Protein AF-0000000080408683 (afdb_homodimer)

pLDDT: mean 87.3, std 11.86, range [26.62, 98.06]

InterPro domains:
  IPR000515 ABC transporter type 1, transmembrane domain MetI-like [PF00528] (90-263)
  IPR000515 ABC transporter type 1, transmembrane domain MetI-like [PS50928] (69-259)
  IPR000515 ABC transporter type 1, transmembrane domain MetI-like [cd06261] (69-253)
  IPR035906 MetI-like superfamily [G3DSA:1.10.3720.10] (1-265)
  IPR035906 MetI-like superfamily [SSF161098] (3-274)

Nearest PDB structures (foldseek):
  3puv-assembly1_G  TM=8.153E-01  e=2.309E-11  Escherichia coli K-12
  4jbw-assembly2_I  TM=8.607E-01  e=2.238E-10  Escherichia coli K-12
  7cad-assembly1_B  TM=8.121E-01  e=1.097E-10  Mycolicibacterium smegmatis MC2 155
  2r6g-assembly1_G  TM=7.940E-01  e=2.047E-10  Escherichia coli K-12
  4tqv-assembly2_F  TM=8.577E-01  e=1.329E-09  Sphingomonas sp.

Sequence (548 aa):
MKRKRITQKLMLYALMVFISVITVGPFLVTLFMALKSPGENIYGTIYPTDPTLANFTDSFSKANFGLYFLNTFIVTAIAIPLNLLFCSLAAYPLARMDFRGRGIVLSLIIATMMVPFQLYMAPLFQLAGELGLRNTYVGLIVMQVATAFGIYLMRQAYLRIPKELEESAYLDGANRFQVWYRVALPLVKPTLVTLAIFTFMGTWGDYLWPLLNSTESSMYTLSIGLAQLSQNFDGSNLKLISAASILTTIPTLILFMALQKYFISGATDGAVKGMKRKRITQKLMLYALMVFISVITVGPFLVTLFMALKSPGENIYGTIYPTDPTLANFTDSFSKANFGLYFLNTFIVTAIAIPLNLLFCSLAAYPLARMDFRGRGIVLSLIIATMMVPFQLYMAPLFQLAGELGLRNTYVGLIVMQVATAFGIYLMRQAYLRIPKELEESAYLDGANRFQVWYRVALPLVKPTLVTLAIFTFMGTWGDYLWPLLNSTESSMYTLSIGLAQLSQNFDGSNLKLISAASILTTIPTLILFMALQKYFISGATDGAVKG

Foldseek 3Di:
DVVVVVVVVVVVVVVVVVVCCVPVVVLVLLVQLLQADPPDFNPPDSHHPRGDNVLLVVLPPVFVQVLQAVLLCVLLVVLLVLQLVVLLVLLQCLQPNDDPCSVVVLVVQLVVVVDDCVVCVVVVLVVCVVVVNFLHSCQLRVQRSYHSVSNVLNNVLQNLDDCVQLVVVVVVVDDPVCSSVPPRCVLSVLSSVVSSLVSSVCRSQPADSQVSRYPDSSNHHLNVRLVVLCVPPDSSSSNSSSSSVVVSCVVVVVVCVVCVCCVPVVCSVVSNVD/DVVVVVVVVVVVVVVVVVVCCVPVVVLLLLVQLLQADPPDDNPPDSHHPRGDNVLLVVLPVVFVQVLQAVLLCVLLVVLLVLQLVVLLVLLQCLQPNDDPCSVVVLVVQLVVVVDDCVVCVVVVLVVCVVVVNALHSCQLRVQRNYHSVSNVLNNVLLNLDDCVQLVVVVVVVDDPVCSSVPPRVVLSVLSSVVSSLVSSVCRSQPDDSQVSRYPDSSNHHLNVRLVVLCVPPDSSSSNSSSSSVVVSCVVVVVVCVVCVCCVPVVCSVVSNVD

Secondary structure (DSSP, 8-state):
-HHHHHHHHHHHHHHHHHHHHHHHHHHHHHHHHHH--TTS-TTS-SS-SS--SHHHHHHHHHTTHHHHHHHHHHHHHHHHHHHHHHHHHHHHHHHH---TTHHHHHHHHHHGGGS-GGGTHHHHHHHHHHTT-TTSHHHHHHHHHS-HHHHHHHHHHHHTS-HHHHHHHHHTT--HHHHIIIIIHHHTHHHHHHHHHHHHHHHHT--HHHHHH--SGGG--HHHHHHHHHTS--HHHHHHHHHHHHHHHHHHHHHHHHHHHHHHSSTTTTTTT-/-HHHHHHHHHHHHHHHHHHHHHHHHHHHHHHHHHH--TTS-TTS-SS-SS--SHHHHHHHHHTTHHHHHHHHHHHHHHHHHHHHHHHHHHHHHHHH---TTHHHHHHHHHHGGGS-GGGTHHHHHHHHHHTT-TTSHHHHHHHHHS-HHHHHHHHHHHHTS-HHHHHHHHHTT--HHHHIIIIIHHHTHHHHHHHHHHHHHHHHT--HHHHHH--SGGG--HHHHHHHHHTS--HHHHHHHHHHHHHHHHHHHHHHHHHHHHHHSSTTTTTTT-

Structure (mmCIF, N/CA/C/O backbone):
data_AF-0000000080408683-model_v1
#
loop_
_entity.id
_entity.type
_entity.pdbx_description
1 polymer 'Lactose ABC transporter permease'
#
loop_
_atom_site.group_PDB
_atom_site.id
_atom_site.type_symbol
_atom_site.label_atom_id
_atom_site.label_alt_id
_atom_site.label_comp_id
_atom_site.label_asym_id
_atom_site.label_entity_id
_atom_site.label_seq_id
_atom_site.pdbx_PDB_ins_code
_atom_site.Cartn_x
_atom_site.Cartn_y
_atom_site.Cartn_z
_atom_site.occupancy
_atom_site.B_iso_or_equiv
_atom_site.auth_seq_id
_atom_site.auth_comp_id
_atom_site.auth_asym_id
_atom_site.auth_atom_id
_atom_site.pdbx_PDB_model_num
ATOM 1 N N . MET A 1 1 ? -41.25 20.047 3.512 1 60.25 1 MET A N 1
ATOM 2 C CA . MET A 1 1 ? -40.031 20.156 4.312 1 60.25 1 MET A CA 1
ATOM 3 C C . MET A 1 1 ? -39.688 18.828 4.949 1 60.25 1 MET A C 1
ATOM 5 O O . MET A 1 1 ? -38.5 18.422 4.957 1 60.25 1 MET A O 1
ATOM 9 N N . LYS A 1 2 ? -40.781 18.141 5.484 1 66.06 2 LYS A N 1
ATOM 10 C CA . LYS A 1 2 ? -40.594 16.859 6.184 1 66.06 2 LYS A CA 1
ATOM 11 C C . LYS A 1 2 ? -40.219 15.75 5.211 1 66.06 2 LYS A C 1
ATOM 13 O O . LYS A 1 2 ? -39.344 14.953 5.5 1 66.06 2 LYS A O 1
ATOM 18 N N . ARG A 1 3 ? -40.844 15.789 4.043 1 73.06 3 ARG A N 1
ATOM 19 C CA . ARG A 1 3 ? -40.625 14.742 3.055 1 73.06 3 ARG A CA 1
ATOM 20 C C . ARG A 1 3 ? -39.188 14.812 2.498 1 73.06 3 ARG A C 1
ATOM 22 O O . ARG A 1 3 ? -38.531 13.781 2.297 1 73.06 3 ARG A O 1
ATOM 29 N N . LYS A 1 4 ? -38.688 15.93 2.316 1 76.56 4 LYS A N 1
ATOM 30 C CA . LYS A 1 4 ? -37.344 16.156 1.799 1 76.56 4 LYS A CA 1
ATOM 31 C C . LYS A 1 4 ? -36.281 15.664 2.791 1 76.56 4 LYS A C 1
ATOM 33 O O . LYS A 1 4 ? -35.281 15.062 2.396 1 76.56 4 LYS A O 1
ATOM 38 N N . ARG A 1 5 ? -36.688 15.797 4.055 1 81.44 5 ARG A N 1
ATOM 39 C CA . ARG A 1 5 ? -35.781 15.383 5.109 1 81.44 5 ARG A CA 1
ATOM 40 C C . ARG A 1 5 ? -35.688 13.859 5.184 1 81.44 5 ARG A C 1
ATOM 42 O O . ARG A 1 5 ? -34.594 13.32 5.387 1 81.44 5 ARG A O 1
ATOM 49 N N . ILE A 1 6 ? -36.844 13.211 4.969 1 86.12 6 ILE A N 1
ATOM 50 C CA . ILE A 1 6 ? -36.875 11.758 5.027 1 86.12 6 ILE A CA 1
ATOM 51 C C . ILE A 1 6 ? -36.094 11.172 3.842 1 86.12 6 ILE A C 1
ATOM 53 O O . ILE A 1 6 ? -35.344 10.211 3.996 1 86.12 6 ILE A O 1
ATOM 57 N N . THR A 1 7 ? -36.281 11.719 2.701 1 86.88 7 THR A N 1
ATOM 58 C CA . THR A 1 7 ? -35.594 11.25 1.501 1 86.88 7 THR A CA 1
ATOM 59 C C . THR A 1 7 ? -34.094 11.438 1.624 1 86.88 7 THR A C 1
ATOM 61 O O . THR A 1 7 ? -33.312 10.555 1.233 1 86.88 7 THR A O 1
ATOM 64 N N . GLN A 1 8 ? -33.688 12.516 2.188 1 85.62 8 GLN A N 1
ATOM 65 C CA . GLN A 1 8 ? -32.281 12.781 2.387 1 85.62 8 GLN A CA 1
ATOM 66 C C . GLN A 1 8 ? -31.672 11.789 3.375 1 85.62 8 GLN A C 1
ATOM 68 O O . GLN A 1 8 ? -30.547 11.32 3.176 1 85.62 8 GLN A O 1
ATOM 73 N N . LYS A 1 9 ? -32.438 11.531 4.395 1 87.38 9 LYS A N 1
ATOM 74 C CA . LYS A 1 9 ? -31.984 10.562 5.383 1 87.38 9 LYS A CA 1
ATOM 75 C C . LYS A 1 9 ? -31.875 9.164 4.777 1 87.38 9 LYS A C 1
ATOM 77 O O . LYS A 1 9 ? -30.906 8.453 5.023 1 87.38 9 LYS A O 1
ATOM 82 N N . LEU A 1 10 ? -32.844 8.852 3.992 1 91.69 10 LEU A N 1
ATOM 83 C CA . LEU A 1 10 ? -32.844 7.547 3.344 1 91.69 10 LEU A CA 1
ATOM 84 C C . LEU A 1 10 ? -31.672 7.422 2.379 1 91.69 10 LEU A C 1
ATOM 86 O O . LEU A 1 10 ? -31.031 6.363 2.299 1 91.69 10 LEU A O 1
ATOM 90 N N . MET A 1 11 ? -31.391 8.438 1.707 1 91.19 11 MET A N 1
ATOM 91 C CA . MET A 1 11 ? -30.266 8.438 0.761 1 91.19 11 MET A CA 1
ATOM 92 C C . MET A 1 11 ? -28.938 8.305 1.489 1 91.19 11 MET A C 1
ATOM 94 O O . MET A 1 11 ? -28.047 7.598 1.027 1 91.19 11 MET A O 1
ATOM 98 N N . LEU A 1 12 ? -28.875 8.93 2.58 1 89.75 12 LEU A N 1
ATOM 99 C CA . LEU A 1 12 ? -27.672 8.859 3.398 1 89.75 12 LEU A CA 1
ATOM 100 C C . LEU A 1 12 ? -27.438 7.438 3.889 1 89.75 12 LEU A C 1
ATOM 102 O O . LEU A 1 12 ? -26.344 6.902 3.738 1 89.75 12 LEU A O 1
ATOM 106 N N . TYR A 1 13 ? -28.469 6.848 4.441 1 92.5 13 TYR A N 1
ATOM 107 C CA . TYR A 1 13 ? -28.328 5.492 4.961 1 92.5 13 TYR A CA 1
ATOM 108 C C . TYR A 1 13 ? -28.047 4.504 3.836 1 92.5 13 TYR A C 1
ATOM 110 O O . TYR A 1 13 ? -27.266 3.568 4.004 1 92.5 13 TYR A O 1
ATOM 118 N N . ALA A 1 14 ? -28.641 4.781 2.742 1 94.31 14 ALA A N 1
ATOM 119 C CA . ALA A 1 14 ? -28.391 3.928 1.585 1 94.31 14 ALA A CA 1
ATOM 120 C C . ALA A 1 14 ? -26.922 4.023 1.147 1 94.31 14 ALA A C 1
ATOM 122 O O . ALA A 1 14 ? -26.297 3.012 0.833 1 94.31 14 ALA A O 1
ATOM 123 N N . LEU A 1 15 ? -26.391 5.223 1.172 1 92.19 15 LEU A N 1
ATOM 124 C CA . LEU A 1 15 ? -25 5.445 0.808 1 92.19 15 LEU A CA 1
ATOM 125 C C . LEU A 1 15 ? -24.062 4.766 1.799 1 92.19 15 LEU A C 1
ATOM 127 O O . LEU A 1 15 ? -23.109 4.105 1.397 1 92.19 15 LEU A O 1
ATOM 131 N N . MET A 1 16 ? -24.375 4.867 3.018 1 92.25 16 MET A N 1
ATOM 132 C CA . MET A 1 16 ? -23.531 4.289 4.051 1 92.25 16 MET A CA 1
ATOM 133 C C . MET A 1 16 ? -23.547 2.768 3.988 1 92.25 16 MET A C 1
ATOM 135 O O . MET A 1 16 ? -22.531 2.117 4.176 1 92.25 16 MET A O 1
ATOM 139 N N . VAL A 1 17 ? -24.75 2.279 3.727 1 92.81 17 VAL A N 1
ATOM 140 C CA . VAL A 1 17 ? -24.859 0.831 3.584 1 92.81 17 VAL A CA 1
ATOM 141 C C . VAL A 1 17 ? -24.062 0.369 2.365 1 92.81 17 VAL A C 1
ATOM 143 O O . VAL A 1 17 ? -23.312 -0.605 2.438 1 92.81 17 VAL A O 1
ATOM 146 N N . PHE A 1 18 ? -24.172 1.049 1.311 1 92.25 18 PHE A N 1
ATOM 147 C CA . PHE A 1 18 ? -23.484 0.719 0.073 1 92.25 18 PHE A CA 1
ATOM 148 C C . PHE A 1 18 ? -21.969 0.731 0.281 1 92.25 18 PHE A C 1
ATOM 150 O O . PHE A 1 18 ? -21.281 -0.236 -0.058 1 92.25 18 PHE A O 1
ATOM 157 N N . ILE A 1 19 ? -21.516 1.742 0.909 1 91 19 ILE A N 1
ATOM 158 C CA . ILE A 1 19 ? -20.078 1.904 1.137 1 91 19 ILE A CA 1
ATOM 159 C C . ILE A 1 19 ? -19.594 0.843 2.119 1 91 19 ILE A C 1
ATOM 161 O O . ILE A 1 19 ? -18.516 0.263 1.933 1 91 19 ILE A O 1
ATOM 165 N N . SER A 1 20 ? -20.422 0.616 3.082 1 90.62 20 SER A N 1
ATOM 166 C CA . SER A 1 20 ? -20.047 -0.392 4.07 1 90.62 20 SER A CA 1
ATOM 167 C C . SER A 1 20 ? -19.984 -1.78 3.443 1 90.62 20 SER A C 1
ATOM 169 O O . SER A 1 20 ? -19.078 -2.562 3.76 1 90.62 20 SER A O 1
ATOM 171 N N . VAL A 1 21 ? -20.891 -2.059 2.588 1 90 21 VAL A N 1
ATOM 172 C CA . VAL A 1 21 ? -20.906 -3.354 1.913 1 90 21 VAL A CA 1
ATOM 173 C C . VAL A 1 21 ? -19.641 -3.502 1.059 1 90 21 VAL A C 1
ATOM 175 O O . VAL A 1 21 ? -19.016 -4.562 1.05 1 90 21 VAL A O 1
ATOM 178 N N . ILE A 1 22 ? -19.234 -2.492 0.45 1 87.81 22 ILE A N 1
ATOM 179 C CA . ILE A 1 22 ? -18.094 -2.541 -0.457 1 87.81 22 ILE A CA 1
ATOM 180 C C . ILE A 1 22 ? -16.797 -2.662 0.348 1 87.81 22 ILE A C 1
ATOM 182 O O . ILE A 1 22 ? -15.891 -3.408 -0.03 1 87.81 22 ILE A O 1
ATOM 186 N N . THR A 1 23 ? -16.719 -2.004 1.451 1 88.56 23 THR A N 1
ATOM 187 C CA . THR A 1 23 ? -15.469 -1.941 2.201 1 88.56 23 THR A CA 1
ATOM 188 C C . THR A 1 23 ? -15.375 -3.098 3.193 1 88.56 23 THR A C 1
ATOM 190 O O . THR A 1 23 ? -14.336 -3.756 3.291 1 88.56 23 THR A O 1
ATOM 193 N N . VAL A 1 24 ? -16.531 -3.408 3.883 1 90.56 24 VAL A N 1
ATOM 194 C CA . VAL A 1 24 ? -16.531 -4.398 4.957 1 90.56 24 VAL A CA 1
ATOM 195 C C . VAL A 1 24 ? -16.984 -5.746 4.414 1 90.56 24 VAL A C 1
ATOM 197 O O . VAL A 1 24 ? -16.641 -6.797 4.965 1 90.56 24 VAL A O 1
ATOM 200 N N . GLY A 1 25 ? -17.719 -5.758 3.4 1 90.12 25 GLY A N 1
ATOM 201 C CA . GLY A 1 25 ? -18.359 -6.938 2.832 1 90.12 25 GLY A CA 1
ATOM 202 C C . GLY A 1 25 ? -17.391 -8.078 2.586 1 90.12 25 GLY A C 1
ATOM 203 O O . GLY A 1 25 ? -17.641 -9.211 2.992 1 90.12 25 GLY A O 1
ATOM 204 N N . PRO A 1 26 ? -16.281 -7.801 1.924 1 87.19 26 PRO A N 1
ATOM 205 C CA . PRO A 1 26 ? -15.336 -8.875 1.642 1 87.19 26 PRO A CA 1
ATOM 206 C C . PRO A 1 26 ? -14.859 -9.586 2.906 1 87.19 26 PRO A C 1
ATOM 208 O O . PRO A 1 26 ? -14.641 -10.805 2.891 1 87.19 26 PRO A O 1
ATOM 211 N N . PHE A 1 27 ? -14.703 -8.898 3.93 1 89.38 27 PHE A N 1
ATOM 212 C CA . PHE A 1 27 ? -14.273 -9.477 5.195 1 89.38 27 PHE A CA 1
ATOM 213 C C . PHE A 1 27 ? -15.398 -10.305 5.82 1 89.38 27 PHE A C 1
ATOM 215 O O . PHE A 1 27 ? -15.141 -11.352 6.41 1 89.38 27 PHE A O 1
ATOM 222 N N . LEU A 1 28 ? -16.594 -9.781 5.652 1 89.44 28 LEU A N 1
ATOM 223 C CA . LEU A 1 28 ? -17.75 -10.492 6.188 1 89.44 28 LEU A CA 1
ATOM 224 C C . LEU A 1 28 ? -17.938 -11.828 5.473 1 89.44 28 LEU A C 1
ATOM 226 O O . LEU A 1 28 ? -18.281 -12.828 6.102 1 89.44 28 LEU A O 1
ATOM 230 N N . VAL A 1 29 ? -17.703 -11.812 4.23 1 90.44 29 VAL A N 1
ATOM 231 C CA . VAL A 1 29 ? -17.828 -13.039 3.455 1 90.44 29 VAL A CA 1
ATOM 232 C C . VAL A 1 29 ? -16.797 -14.055 3.943 1 90.44 29 VAL A C 1
ATOM 234 O O . VAL A 1 29 ? -17.094 -15.25 4.047 1 90.44 29 VAL A O 1
ATOM 237 N N . THR A 1 30 ? -15.609 -13.578 4.191 1 91.44 30 THR A N 1
ATOM 238 C CA . THR A 1 30 ? -14.555 -14.445 4.703 1 91.44 30 THR A CA 1
ATOM 239 C C . THR A 1 30 ? -14.945 -15.031 6.055 1 91.44 30 THR A C 1
ATOM 241 O O . THR A 1 30 ? -14.766 -16.234 6.293 1 91.44 30 THR A O 1
ATOM 244 N N . LEU A 1 31 ? -15.492 -14.203 6.883 1 92.56 31 LEU A N 1
ATOM 245 C CA . LEU A 1 31 ? -15.945 -14.664 8.188 1 92.56 31 LEU A CA 1
ATOM 246 C C . LEU A 1 31 ? -17.047 -15.703 8.047 1 92.56 31 LEU A C 1
ATOM 248 O O . LEU A 1 31 ? -17.016 -16.75 8.695 1 92.56 31 LEU A O 1
ATOM 252 N N . PHE A 1 32 ? -18 -15.461 7.188 1 94.12 32 PHE A N 1
ATOM 253 C CA . PHE A 1 32 ? -19.109 -16.375 6.953 1 94.12 32 PHE A CA 1
ATOM 254 C C . PHE A 1 32 ? -18.594 -17.703 6.375 1 94.12 32 PHE A C 1
ATOM 256 O O . PHE A 1 32 ? -19.031 -18.766 6.789 1 94.12 32 PHE A O 1
ATOM 263 N N . MET A 1 33 ? -17.688 -17.609 5.469 1 92.56 33 MET A N 1
ATOM 264 C CA . MET A 1 33 ? -17.094 -18.797 4.871 1 92.56 33 MET A CA 1
ATOM 265 C C . MET A 1 33 ? -16.391 -19.641 5.926 1 92.56 33 MET A C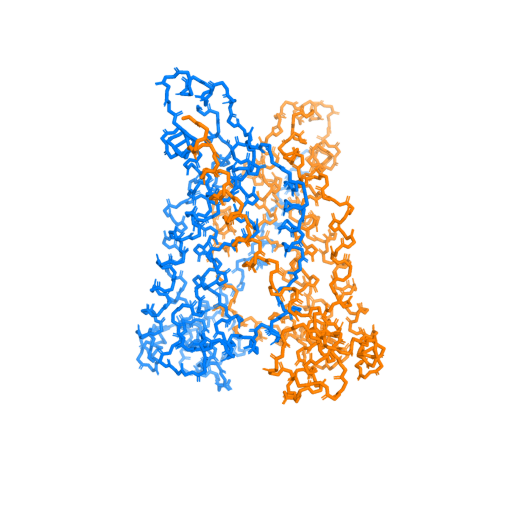 1
ATOM 267 O O . MET A 1 33 ? -16.5 -20.875 5.918 1 92.56 33 MET A O 1
ATOM 271 N N . ALA A 1 34 ? -15.695 -18.969 6.82 1 92.94 34 ALA A N 1
ATOM 272 C CA . ALA A 1 34 ? -14.953 -19.656 7.875 1 92.94 34 ALA A CA 1
ATOM 273 C C . ALA A 1 34 ? -15.891 -20.406 8.812 1 92.94 34 ALA A C 1
ATOM 275 O O . ALA A 1 34 ? -15.5 -21.391 9.438 1 92.94 34 ALA A O 1
ATOM 276 N N . LEU A 1 35 ? -17.141 -19.969 8.891 1 95.56 35 LEU A N 1
ATOM 277 C CA . LEU A 1 35 ? -18.094 -20.531 9.844 1 95.56 35 LEU A CA 1
ATOM 278 C C . LEU A 1 35 ? -18.953 -21.609 9.203 1 95.56 35 LEU A C 1
ATOM 280 O O . LEU A 1 35 ? -19.734 -22.266 9.883 1 95.56 35 LEU A O 1
ATOM 284 N N . LYS A 1 36 ? -18.766 -21.828 7.973 1 94.44 36 LYS A N 1
ATOM 285 C CA . LYS A 1 36 ? -19.578 -22.844 7.297 1 94.44 36 LYS A CA 1
ATOM 286 C C . LYS A 1 36 ? -19.156 -24.25 7.707 1 94.44 36 LYS A C 1
ATOM 288 O O . LYS A 1 36 ? -17.969 -24.516 7.867 1 94.44 36 LYS A O 1
ATOM 293 N N . SER A 1 37 ? -20.094 -25.109 7.781 1 93.12 37 SER A N 1
ATOM 294 C CA . SER A 1 37 ? -19.844 -26.516 8.141 1 93.12 37 SER A CA 1
ATOM 295 C C . SER A 1 37 ? -19.344 -27.312 6.941 1 93.12 37 SER A C 1
ATOM 297 O O . SER A 1 37 ? -19.5 -26.875 5.797 1 93.12 37 SER A O 1
ATOM 299 N N . PRO A 1 38 ? -18.719 -28.406 7.227 1 86.56 38 PRO A N 1
ATOM 300 C CA . PRO A 1 38 ? -18.156 -29.219 6.137 1 86.56 38 PRO A CA 1
ATOM 301 C C . PRO A 1 38 ? -19.203 -29.609 5.105 1 86.56 38 PRO A C 1
ATOM 303 O O . PRO A 1 38 ? -18.906 -29.688 3.91 1 86.56 38 PRO A O 1
ATOM 306 N N . GLY A 1 39 ? -20.391 -29.812 5.453 1 85.25 39 GLY A N 1
ATOM 307 C CA . GLY A 1 39 ? -21.422 -30.25 4.543 1 85.25 39 GLY A CA 1
ATOM 308 C C . GLY A 1 39 ? -22.094 -29.109 3.801 1 85.25 39 GLY A C 1
ATOM 309 O O . GLY A 1 39 ? -22.844 -29.328 2.844 1 85.25 39 GLY A O 1
ATOM 310 N N . GLU A 1 40 ? -21.766 -27.906 4.203 1 90.19 40 GLU A N 1
ATOM 311 C CA . GLU A 1 40 ? -22.406 -26.75 3.59 1 90.19 40 GLU A CA 1
ATOM 312 C C . GLU A 1 40 ? -21.688 -26.344 2.307 1 90.19 40 GLU A C 1
ATOM 314 O O . GLU A 1 40 ? -20.453 -26.25 2.281 1 90.19 40 GLU A O 1
ATOM 319 N N . ASN A 1 41 ? -22.516 -26.094 1.262 1 85.62 41 ASN A N 1
ATOM 320 C CA . ASN A 1 41 ? -21.969 -25.688 -0.028 1 85.62 41 ASN A CA 1
ATOM 321 C C . ASN A 1 41 ? -21.438 -24.266 0.018 1 85.62 41 ASN A C 1
ATOM 323 O O . ASN A 1 41 ? -22.094 -23.375 0.564 1 85.62 41 ASN A O 1
ATOM 327 N N . ILE A 1 42 ? -20.328 -24.078 -0.562 1 82.69 42 ILE A N 1
ATOM 328 C CA . ILE A 1 42 ? -19.688 -22.766 -0.525 1 82.69 42 ILE A CA 1
ATOM 329 C C . ILE A 1 42 ? -20.328 -21.859 -1.557 1 82.69 42 ILE A C 1
ATOM 331 O O . ILE A 1 42 ? -20.188 -20.625 -1.485 1 82.69 42 ILE A O 1
ATOM 335 N N . TYR A 1 43 ? -20.984 -22.391 -2.561 1 78.06 43 TYR A N 1
ATOM 336 C CA . TYR A 1 43 ? -21.609 -21.609 -3.621 1 78.06 43 TYR A CA 1
ATOM 337 C C . TYR A 1 43 ? -23.062 -21.297 -3.285 1 78.06 43 TYR A C 1
ATOM 339 O O . TYR A 1 43 ? -23.75 -20.609 -4.043 1 78.06 43 TYR A O 1
ATOM 347 N N . GLY A 1 44 ? -23.531 -21.734 -2.186 1 79.31 44 GLY A N 1
ATOM 348 C CA . GLY A 1 44 ? -24.906 -21.469 -1.789 1 79.31 44 GLY A CA 1
ATOM 349 C C . GLY A 1 44 ? -25.109 -20.109 -1.165 1 79.31 44 GLY A C 1
ATOM 350 O O . GLY A 1 44 ? -24.719 -19.094 -1.749 1 79.31 44 GLY A O 1
ATOM 351 N N . THR A 1 45 ? -25.594 -20.156 -0.007 1 84.31 45 THR A N 1
ATOM 352 C CA . THR A 1 45 ? -25.859 -18.906 0.718 1 84.31 45 THR A CA 1
ATOM 353 C C . THR A 1 45 ? -24.547 -18.297 1.219 1 84.31 45 THR A C 1
ATOM 355 O O . THR A 1 45 ? -23.609 -19.016 1.545 1 84.31 45 THR A O 1
ATOM 358 N N . ILE A 1 46 ? -24.594 -17.016 1.218 1 86.62 46 ILE A N 1
ATOM 359 C CA . ILE A 1 46 ? -23.422 -16.312 1.68 1 86.62 46 ILE A CA 1
ATOM 360 C C . ILE A 1 46 ? -23.25 -16.5 3.188 1 86.62 46 ILE A C 1
ATOM 362 O O . ILE A 1 46 ? -22.141 -16.703 3.678 1 86.62 46 ILE A O 1
ATOM 366 N N . TYR A 1 47 ? -24.406 -16.562 3.863 1 90.62 47 TYR A N 1
ATOM 367 C CA . TYR A 1 47 ? -24.344 -16.75 5.309 1 90.62 47 TYR A CA 1
ATOM 368 C C . TYR A 1 47 ? -24.391 -18.234 5.676 1 90.62 47 TYR A C 1
ATOM 370 O O . TYR A 1 47 ? -25 -19.031 4.977 1 90.62 47 TYR A O 1
ATOM 378 N N . PRO A 1 48 ? -23.672 -18.578 6.691 1 94.31 48 PRO A N 1
ATOM 379 C CA . PRO A 1 48 ? -23.672 -19.984 7.098 1 94.31 48 PRO A CA 1
ATOM 380 C C . PRO A 1 48 ? -25.031 -20.438 7.629 1 94.31 48 PRO A C 1
ATOM 382 O O . PRO A 1 48 ? -25.656 -19.719 8.414 1 94.31 48 PRO A O 1
ATOM 385 N N . THR A 1 49 ? -25.5 -21.578 7.273 1 93.69 49 THR A N 1
ATOM 386 C CA . THR A 1 49 ? -26.766 -22.141 7.711 1 93.69 49 THR A CA 1
ATOM 387 C C . THR A 1 49 ? -26.562 -23.047 8.922 1 93.69 49 THR A C 1
ATOM 389 O O . THR A 1 49 ? -27.484 -23.234 9.727 1 93.69 49 THR A O 1
ATOM 392 N N . ASP A 1 50 ? -25.391 -23.625 9.07 1 94 50 ASP A N 1
ATOM 393 C CA . ASP A 1 50 ? -24.984 -24.469 10.195 1 94 50 ASP A CA 1
ATOM 394 C C . ASP A 1 50 ? -23.594 -24.078 10.695 1 94 50 ASP A C 1
ATOM 396 O O . ASP A 1 50 ? -22.609 -24.781 10.461 1 94 50 ASP A O 1
ATOM 400 N N . PRO A 1 51 ? -23.578 -22.953 11.383 1 95.38 51 PRO A N 1
ATOM 401 C CA . PRO A 1 51 ? -22.266 -22.406 11.773 1 95.38 51 PRO A CA 1
ATOM 402 C C . PRO A 1 51 ? -21.469 -23.359 12.664 1 95.38 51 PRO A C 1
ATOM 404 O O . PRO A 1 51 ? -22.047 -24.062 13.492 1 95.38 51 PRO A O 1
ATOM 407 N N . THR A 1 52 ? -20.125 -23.391 12.422 1 95.44 52 THR A N 1
ATOM 408 C CA . THR A 1 52 ? -19.203 -24.203 13.211 1 95.44 52 THR A CA 1
ATOM 409 C C . THR A 1 52 ? -17.891 -23.453 13.445 1 95.44 52 THR A C 1
ATOM 411 O O . THR A 1 52 ? -17.531 -22.562 12.68 1 95.44 52 THR A O 1
ATOM 414 N N . LEU A 1 53 ? -17.25 -23.828 14.484 1 93.88 53 LEU A N 1
ATOM 415 C CA . LEU A 1 53 ? -15.922 -23.281 14.766 1 93.88 53 LEU A CA 1
ATOM 416 C C . LEU A 1 53 ? -14.828 -24.297 14.445 1 93.88 53 LEU A C 1
ATOM 418 O O . LEU A 1 53 ? -13.648 -24.031 14.648 1 93.88 53 LEU A O 1
ATOM 422 N N . ALA A 1 54 ? -15.188 -25.375 13.859 1 91.94 54 ALA A N 1
ATOM 423 C CA . ALA A 1 54 ? -14.273 -26.484 13.594 1 91.94 54 ALA A CA 1
ATOM 424 C C . ALA A 1 54 ? -13.172 -26.062 12.625 1 91.94 54 ALA A C 1
ATOM 426 O O . ALA A 1 54 ? -12.031 -26.516 12.734 1 91.94 54 ALA A O 1
ATOM 427 N N . ASN A 1 55 ? -13.516 -25.172 11.688 1 90.94 55 ASN A N 1
ATOM 428 C CA . ASN A 1 55 ? -12.531 -24.734 10.695 1 90.94 55 ASN A CA 1
ATOM 429 C C . ASN A 1 55 ? -11.375 -23.984 11.344 1 90.94 55 ASN A C 1
ATOM 431 O O . ASN A 1 55 ? -10.242 -24.031 10.852 1 90.94 55 ASN A O 1
ATOM 435 N N . PHE A 1 56 ? -11.664 -23.359 12.43 1 89.5 56 PHE A N 1
ATOM 436 C CA . PHE A 1 56 ? -10.633 -22.609 13.133 1 89.5 56 PHE A CA 1
ATOM 437 C C . PHE A 1 56 ? -9.648 -23.547 13.812 1 89.5 56 PHE A C 1
ATOM 439 O O . PHE A 1 56 ? -8.438 -23.328 13.758 1 89.5 56 PHE A O 1
ATOM 446 N N . THR A 1 57 ? -10.109 -24.594 14.336 1 86.56 57 THR A N 1
ATOM 447 C CA . THR A 1 57 ? -9.25 -25.562 14.992 1 86.56 57 THR A CA 1
ATOM 448 C C . THR A 1 57 ? -8.469 -26.391 13.969 1 86.56 57 THR A C 1
ATOM 450 O O . THR A 1 57 ? -7.27 -26.625 14.141 1 86.56 57 THR A O 1
ATOM 453 N N . ASP A 1 58 ? -9.102 -26.703 12.93 1 83.88 58 ASP A N 1
ATOM 454 C CA . ASP A 1 58 ? -8.484 -27.531 11.891 1 83.88 58 ASP A CA 1
ATOM 455 C C . ASP A 1 58 ? -7.398 -26.75 11.148 1 83.88 58 ASP A C 1
ATOM 457 O O . ASP A 1 58 ? -6.383 -27.328 10.75 1 83.88 58 ASP A O 1
ATOM 461 N N . SER A 1 59 ? -7.711 -25.484 10.883 1 80.88 59 SER A N 1
ATOM 462 C CA . SER A 1 59 ? -6.75 -24.672 10.148 1 80.88 59 SER A CA 1
ATOM 463 C C . SER A 1 59 ? -5.43 -24.562 10.898 1 80.88 59 SER A C 1
ATOM 465 O O . SER A 1 59 ? -4.359 -24.531 10.289 1 80.88 59 SER A O 1
ATOM 467 N N . PHE A 1 60 ? -5.445 -24.531 12.172 1 74.75 60 PHE A N 1
ATOM 468 C CA . PHE A 1 60 ? -4.246 -24.406 12.984 1 74.75 60 PHE A CA 1
ATOM 469 C C . PHE A 1 60 ? -3.43 -25.703 12.945 1 74.75 60 PHE A C 1
ATOM 471 O O . PHE A 1 60 ? -2.197 -25.656 12.945 1 74.75 60 PHE A O 1
ATOM 478 N N . SER A 1 61 ? -4.086 -26.75 12.898 1 71.81 61 SER A N 1
ATOM 479 C CA . SER A 1 61 ? -3.412 -28.047 12.961 1 71.81 61 SER A CA 1
ATOM 480 C C . SER A 1 61 ? -2.84 -28.438 11.609 1 71.81 61 SER A C 1
ATOM 482 O O . SER A 1 61 ? -1.777 -29.062 11.531 1 71.81 61 SER A O 1
ATOM 484 N N . LYS A 1 62 ? -3.508 -28.141 10.609 1 68.5 62 LYS A N 1
ATOM 485 C CA . LYS A 1 62 ? -3.137 -28.641 9.289 1 68.5 62 LYS A CA 1
ATOM 486 C C . LYS A 1 62 ? -1.973 -27.844 8.703 1 68.5 62 LYS A C 1
ATOM 488 O O . LYS A 1 62 ? -1.26 -28.344 7.824 1 68.5 62 LYS A O 1
ATOM 493 N N . ALA A 1 63 ? -1.821 -26.734 9.156 1 66.5 63 ALA A N 1
ATOM 494 C CA . ALA A 1 63 ? -0.748 -25.938 8.562 1 66.5 63 ALA A CA 1
ATOM 495 C C . ALA A 1 63 ? 0.308 -25.578 9.602 1 66.5 63 ALA A C 1
ATOM 497 O O . ALA A 1 63 ? 0.052 -25.656 10.805 1 66.5 63 ALA A O 1
ATOM 498 N N . ASN A 1 64 ? 1.561 -25.859 9.336 1 79.81 64 ASN A N 1
ATOM 499 C CA . ASN A 1 64 ? 2.619 -25.359 10.211 1 79.81 64 ASN A CA 1
ATOM 500 C C . ASN A 1 64 ? 2.441 -23.891 10.539 1 79.81 64 ASN A C 1
ATOM 502 O O . ASN A 1 64 ? 3.396 -23.109 10.469 1 79.81 64 ASN A O 1
ATOM 506 N N . PHE A 1 65 ? 1.215 -23.469 10.906 1 81.94 65 PHE A N 1
ATOM 507 C CA . PHE A 1 65 ? 0.881 -22.062 11.086 1 81.94 65 PHE A CA 1
ATOM 508 C C . PHE A 1 65 ? 1.658 -21.469 12.258 1 81.94 65 PHE A C 1
ATOM 510 O O . PHE A 1 65 ? 1.936 -20.281 12.281 1 81.94 65 PHE A O 1
ATOM 517 N N . GLY A 1 66 ? 1.99 -22.391 13.188 1 84.12 66 GLY A N 1
ATOM 518 C CA . GLY A 1 66 ? 2.816 -21.891 14.273 1 84.12 66 GLY A CA 1
ATOM 519 C C . GLY A 1 66 ? 4.145 -21.328 13.805 1 84.12 66 GLY A C 1
ATOM 520 O O . GLY A 1 66 ? 4.551 -20.25 14.234 1 84.12 66 GLY A O 1
ATOM 521 N N . LEU A 1 67 ? 4.723 -22.094 12.922 1 90.19 67 LEU A N 1
ATOM 522 C CA . LEU A 1 67 ? 6.004 -21.641 12.383 1 90.19 67 LEU A CA 1
ATOM 523 C C . LEU A 1 67 ? 5.824 -20.391 11.531 1 90.19 67 LEU A C 1
ATOM 525 O O . LEU A 1 67 ? 6.617 -19.453 11.633 1 90.19 67 LEU A O 1
ATOM 529 N N . TYR A 1 68 ? 4.816 -20.359 10.75 1 91.12 68 TYR A N 1
ATOM 530 C CA . TYR A 1 68 ? 4.57 -19.219 9.875 1 91.12 68 TYR A CA 1
ATOM 531 C C . TYR A 1 68 ? 4.254 -17.969 10.688 1 91.12 68 TYR A C 1
ATOM 533 O O . TYR A 1 68 ? 4.664 -16.875 10.32 1 91.12 68 TYR A O 1
ATOM 541 N N . PHE A 1 69 ? 3.529 -18.234 11.758 1 90.12 69 PHE A N 1
ATOM 542 C CA . PHE A 1 69 ? 3.242 -17.125 12.664 1 90.12 69 PHE A CA 1
ATOM 543 C C . PHE A 1 69 ? 4.527 -16.578 13.273 1 90.12 69 PHE A C 1
ATOM 545 O O . PHE A 1 69 ? 4.734 -15.359 13.312 1 90.12 69 PHE A O 1
ATOM 552 N N . LEU A 1 70 ? 5.324 -17.438 13.742 1 93.56 70 LEU A N 1
ATOM 553 C CA . LEU A 1 70 ? 6.582 -17.031 14.352 1 93.56 70 LEU A CA 1
ATOM 554 C C . LEU A 1 70 ? 7.461 -16.281 13.352 1 93.56 70 LEU A C 1
ATOM 556 O O . LEU A 1 70 ? 8.039 -15.25 13.68 1 93.56 70 LEU A O 1
ATOM 560 N N . ASN A 1 71 ? 7.59 -16.797 12.133 1 95.88 71 ASN A N 1
ATOM 561 C CA . ASN A 1 71 ? 8.367 -16.125 11.094 1 95.88 71 ASN A CA 1
ATOM 562 C C . ASN A 1 71 ? 7.84 -14.719 10.828 1 95.88 71 ASN A C 1
ATOM 564 O O . ASN A 1 71 ? 8.617 -13.766 10.734 1 95.88 71 ASN A O 1
ATOM 568 N N . THR A 1 72 ? 6.52 -14.641 10.719 1 94.94 72 THR A N 1
ATOM 569 C CA . THR A 1 72 ? 5.906 -13.344 10.477 1 94.94 72 THR A CA 1
ATOM 570 C C . THR A 1 72 ? 6.184 -12.383 11.625 1 94.94 72 THR A C 1
ATOM 572 O O . THR A 1 72 ? 6.516 -11.219 11.406 1 94.94 72 THR A O 1
ATOM 575 N N . PHE A 1 73 ? 6.078 -12.891 12.82 1 95.25 73 PHE A N 1
ATOM 576 C CA . PHE A 1 73 ? 6.328 -12.086 14.008 1 95.25 73 PHE A CA 1
ATOM 577 C C . PHE A 1 73 ? 7.773 -11.602 14.039 1 95.25 73 PHE A C 1
ATOM 579 O O . PHE A 1 73 ? 8.031 -10.414 14.281 1 95.25 73 PHE A O 1
ATOM 586 N N . ILE A 1 74 ? 8.703 -12.461 13.805 1 97.69 74 ILE A N 1
ATOM 587 C CA . ILE A 1 74 ? 10.125 -12.125 13.836 1 97.69 74 ILE A CA 1
ATOM 588 C C . ILE A 1 74 ? 10.422 -11.062 12.781 1 97.69 74 ILE A C 1
ATOM 590 O O . ILE A 1 74 ? 11.039 -10.039 13.086 1 97.69 74 ILE A O 1
ATOM 594 N N . VAL A 1 75 ? 9.945 -11.281 11.555 1 97.69 75 VAL A N 1
ATOM 595 C CA . VAL A 1 75 ? 10.188 -10.352 10.453 1 97.69 75 VAL A CA 1
ATOM 596 C C . VAL A 1 75 ? 9.602 -8.984 10.797 1 97.69 75 VAL A C 1
ATOM 598 O O . VAL A 1 75 ? 10.266 -7.957 10.648 1 97.69 75 VAL A O 1
ATOM 601 N N . THR A 1 76 ? 8.391 -8.969 11.305 1 97 76 THR A N 1
ATOM 602 C CA . THR A 1 76 ? 7.699 -7.719 11.609 1 97 76 THR A CA 1
ATOM 603 C C . THR A 1 76 ? 8.359 -7.008 12.789 1 97 76 THR A C 1
ATOM 605 O O . THR A 1 76 ? 8.586 -5.797 12.742 1 97 76 THR A O 1
ATOM 608 N N . ALA A 1 77 ? 8.672 -7.766 13.828 1 97.06 77 ALA A N 1
ATOM 609 C CA . ALA A 1 77 ? 9.234 -7.215 15.055 1 97.06 77 ALA A CA 1
ATOM 610 C C . ALA A 1 77 ? 10.609 -6.602 14.797 1 97.06 77 ALA A C 1
ATOM 612 O O . ALA A 1 77 ? 11 -5.641 15.461 1 97.06 77 ALA A O 1
ATOM 613 N N . ILE A 1 78 ? 11.32 -7.125 13.852 1 98.06 78 ILE A N 1
ATOM 614 C CA . ILE A 1 78 ? 12.648 -6.605 13.547 1 98.06 78 ILE A CA 1
ATOM 615 C C . ILE A 1 78 ? 12.539 -5.473 12.531 1 98.06 78 ILE A C 1
ATOM 617 O O . ILE A 1 78 ? 13.258 -4.473 12.625 1 98.06 78 ILE A O 1
ATOM 621 N N . ALA A 1 79 ? 11.648 -5.582 11.578 1 97.81 79 ALA A N 1
ATOM 622 C CA . ALA A 1 79 ? 11.508 -4.609 10.508 1 97.81 79 ALA A CA 1
ATOM 623 C C . ALA A 1 79 ? 11.062 -3.252 11.047 1 97.81 79 ALA A C 1
ATOM 625 O O . ALA A 1 79 ? 11.547 -2.209 10.609 1 97.81 79 ALA A O 1
ATOM 626 N N . ILE A 1 80 ? 10.172 -3.238 12.023 1 97.19 80 ILE A N 1
ATOM 627 C CA . ILE A 1 80 ? 9.555 -2 12.492 1 97.19 80 ILE A CA 1
ATOM 628 C C . ILE A 1 80 ? 10.625 -1.107 13.125 1 97.19 80 ILE A C 1
ATOM 630 O O . ILE A 1 80 ? 10.82 0.032 12.695 1 97.19 80 ILE A O 1
ATOM 634 N N . PRO A 1 81 ? 11.359 -1.588 14.148 1 98 81 PRO A N 1
ATOM 635 C CA . PRO A 1 81 ? 12.359 -0.702 14.742 1 98 81 PRO A CA 1
ATOM 636 C C . PRO A 1 81 ? 13.438 -0.275 13.75 1 98 81 PRO A C 1
ATOM 638 O O . PRO A 1 81 ? 13.945 0.849 13.828 1 98 81 PRO A O 1
ATOM 641 N N . LEU A 1 82 ? 13.82 -1.144 12.867 1 97.88 82 LEU A N 1
ATOM 642 C CA . LEU A 1 82 ? 14.828 -0.776 11.867 1 97.88 82 LEU A CA 1
ATOM 643 C C . LEU A 1 82 ? 14.289 0.291 10.922 1 97.88 82 LEU A C 1
ATOM 645 O O . LEU A 1 82 ? 15 1.235 10.57 1 97.88 82 LEU A O 1
ATOM 649 N N . ASN A 1 83 ? 13.055 0.1 10.477 1 98.06 83 ASN A N 1
ATOM 650 C CA . ASN A 1 83 ? 12.414 1.103 9.633 1 98.06 83 ASN A CA 1
ATOM 651 C C . ASN A 1 83 ? 12.352 2.461 10.328 1 98.06 83 ASN A C 1
ATOM 653 O O . ASN A 1 83 ? 12.727 3.479 9.742 1 98.06 83 ASN A O 1
ATOM 657 N N . LEU A 1 84 ? 11.852 2.451 11.586 1 97.88 84 LEU A N 1
ATOM 658 C CA . LEU A 1 84 ? 11.758 3.689 12.344 1 97.88 84 LEU A CA 1
ATOM 659 C C . LEU A 1 84 ? 13.117 4.359 12.469 1 97.88 84 LEU A C 1
ATOM 661 O O . LEU A 1 84 ? 13.234 5.574 12.297 1 97.88 84 LEU A O 1
ATOM 665 N N . LEU A 1 85 ? 14.102 3.57 12.742 1 97.25 85 LEU A N 1
ATOM 666 C CA . LEU A 1 85 ? 15.453 4.09 12.938 1 97.25 85 LEU A CA 1
ATOM 667 C C . LEU A 1 85 ? 16 4.676 11.641 1 97.25 85 LEU A C 1
ATOM 669 O O . LEU A 1 85 ? 16.375 5.848 11.594 1 97.25 85 LEU A O 1
ATOM 673 N N . PHE A 1 86 ? 15.961 3.941 10.57 1 97 86 PHE A N 1
ATOM 674 C CA . PHE A 1 86 ? 16.641 4.355 9.352 1 97 86 PHE A CA 1
ATOM 675 C C . PHE A 1 86 ? 15.836 5.426 8.617 1 97 86 PHE A C 1
ATOM 677 O O . PHE A 1 86 ? 16.406 6.34 8.023 1 97 86 PHE A O 1
ATOM 684 N N . CYS A 1 87 ? 14.523 5.312 8.625 1 97.62 87 CYS A N 1
ATOM 685 C CA . CYS A 1 87 ? 13.727 6.348 7.98 1 97.62 87 CYS A CA 1
ATOM 686 C C . CYS A 1 87 ? 13.836 7.672 8.727 1 97.62 87 CYS A C 1
ATOM 688 O O . CYS A 1 87 ? 13.977 8.727 8.109 1 97.62 87 CYS A O 1
ATOM 690 N N . SER A 1 88 ? 13.742 7.617 10.07 1 97.75 88 SER A N 1
ATOM 691 C CA . SER A 1 88 ? 13.859 8.852 10.844 1 97.75 88 SER A CA 1
ATOM 692 C C . SER A 1 88 ? 15.25 9.453 10.711 1 97.75 88 SER A C 1
ATOM 694 O O . SER A 1 88 ? 15.398 10.672 10.617 1 97.75 88 SER A O 1
ATOM 696 N N . LEU A 1 89 ? 16.234 8.586 10.727 1 96.19 89 LEU A N 1
ATOM 697 C CA . LEU A 1 89 ? 17.625 9.047 10.602 1 96.19 89 LEU A CA 1
ATOM 698 C C . LEU A 1 89 ? 17.859 9.664 9.227 1 96.19 89 LEU A C 1
ATOM 700 O O . LEU A 1 89 ? 18.547 10.68 9.109 1 96.19 89 LEU A O 1
ATOM 704 N N . ALA A 1 90 ? 17.375 9.07 8.203 1 96.31 90 ALA A N 1
ATOM 705 C CA . ALA A 1 90 ? 17.578 9.555 6.84 1 96.31 90 ALA A CA 1
ATOM 706 C C . ALA A 1 90 ? 16.766 10.82 6.578 1 96.31 90 ALA A C 1
ATOM 708 O O . ALA A 1 90 ? 17.219 11.719 5.859 1 96.31 90 ALA A O 1
ATOM 709 N N . ALA A 1 91 ? 15.648 10.875 7.117 1 97.06 91 ALA A N 1
ATOM 710 C CA . ALA A 1 91 ? 14.734 11.992 6.879 1 97.06 91 ALA A CA 1
ATOM 711 C C . ALA A 1 91 ? 15.273 13.289 7.477 1 97.06 91 ALA A C 1
ATOM 713 O O . ALA A 1 91 ? 15.031 14.375 6.945 1 97.06 91 ALA A O 1
ATOM 714 N N . TYR A 1 92 ? 16.016 13.203 8.555 1 96.62 92 TYR A N 1
ATOM 715 C CA . TYR A 1 92 ? 16.406 14.391 9.305 1 96.62 92 TYR A CA 1
ATOM 716 C C . TYR A 1 92 ? 17.328 15.281 8.484 1 96.62 92 TYR A C 1
ATOM 718 O O . TYR A 1 92 ? 17.047 16.453 8.281 1 96.62 92 TYR A O 1
ATOM 726 N N . PRO A 1 93 ? 18.469 14.727 7.988 1 95.5 93 PRO A N 1
ATOM 727 C CA . PRO A 1 93 ? 19.312 15.578 7.152 1 95.5 93 PRO A CA 1
ATOM 728 C C . PRO A 1 93 ? 18.594 16.094 5.91 1 95.5 93 PRO A C 1
ATOM 730 O O . PRO A 1 93 ? 18.859 17.203 5.449 1 95.5 93 PRO A O 1
ATOM 733 N N . LEU A 1 94 ? 17.703 15.375 5.418 1 94.88 94 LEU A N 1
ATOM 734 C CA . LEU A 1 94 ? 16.953 15.781 4.227 1 94.88 94 LEU A CA 1
ATOM 735 C C . LEU A 1 94 ? 16 16.922 4.547 1 94.88 94 LEU A C 1
ATOM 737 O O . LEU A 1 94 ? 15.586 17.656 3.65 1 94.88 94 LEU A O 1
ATOM 741 N N . ALA A 1 95 ? 15.648 17.016 5.766 1 94.56 95 ALA A N 1
ATOM 742 C CA . ALA A 1 95 ? 14.758 18.078 6.211 1 94.56 95 ALA A CA 1
ATOM 743 C C . ALA A 1 95 ? 15.547 19.297 6.691 1 94.56 95 ALA A C 1
ATOM 745 O O . ALA A 1 95 ? 15.133 20.438 6.473 1 94.56 95 ALA A O 1
ATOM 746 N N . ARG A 1 96 ? 16.688 19.047 7.305 1 93.69 96 ARG A N 1
ATOM 747 C CA . ARG A 1 96 ? 17.25 20.109 8.133 1 93.69 96 ARG A CA 1
ATOM 748 C C . ARG A 1 96 ? 18.641 20.5 7.66 1 93.69 96 ARG A C 1
ATOM 750 O O . ARG A 1 96 ? 19.156 21.562 8.016 1 93.69 96 ARG A O 1
ATOM 757 N N . MET A 1 97 ? 19.281 19.688 6.93 1 90.81 97 MET A N 1
ATOM 758 C CA . MET A 1 97 ? 20.688 19.953 6.59 1 90.81 97 MET A CA 1
ATOM 759 C C . MET A 1 97 ? 20.812 20.344 5.121 1 90.81 97 MET A C 1
ATOM 761 O O . MET A 1 97 ? 20.016 19.922 4.289 1 90.81 97 MET A O 1
ATOM 765 N N . ASP A 1 98 ? 21.797 21.141 4.957 1 89.38 98 ASP A N 1
ATOM 766 C CA . ASP A 1 98 ? 22.109 21.547 3.586 1 89.38 98 ASP A CA 1
ATOM 767 C C . ASP A 1 98 ? 23.375 20.859 3.086 1 89.38 98 ASP A C 1
ATOM 769 O O . ASP A 1 98 ? 24.453 21.062 3.648 1 89.38 98 ASP A O 1
ATOM 773 N N . PHE A 1 99 ? 23.281 20.016 2.277 1 90.94 99 PHE A N 1
ATOM 774 C CA . PHE A 1 99 ? 24.453 19.344 1.688 1 90.94 99 PHE A CA 1
ATOM 775 C C . PHE A 1 99 ? 24.281 19.219 0.178 1 90.94 99 PHE A C 1
ATOM 777 O O . PHE A 1 99 ? 23.172 19.297 -0.341 1 90.94 99 PHE A O 1
ATOM 784 N N . ARG A 1 100 ? 25.359 19.078 -0.485 1 92.06 100 ARG A N 1
ATOM 785 C CA . ARG A 1 100 ? 25.359 19 -1.942 1 92.06 100 ARG A CA 1
ATOM 786 C C . ARG A 1 100 ? 24.641 17.75 -2.422 1 92.06 100 ARG A C 1
ATOM 788 O O . ARG A 1 100 ? 24.891 16.641 -1.939 1 92.06 100 ARG A O 1
ATOM 795 N N . GLY A 1 101 ? 23.672 17.891 -3.309 1 92.25 101 GLY A N 1
ATOM 796 C CA . GLY A 1 101 ? 22.938 16.766 -3.889 1 92.25 101 GLY A CA 1
ATOM 797 C C . GLY A 1 101 ? 21.672 16.422 -3.133 1 92.25 101 GLY A C 1
ATOM 798 O O . GLY A 1 101 ? 21 15.445 -3.463 1 92.25 101 GLY A O 1
ATOM 799 N N . ARG A 1 102 ? 21.359 17.125 -2.115 1 93.56 102 ARG A N 1
ATOM 800 C CA . ARG A 1 102 ? 20.188 16.875 -1.277 1 93.56 102 ARG A CA 1
ATOM 801 C C . ARG A 1 102 ? 18.922 16.797 -2.117 1 93.56 102 ARG A C 1
ATOM 803 O O . ARG A 1 102 ? 18.109 15.867 -1.963 1 93.56 102 ARG A O 1
ATOM 810 N N . GLY A 1 103 ? 18.766 17.75 -3.037 1 91.19 103 GLY A N 1
ATOM 811 C CA . GLY A 1 103 ? 17.594 17.781 -3.887 1 91.19 103 GLY A CA 1
ATOM 812 C C . GLY A 1 103 ? 17.453 16.562 -4.766 1 91.19 103 GLY A C 1
ATOM 813 O O . GLY A 1 103 ? 16.359 16.016 -4.914 1 91.19 103 GLY A O 1
ATOM 814 N N . ILE A 1 104 ? 18.547 16.125 -5.258 1 90.88 104 ILE A N 1
ATOM 815 C CA . ILE A 1 104 ? 18.547 14.969 -6.141 1 90.88 104 ILE A CA 1
ATOM 816 C C . ILE A 1 104 ? 18.219 13.711 -5.336 1 90.88 104 ILE A C 1
ATOM 818 O O . ILE A 1 104 ? 17.391 12.891 -5.754 1 90.88 104 ILE A O 1
ATOM 822 N N . VAL A 1 105 ? 18.859 13.609 -4.164 1 93.5 105 VAL A N 1
ATOM 823 C CA . VAL A 1 105 ? 18.641 12.445 -3.314 1 93.5 105 VAL A CA 1
ATOM 824 C C . VAL A 1 105 ? 17.172 12.391 -2.896 1 93.5 105 VAL A C 1
ATOM 826 O O . VAL A 1 105 ? 16.531 11.344 -2.988 1 93.5 105 VAL A O 1
ATOM 829 N N . LEU A 1 106 ? 16.703 13.516 -2.541 1 92.12 106 LEU A N 1
ATOM 830 C CA . LEU A 1 106 ? 15.305 13.609 -2.121 1 92.12 106 LEU A CA 1
ATOM 831 C C . LEU A 1 106 ? 14.367 13.234 -3.264 1 92.12 106 LEU A C 1
ATOM 833 O O . LEU A 1 106 ? 13.461 12.414 -3.088 1 92.12 106 LEU A O 1
ATOM 837 N N . SER A 1 107 ? 14.625 13.766 -4.398 1 89.5 107 SER A N 1
ATOM 838 C CA . SER A 1 107 ? 13.773 13.508 -5.559 1 89.5 107 SER A CA 1
ATOM 839 C C . SER A 1 107 ? 13.805 12.031 -5.953 1 89.5 107 SER A C 1
ATOM 841 O O . SER A 1 107 ? 12.766 11.445 -6.262 1 89.5 107 SER A O 1
ATOM 843 N N . LEU A 1 108 ? 14.938 11.438 -5.918 1 90.56 108 LEU A N 1
ATOM 844 C CA . LEU A 1 108 ? 15.086 10.031 -6.297 1 90.56 108 LEU A CA 1
ATOM 845 C C . LEU A 1 108 ? 14.359 9.125 -5.305 1 90.56 108 LEU A C 1
ATOM 847 O O . LEU A 1 108 ? 13.648 8.211 -5.703 1 90.56 108 LEU A O 1
ATOM 851 N N . ILE A 1 109 ? 14.508 9.414 -4.051 1 92.25 109 ILE A N 1
ATOM 852 C CA . ILE A 1 109 ? 13.875 8.594 -3.021 1 92.25 109 ILE A CA 1
ATOM 853 C C . ILE A 1 109 ? 12.359 8.695 -3.139 1 92.25 109 ILE A C 1
ATOM 855 O O . ILE A 1 109 ? 11.664 7.68 -3.172 1 92.25 109 ILE A O 1
ATOM 859 N N . ILE A 1 110 ? 11.844 9.867 -3.299 1 87.62 110 ILE A N 1
ATOM 860 C CA . ILE A 1 110 ? 10.406 10.078 -3.355 1 87.62 110 ILE A CA 1
ATOM 861 C C . ILE A 1 110 ? 9.844 9.492 -4.648 1 87.62 110 ILE A C 1
ATOM 863 O O . ILE A 1 110 ? 8.734 8.953 -4.668 1 87.62 110 ILE A O 1
ATOM 867 N N . ALA A 1 111 ? 10.633 9.547 -5.711 1 88 111 ALA A N 1
ATOM 868 C CA . ALA A 1 111 ? 10.211 8.992 -6.996 1 88 111 ALA A CA 1
ATOM 869 C C . ALA A 1 111 ? 9.945 7.492 -6.891 1 88 111 ALA A C 1
ATOM 871 O O . ALA A 1 111 ? 9.086 6.957 -7.59 1 88 111 ALA A O 1
ATOM 872 N N . THR A 1 112 ? 10.688 6.82 -6.016 1 88.62 112 THR A N 1
ATOM 873 C CA . THR A 1 112 ? 10.531 5.375 -5.895 1 88.62 112 THR A CA 1
ATOM 874 C C . THR A 1 112 ? 9.148 5.02 -5.363 1 88.62 112 THR A C 1
ATOM 876 O O . THR A 1 112 ? 8.68 3.895 -5.543 1 88.62 112 THR A O 1
ATOM 879 N N . MET A 1 113 ? 8.484 5.883 -4.645 1 84.88 113 MET A N 1
ATOM 880 C CA . MET A 1 113 ? 7.141 5.633 -4.129 1 84.88 113 MET A CA 1
ATOM 881 C C . MET A 1 113 ? 6.141 5.457 -5.266 1 84.88 113 MET A C 1
ATOM 883 O O . MET A 1 113 ? 5.086 4.844 -5.086 1 84.88 113 MET A O 1
ATOM 887 N N . MET A 1 114 ? 6.543 5.961 -6.422 1 83.06 114 MET A N 1
ATOM 888 C CA . MET A 1 114 ? 5.625 5.957 -7.555 1 83.06 114 MET A CA 1
ATOM 889 C C . MET A 1 114 ? 5.809 4.695 -8.398 1 83.06 114 MET A C 1
ATOM 891 O O . MET A 1 114 ? 5.004 4.418 -9.289 1 83.06 114 MET A O 1
ATOM 895 N N . VAL A 1 115 ? 6.844 3.986 -8.148 1 84.31 115 VAL A N 1
ATOM 896 C CA . VAL A 1 115 ? 7.125 2.781 -8.922 1 84.31 115 VAL A CA 1
ATOM 897 C C . VAL A 1 115 ? 6.504 1.567 -8.234 1 84.31 115 VAL A C 1
ATOM 899 O O . VAL A 1 115 ? 6.891 1.218 -7.113 1 84.31 115 VAL A O 1
ATOM 902 N N . PRO A 1 116 ? 5.59 0.896 -8.844 1 84.62 116 PRO A N 1
ATOM 903 C CA . PRO A 1 116 ? 5.008 -0.305 -8.242 1 84.62 116 PRO A CA 1
ATOM 904 C C . PRO A 1 116 ? 6.016 -1.444 -8.102 1 84.62 116 PRO A C 1
ATOM 906 O O . PRO A 1 116 ? 6.824 -1.667 -9.008 1 84.62 116 PRO A O 1
ATOM 909 N N . PHE A 1 117 ? 5.965 -2.088 -7.039 1 86.06 117 PHE A N 1
ATOM 910 C CA . PHE A 1 117 ? 6.871 -3.189 -6.746 1 86.06 117 PHE A CA 1
ATOM 911 C C . PHE A 1 117 ? 6.816 -4.246 -7.84 1 86.06 117 PHE A C 1
ATOM 913 O O . PHE A 1 117 ? 7.84 -4.828 -8.203 1 86.06 117 PHE A O 1
ATOM 920 N N . GLN A 1 118 ? 5.652 -4.484 -8.289 1 82.19 118 GLN A N 1
ATOM 921 C CA . GLN A 1 118 ? 5.406 -5.551 -9.25 1 82.19 118 GLN A CA 1
ATOM 922 C C . GLN A 1 118 ? 6.207 -5.336 -10.531 1 82.19 118 GLN A C 1
ATOM 924 O O . GLN A 1 118 ? 6.434 -6.277 -11.297 1 82.19 118 GLN A O 1
ATOM 929 N N . LEU A 1 119 ? 6.637 -4.125 -10.695 1 78.31 119 LEU A N 1
ATOM 930 C CA . LEU A 1 119 ? 7.316 -3.811 -11.953 1 78.31 119 LEU A CA 1
ATOM 931 C C . LEU A 1 119 ? 8.805 -4.137 -11.859 1 78.31 119 LEU A C 1
ATOM 933 O O . LEU A 1 119 ? 9.484 -4.254 -12.883 1 78.31 119 LEU A O 1
ATOM 937 N N . TYR A 1 120 ? 9.297 -4.289 -10.609 1 85.5 120 TYR A N 1
ATOM 938 C CA . TYR A 1 120 ? 10.719 -4.59 -10.516 1 85.5 120 TYR A CA 1
ATOM 939 C C . TYR A 1 120 ? 10.969 -5.816 -9.641 1 85.5 120 TYR A C 1
ATOM 941 O O . TYR A 1 120 ? 12.102 -6.078 -9.234 1 85.5 120 TYR A O 1
ATOM 949 N N . MET A 1 121 ? 9.984 -6.547 -9.43 1 86.56 121 MET A N 1
ATOM 950 C CA . MET A 1 121 ? 10.094 -7.672 -8.508 1 86.56 121 MET A CA 1
ATOM 951 C C . MET A 1 121 ? 10.953 -8.781 -9.094 1 86.56 121 MET A C 1
ATOM 953 O O . MET A 1 121 ? 11.672 -9.469 -8.367 1 86.56 121 MET A O 1
ATOM 957 N N . ALA A 1 122 ? 10.961 -8.945 -10.406 1 84.25 122 ALA A N 1
ATOM 958 C CA . ALA A 1 122 ? 11.68 -10.062 -11.016 1 84.25 122 ALA A CA 1
ATOM 959 C C . ALA A 1 122 ? 13.188 -9.852 -10.93 1 84.25 122 ALA A C 1
ATOM 961 O O . ALA A 1 122 ? 13.906 -10.703 -10.406 1 84.25 122 ALA A O 1
ATOM 962 N N . PRO A 1 123 ? 13.672 -8.711 -11.328 1 84.25 123 PRO A N 1
ATOM 963 C CA . PRO A 1 123 ? 15.109 -8.508 -11.172 1 84.25 123 PRO A CA 1
ATOM 964 C C . PRO A 1 123 ? 15.547 -8.484 -9.711 1 84.25 123 PRO A C 1
ATOM 966 O O . PRO A 1 123 ? 16.656 -8.906 -9.391 1 84.25 123 PRO A O 1
ATOM 969 N N . LEU A 1 124 ? 14.719 -8.07 -8.898 1 86.06 124 LEU A N 1
ATOM 970 C CA . LEU A 1 124 ? 15.047 -8.055 -7.477 1 86.06 124 LEU A CA 1
ATOM 971 C C . LEU A 1 124 ? 15.156 -9.469 -6.922 1 86.06 124 LEU A C 1
ATOM 973 O O . LEU A 1 124 ? 16.016 -9.742 -6.078 1 86.06 124 LEU A O 1
ATOM 977 N N . PHE A 1 125 ? 14.297 -10.266 -7.363 1 86.19 125 PHE A N 1
ATOM 978 C CA . PHE A 1 125 ? 14.352 -11.672 -6.969 1 86.19 125 PHE A CA 1
ATOM 979 C C . PHE A 1 125 ? 15.68 -12.297 -7.379 1 86.19 125 PHE A C 1
ATOM 981 O O . PHE A 1 125 ? 16.297 -13.016 -6.594 1 86.19 125 PHE A O 1
ATOM 988 N N . GLN A 1 126 ? 16.031 -12.031 -8.57 1 84.19 126 GLN A N 1
ATOM 989 C CA . GLN A 1 126 ? 17.297 -12.555 -9.07 1 84.19 126 GLN A CA 1
ATOM 990 C C . GLN A 1 126 ? 18.484 -12.016 -8.258 1 84.19 126 GLN A C 1
ATOM 992 O O . GLN A 1 126 ? 19.391 -12.766 -7.898 1 84.19 126 GLN A O 1
ATOM 997 N N . LEU A 1 127 ? 18.453 -10.758 -8 1 85.81 127 LEU A N 1
ATOM 998 C CA . LEU A 1 127 ? 19.516 -10.133 -7.227 1 85.81 127 LEU A CA 1
ATOM 999 C C . LEU A 1 127 ? 19.594 -10.727 -5.828 1 85.81 127 LEU A C 1
ATOM 1001 O O . LEU A 1 127 ? 20.688 -11.016 -5.328 1 85.81 127 LEU A O 1
ATOM 1005 N N . ALA A 1 128 ? 18.5 -10.922 -5.211 1 88.69 128 ALA A N 1
ATOM 1006 C CA . ALA A 1 128 ? 18.453 -11.508 -3.875 1 88.69 128 ALA A CA 1
ATOM 1007 C C . ALA A 1 128 ? 19.062 -12.906 -3.873 1 88.69 128 ALA A C 1
ATOM 1009 O O . ALA A 1 128 ? 19.734 -13.305 -2.914 1 88.69 128 ALA A O 1
ATOM 1010 N N . GLY A 1 129 ? 18.734 -13.648 -4.91 1 88.38 129 GLY A N 1
ATOM 1011 C CA . GLY A 1 129 ? 19.328 -14.961 -5.051 1 88.38 129 GLY A CA 1
ATOM 1012 C C . GLY A 1 129 ? 20.844 -14.922 -5.145 1 88.38 129 GLY A C 1
ATOM 1013 O O . GLY A 1 129 ? 21.531 -15.703 -4.48 1 88.38 129 GLY A O 1
ATOM 1014 N N . GLU A 1 130 ? 21.328 -13.992 -5.863 1 86.56 130 GLU A N 1
ATOM 1015 C CA . GLU A 1 130 ? 22.781 -13.859 -6.059 1 86.56 130 GLU A CA 1
ATOM 1016 C C . GLU A 1 130 ? 23.469 -13.422 -4.77 1 86.56 130 GLU A C 1
ATOM 1018 O O . GLU A 1 130 ? 24.609 -13.805 -4.516 1 86.56 130 GLU A O 1
ATOM 1023 N N . LEU A 1 131 ? 22.766 -12.688 -3.982 1 90 131 LEU A N 1
ATOM 1024 C CA . LEU A 1 131 ? 23.359 -12.172 -2.748 1 90 131 LEU A CA 1
ATOM 1025 C C . LEU A 1 131 ? 23.141 -13.156 -1.602 1 90 131 LEU A C 1
ATOM 1027 O O . LEU A 1 131 ? 23.578 -12.898 -0.472 1 90 131 LEU A O 1
ATOM 1031 N N . GLY A 1 132 ? 22.469 -14.273 -1.896 1 92.88 132 GLY A N 1
ATOM 1032 C CA . GLY A 1 132 ? 22.219 -15.289 -0.88 1 92.88 132 GLY A CA 1
ATOM 1033 C C . GLY A 1 132 ? 21.203 -14.859 0.159 1 92.88 132 GLY A C 1
ATOM 1034 O O . GLY A 1 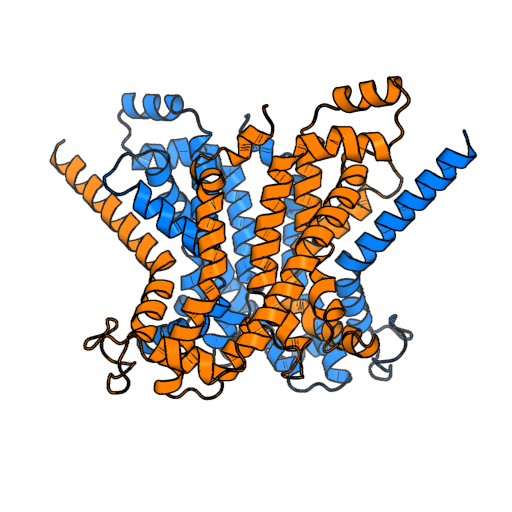132 ? 21.266 -15.289 1.313 1 92.88 132 GLY A O 1
ATOM 1035 N N . LEU A 1 133 ? 20.328 -14 -0.235 1 94.44 133 LEU A N 1
ATOM 1036 C CA . LEU A 1 133 ? 19.375 -13.461 0.715 1 94.44 133 LEU A CA 1
ATOM 1037 C C . LEU A 1 133 ? 18.078 -14.266 0.693 1 94.44 133 LEU A C 1
ATOM 1039 O O . LEU A 1 133 ? 17.203 -14.07 1.543 1 94.44 133 LEU A O 1
ATOM 1043 N N . ARG A 1 134 ? 17.953 -15.25 -0.184 1 94.31 134 ARG A N 1
ATOM 1044 C CA . ARG A 1 134 ? 16.734 -16.047 -0.271 1 94.31 134 ARG A CA 1
ATOM 1045 C C . ARG A 1 134 ? 16.594 -16.969 0.933 1 94.31 134 ARG A C 1
ATOM 1047 O O . ARG A 1 134 ? 17.594 -17.469 1.452 1 94.31 134 ARG A O 1
ATOM 1054 N N . ASN A 1 135 ? 15.406 -17.109 1.374 1 96.69 135 ASN A N 1
ATOM 1055 C CA . ASN A 1 135 ? 15.07 -17.984 2.5 1 96.69 135 ASN A CA 1
ATOM 1056 C C . ASN A 1 135 ? 15.805 -17.562 3.77 1 96.69 135 ASN A C 1
ATOM 1058 O O . ASN A 1 135 ? 16.328 -18.406 4.496 1 96.69 135 ASN A O 1
ATOM 1062 N N . THR A 1 136 ? 15.953 -16.25 3.957 1 96.88 136 THR A N 1
ATOM 1063 C CA . THR A 1 136 ? 16.547 -15.703 5.176 1 96.88 136 THR A CA 1
ATOM 1064 C C . THR A 1 136 ? 15.672 -14.586 5.746 1 96.88 136 THR A C 1
ATOM 1066 O O . THR A 1 136 ? 14.93 -13.93 5.012 1 96.88 136 THR A O 1
ATOM 1069 N N . TYR A 1 137 ? 15.781 -14.414 7.047 1 97.31 137 TYR A N 1
ATOM 1070 C CA . TYR A 1 137 ? 15.07 -13.305 7.672 1 97.31 137 TYR A CA 1
ATOM 1071 C C . TYR A 1 137 ? 15.562 -11.969 7.137 1 97.31 137 TYR A C 1
ATOM 1073 O O . TYR A 1 137 ? 14.773 -11.039 6.938 1 97.31 137 TYR A O 1
ATOM 1081 N N . VAL A 1 138 ? 16.859 -11.883 6.84 1 96.38 138 VAL A N 1
ATOM 1082 C CA . VAL A 1 138 ? 17.422 -10.648 6.312 1 96.38 138 VAL A CA 1
ATOM 1083 C C . VAL A 1 138 ? 16.812 -10.336 4.949 1 96.38 138 VAL A C 1
ATOM 1085 O O . VAL A 1 138 ? 16.484 -9.188 4.66 1 96.38 138 VAL A O 1
ATOM 1088 N N . GLY A 1 139 ? 16.672 -11.391 4.141 1 95.62 139 GLY A N 1
ATOM 1089 C CA . GLY A 1 139 ? 16.047 -11.203 2.846 1 95.62 139 GLY A CA 1
ATOM 1090 C C . GLY A 1 139 ? 14.602 -10.734 2.943 1 95.62 139 GLY A C 1
ATOM 1091 O O . GLY A 1 139 ? 14.164 -9.906 2.143 1 95.62 139 GLY A O 1
ATOM 1092 N N . LEU A 1 140 ? 13.906 -11.172 3.943 1 96.5 140 LEU A N 1
ATOM 1093 C CA . LEU A 1 140 ? 12.5 -10.812 4.117 1 96.5 140 LEU A CA 1
ATOM 1094 C C . LEU A 1 140 ? 12.375 -9.383 4.641 1 96.5 140 LEU A C 1
ATOM 1096 O O . LEU A 1 140 ? 11.398 -8.695 4.336 1 96.5 140 LEU A O 1
ATOM 1100 N N . ILE A 1 141 ? 13.383 -8.875 5.34 1 96.69 141 ILE A N 1
ATOM 1101 C CA . ILE A 1 141 ? 13.266 -7.629 6.082 1 96.69 141 ILE A CA 1
ATOM 1102 C C . ILE A 1 141 ? 13.867 -6.484 5.27 1 96.69 141 ILE A C 1
ATOM 1104 O O . ILE A 1 141 ? 13.5 -5.32 5.457 1 96.69 141 ILE A O 1
ATOM 1108 N N . VAL A 1 142 ? 14.742 -6.781 4.379 1 92.62 142 VAL A N 1
ATOM 1109 C CA . VAL A 1 142 ? 15.633 -5.809 3.764 1 92.62 142 VAL A CA 1
ATOM 1110 C C . VAL A 1 142 ? 14.812 -4.727 3.064 1 92.62 142 VAL A C 1
ATOM 1112 O O . VAL A 1 142 ? 15.188 -3.549 3.078 1 92.62 142 VAL A O 1
ATOM 1115 N N . MET A 1 143 ? 13.695 -5.098 2.494 1 89.06 143 MET A N 1
ATOM 1116 C CA . MET A 1 143 ? 12.898 -4.141 1.725 1 89.06 143 MET A CA 1
ATOM 1117 C C . MET A 1 143 ? 12.141 -3.195 2.648 1 89.06 143 MET A C 1
ATOM 1119 O O . MET A 1 143 ? 11.633 -2.164 2.207 1 89.06 143 MET A O 1
ATOM 1123 N N . GLN A 1 144 ? 12.086 -3.521 3.92 1 93.69 144 GLN A N 1
ATOM 1124 C CA . GLN A 1 144 ? 11.258 -2.75 4.848 1 93.69 144 GLN A CA 1
ATOM 1125 C C . GLN A 1 144 ? 12.125 -1.845 5.723 1 93.69 144 GLN A C 1
ATOM 1127 O O . GLN A 1 144 ? 11.602 -0.986 6.438 1 93.69 144 GLN A O 1
ATOM 1132 N N . VAL A 1 145 ? 13.414 -1.978 5.672 1 93.81 145 VAL A N 1
ATOM 1133 C CA . VAL A 1 145 ? 14.328 -1.3 6.582 1 93.81 145 VAL A CA 1
ATOM 1134 C C . VAL A 1 145 ? 14.281 0.207 6.336 1 93.81 145 VAL A C 1
ATOM 1136 O O . VAL A 1 145 ? 14.281 0.996 7.285 1 93.81 145 VAL A O 1
ATOM 1139 N N . ALA A 1 146 ? 14.25 0.567 5.09 1 94.62 146 ALA A N 1
ATOM 1140 C CA . ALA A 1 146 ? 14.141 1.966 4.684 1 94.62 146 ALA A CA 1
ATOM 1141 C C . ALA A 1 146 ? 13.188 2.117 3.498 1 94.62 146 ALA A C 1
ATOM 1143 O O . ALA A 1 146 ? 13.438 1.572 2.42 1 94.62 146 ALA A O 1
ATOM 1144 N N . THR A 1 147 ? 12.125 2.793 3.746 1 94.25 147 THR A N 1
ATOM 1145 C CA . THR A 1 147 ? 11.125 2.984 2.703 1 94.25 147 THR A CA 1
ATOM 1146 C C . THR A 1 147 ? 10.984 4.461 2.348 1 94.25 147 THR A C 1
ATOM 1148 O O . THR A 1 147 ? 11.133 5.328 3.213 1 94.25 147 THR A O 1
ATOM 1151 N N . ALA A 1 148 ? 10.742 4.672 1.063 1 92.5 148 ALA A N 1
ATOM 1152 C CA . ALA A 1 148 ? 10.562 6.047 0.599 1 92.5 148 ALA A CA 1
ATOM 1153 C C . ALA A 1 148 ? 9.414 6.727 1.342 1 92.5 148 ALA A C 1
ATOM 1155 O O . ALA A 1 148 ? 9.531 7.891 1.733 1 92.5 148 ALA A O 1
ATOM 1156 N N . PHE A 1 149 ? 8.359 6.035 1.588 1 90.31 149 PHE A N 1
ATOM 1157 C CA . PHE A 1 149 ? 7.223 6.59 2.314 1 90.31 149 PHE A CA 1
ATOM 1158 C C . PHE A 1 149 ? 7.629 6.988 3.73 1 90.31 149 PHE A C 1
ATOM 1160 O O . PHE A 1 149 ? 7.262 8.062 4.207 1 90.31 149 PHE A O 1
ATOM 1167 N N . GLY A 1 150 ? 8.32 6.098 4.406 1 94.81 150 GLY A N 1
ATOM 1168 C CA . GLY A 1 150 ? 8.758 6.41 5.754 1 94.81 150 GLY A CA 1
ATOM 1169 C C . GLY A 1 150 ? 9.648 7.637 5.824 1 94.81 150 GLY A C 1
ATOM 1170 O O . GLY A 1 150 ? 9.484 8.484 6.703 1 94.81 150 GLY A O 1
ATOM 1171 N N . ILE A 1 151 ? 10.57 7.707 4.91 1 96.12 151 ILE A N 1
ATOM 1172 C CA . ILE A 1 151 ? 11.469 8.852 4.855 1 96.12 151 ILE A CA 1
ATOM 1173 C C . ILE A 1 151 ? 10.68 10.125 4.578 1 96.12 151 ILE A C 1
ATOM 1175 O O . ILE A 1 151 ? 10.883 11.148 5.234 1 96.12 151 ILE A O 1
ATOM 1179 N N . TYR A 1 152 ? 9.828 10.008 3.646 1 91.88 152 TYR A N 1
ATOM 1180 C CA . TYR A 1 152 ? 8.969 11.141 3.305 1 91.88 152 TYR A CA 1
ATOM 1181 C C . TYR A 1 152 ? 8.148 11.586 4.508 1 91.88 152 TYR A C 1
ATOM 1183 O O . TYR A 1 152 ? 8.125 12.773 4.844 1 91.88 152 TYR A O 1
ATOM 1191 N N . LEU A 1 153 ? 7.465 10.672 5.156 1 90.62 153 LEU A N 1
ATOM 1192 C CA . LEU A 1 153 ? 6.609 10.961 6.301 1 90.62 153 LEU A CA 1
ATOM 1193 C C . LEU A 1 153 ? 7.402 11.633 7.418 1 90.62 153 LEU A C 1
ATOM 1195 O O . LEU A 1 153 ? 6.977 12.648 7.969 1 90.62 153 LEU A O 1
ATOM 1199 N N . MET A 1 154 ? 8.562 11.117 7.75 1 95.94 154 MET A N 1
ATOM 1200 C CA . MET A 1 154 ? 9.383 11.656 8.828 1 95.94 154 MET A CA 1
ATOM 1201 C C . MET A 1 154 ? 9.953 13.023 8.453 1 95.94 154 MET A C 1
ATOM 1203 O O . MET A 1 154 ? 10.07 13.906 9.305 1 95.94 154 MET A O 1
ATOM 1207 N N . ARG A 1 155 ? 10.352 13.148 7.211 1 95.62 155 ARG A N 1
ATOM 1208 C CA . ARG A 1 155 ? 10.852 14.445 6.77 1 95.62 155 ARG A CA 1
ATOM 1209 C C . ARG A 1 155 ? 9.805 15.531 6.961 1 95.62 155 ARG A C 1
ATOM 1211 O O . ARG A 1 155 ? 10.109 16.609 7.457 1 95.62 155 ARG A O 1
ATOM 1218 N N . GLN A 1 156 ? 8.625 15.234 6.547 1 88.94 156 GLN A N 1
ATOM 1219 C CA . GLN A 1 156 ? 7.531 16.188 6.707 1 88.94 156 GLN A CA 1
ATOM 1220 C C . GLN A 1 156 ? 7.328 16.547 8.172 1 88.94 156 GLN A C 1
ATOM 1222 O O . GLN A 1 156 ? 7.086 17.719 8.508 1 88.94 156 GLN A O 1
ATOM 1227 N N . ALA A 1 157 ? 7.422 15.617 9.016 1 91.69 157 ALA A N 1
ATOM 1228 C CA . ALA A 1 157 ? 7.273 15.859 10.453 1 91.69 157 ALA A CA 1
ATOM 1229 C C . ALA A 1 157 ? 8.375 16.781 10.969 1 91.69 157 ALA A C 1
ATOM 1231 O O . ALA A 1 157 ? 8.109 17.703 11.75 1 91.69 157 ALA A O 1
ATOM 1232 N N . TYR A 1 158 ? 9.57 16.531 10.539 1 96.06 158 TYR A N 1
ATOM 1233 C CA . TYR A 1 158 ? 10.688 17.344 10.984 1 96.06 158 TYR A CA 1
ATOM 1234 C C . TYR A 1 158 ? 10.547 18.781 10.5 1 96.06 158 TYR A C 1
ATOM 1236 O O . TYR A 1 158 ? 10.914 19.734 11.203 1 96.06 158 TYR A O 1
ATOM 1244 N N . LEU A 1 159 ? 10.062 18.984 9.328 1 93.19 159 LEU A N 1
ATOM 1245 C CA . LEU A 1 159 ? 9.922 20.328 8.742 1 93.19 159 LEU A CA 1
ATOM 1246 C C . LEU A 1 159 ? 8.914 21.156 9.531 1 93.19 159 LEU A C 1
ATOM 1248 O O . LEU A 1 159 ? 8.969 22.391 9.516 1 93.19 159 LEU A O 1
ATOM 1252 N N . ARG A 1 160 ? 8.094 20.5 10.227 1 90.06 160 ARG A N 1
ATOM 1253 C CA . ARG A 1 160 ? 7.051 21.188 10.969 1 90.06 160 ARG A CA 1
ATOM 1254 C C . ARG A 1 160 ? 7.57 21.672 12.32 1 90.06 160 ARG A C 1
ATOM 1256 O O . ARG A 1 160 ? 6.938 22.5 12.977 1 90.06 160 ARG A O 1
ATOM 1263 N N . ILE A 1 161 ? 8.664 21.156 12.695 1 92.56 161 ILE A N 1
ATOM 1264 C CA . ILE A 1 161 ? 9.266 21.562 13.961 1 92.56 161 ILE A CA 1
ATOM 1265 C C . ILE A 1 161 ? 9.992 22.891 13.781 1 92.56 161 ILE A C 1
ATOM 1267 O O . ILE A 1 161 ? 10.789 23.047 12.852 1 92.56 161 ILE A O 1
ATOM 1271 N N . PRO A 1 162 ? 9.68 23.859 14.641 1 95 162 PRO A N 1
ATOM 1272 C CA . PRO A 1 162 ? 10.43 25.109 14.555 1 95 162 PRO A CA 1
ATOM 1273 C C . PRO A 1 162 ? 11.938 24.922 14.68 1 95 162 PRO A C 1
ATOM 1275 O O . PRO A 1 162 ? 12.398 24.234 15.602 1 95 162 PRO A O 1
ATOM 1278 N N . LYS A 1 163 ? 12.648 25.531 13.859 1 93.56 163 LYS A N 1
ATOM 1279 C CA . LYS A 1 163 ? 14.102 25.391 13.82 1 93.56 163 LYS A CA 1
ATOM 1280 C C . LYS A 1 163 ? 14.742 25.938 15.094 1 93.56 163 LYS A C 1
ATOM 1282 O O . LYS A 1 163 ? 15.844 25.531 15.469 1 93.56 163 LYS A O 1
ATOM 1287 N N . GLU A 1 164 ? 14.023 26.844 15.703 1 95 164 GLU A N 1
ATOM 1288 C CA . GLU A 1 164 ? 14.531 27.531 16.891 1 95 164 GLU A CA 1
ATOM 1289 C C . GLU A 1 164 ? 14.812 26.531 18.016 1 95 164 GLU A C 1
ATOM 1291 O O . GLU A 1 164 ? 15.727 26.734 18.812 1 95 164 GLU A O 1
ATOM 1296 N N . LEU A 1 165 ? 14.047 25.516 18.078 1 93.88 165 LEU A N 1
ATOM 1297 C CA . LEU A 1 165 ? 14.219 24.5 19.109 1 93.88 165 LEU A CA 1
ATOM 1298 C C . LEU A 1 165 ? 15.547 23.766 18.938 1 93.88 165 LEU A C 1
ATOM 1300 O O . LEU A 1 165 ? 16.203 23.453 19.922 1 93.88 165 LEU A O 1
ATOM 1304 N N . GLU A 1 166 ? 15.93 23.562 17.766 1 93.94 166 GLU A N 1
ATOM 1305 C CA . GLU A 1 166 ? 17.203 22.906 17.484 1 93.94 166 GLU A CA 1
ATOM 1306 C C . GLU A 1 166 ? 18.375 23.875 17.656 1 93.94 166 GLU A C 1
ATOM 1308 O O . GLU A 1 166 ? 19.438 23.484 18.156 1 93.94 166 GLU A O 1
ATOM 1313 N N . GLU A 1 167 ? 18.188 25.078 17.234 1 94.06 167 GLU A N 1
ATOM 1314 C CA . GLU A 1 167 ? 19.219 26.109 17.344 1 94.06 167 GLU A CA 1
ATOM 1315 C C . GLU A 1 167 ? 19.625 26.328 18.797 1 94.06 167 GLU A C 1
ATOM 1317 O O . GLU A 1 167 ? 20.812 26.516 19.094 1 94.06 167 GLU A O 1
ATOM 1322 N N . SER A 1 168 ? 18.641 26.297 19.672 1 94.62 168 SER A N 1
ATOM 1323 C CA . SER A 1 168 ? 18.922 26.453 21.094 1 94.62 168 SER A CA 1
ATOM 1324 C C . SER A 1 168 ? 19.812 25.328 21.609 1 94.62 168 SER A C 1
ATOM 1326 O O . SER A 1 168 ? 20.719 25.578 22.422 1 94.62 168 SER A O 1
ATOM 1328 N N . ALA A 1 169 ? 19.609 24.172 21.156 1 94 169 ALA A N 1
ATOM 1329 C CA . ALA A 1 169 ? 20.406 23.031 21.562 1 94 169 ALA A CA 1
ATOM 1330 C C . ALA A 1 169 ? 21.844 23.141 21.047 1 94 169 ALA A C 1
ATOM 1332 O O . ALA A 1 169 ? 22.797 22.766 21.734 1 94 169 ALA A O 1
ATOM 1333 N N . TYR A 1 170 ? 21.922 23.641 19.828 1 91.69 170 TYR A N 1
ATOM 1334 C CA . TYR A 1 170 ? 23.25 23.875 19.281 1 91.69 170 TYR A CA 1
ATOM 1335 C C . TYR A 1 170 ? 24.016 24.891 20.094 1 91.69 170 TYR A C 1
ATOM 1337 O O . TYR A 1 170 ? 25.219 24.734 20.328 1 91.69 170 TYR A O 1
ATOM 1345 N N . LEU A 1 171 ? 23.328 25.891 20.5 1 94 171 LEU A N 1
ATOM 1346 C CA . LEU A 1 171 ? 23.938 26.938 21.312 1 94 171 LEU A CA 1
ATOM 1347 C C . LEU A 1 171 ? 24.406 26.359 22.656 1 94 171 LEU A C 1
ATOM 1349 O O . LEU A 1 171 ? 25.422 26.812 23.203 1 94 171 LEU A O 1
ATOM 1353 N N . ASP A 1 172 ? 23.766 25.328 23.156 1 94.44 172 ASP A N 1
ATOM 1354 C CA . ASP A 1 172 ? 24.141 24.656 24.391 1 94.44 172 ASP A CA 1
ATOM 1355 C C . ASP A 1 172 ? 25.266 23.672 24.172 1 94.44 172 ASP A C 1
ATOM 1357 O O . ASP A 1 172 ? 25.719 23 25.109 1 94.44 172 ASP A O 1
ATOM 1361 N N . GLY A 1 173 ? 25.703 23.516 22.906 1 92.81 173 GLY A N 1
ATOM 1362 C CA . GLY A 1 173 ? 26.875 22.719 22.609 1 92.81 173 GLY A CA 1
ATOM 1363 C C . GLY A 1 173 ? 26.547 21.328 22.094 1 92.81 173 GLY A C 1
ATOM 1364 O O . GLY A 1 173 ? 27.438 20.5 21.922 1 92.81 173 GLY A O 1
ATOM 1365 N N . ALA A 1 174 ? 25.266 21.109 21.844 1 93.12 174 ALA A N 1
ATOM 1366 C CA . ALA A 1 174 ? 24.875 19.797 21.344 1 93.12 174 ALA A CA 1
ATOM 1367 C C . ALA A 1 174 ? 25.312 19.609 19.891 1 93.12 174 ALA A C 1
ATOM 1369 O O . ALA A 1 174 ? 25.328 20.547 19.109 1 93.12 174 ALA A O 1
ATOM 1370 N N . ASN A 1 175 ? 25.719 18.375 19.562 1 90.12 175 ASN A N 1
ATOM 1371 C CA . ASN A 1 175 ? 26.047 18.078 18.172 1 90.12 175 ASN A CA 1
ATOM 1372 C C . ASN A 1 175 ? 24.812 17.641 17.391 1 90.12 175 ASN A C 1
ATOM 1374 O O . ASN A 1 175 ? 23.719 17.516 17.953 1 90.12 175 ASN A O 1
ATOM 1378 N N . ARG A 1 176 ? 24.922 17.391 16.125 1 88.44 176 ARG A N 1
ATOM 1379 C CA . ARG A 1 176 ? 23.797 17.156 15.234 1 88.44 176 ARG A CA 1
ATOM 1380 C C . ARG A 1 176 ? 23.047 15.883 15.625 1 88.44 176 ARG A C 1
ATOM 1382 O O . ARG A 1 176 ? 21.828 15.836 15.578 1 88.44 176 ARG A O 1
ATOM 1389 N N . PHE A 1 177 ? 23.812 14.875 15.977 1 91.56 177 PHE A N 1
ATOM 1390 C CA . PHE A 1 177 ? 23.172 13.617 16.359 1 91.56 177 PHE A CA 1
ATOM 1391 C C . PHE A 1 177 ? 22.422 13.781 17.672 1 91.56 177 PHE A C 1
ATOM 1393 O O . PHE A 1 177 ? 21.312 13.25 17.828 1 91.56 177 PHE A O 1
ATOM 1400 N N . GLN A 1 178 ? 23 14.516 18.609 1 93.62 178 GLN A N 1
ATOM 1401 C CA . GLN A 1 178 ? 22.344 14.781 19.891 1 93.62 178 GLN A CA 1
ATOM 1402 C C . GLN A 1 178 ? 21.047 15.578 19.703 1 93.62 178 GLN A C 1
ATOM 1404 O O . GLN A 1 178 ? 20.031 15.289 20.344 1 93.62 178 GLN A O 1
ATOM 1409 N N . VAL A 1 179 ? 21.141 16.531 18.797 1 95.12 179 VAL A N 1
ATOM 1410 C CA . VAL A 1 179 ? 19.969 17.344 18.516 1 95.12 179 VAL A CA 1
ATOM 1411 C C . VAL A 1 179 ? 18.875 16.469 17.875 1 95.12 179 VAL A C 1
ATOM 1413 O O . VAL A 1 179 ? 17.703 16.562 18.25 1 95.12 179 VAL A O 1
ATOM 1416 N N . TRP A 1 180 ? 19.25 15.594 16.953 1 96.12 180 TRP A N 1
ATOM 1417 C CA . TRP A 1 180 ? 18.297 14.695 16.328 1 96.12 180 TRP A CA 1
ATOM 1418 C C . TRP A 1 180 ? 17.656 13.766 17.359 1 96.12 180 TRP A C 1
ATOM 1420 O O . TRP A 1 180 ? 16.438 13.656 17.438 1 96.12 180 TRP A O 1
ATOM 1430 N N . TYR A 1 181 ? 18.5 13.141 18.156 1 95.75 181 TYR A N 1
ATOM 1431 C CA . TYR A 1 181 ? 18.062 12.07 19.047 1 95.75 181 TYR A CA 1
ATOM 1432 C C . TYR A 1 181 ? 17.328 12.641 20.266 1 95.75 181 TYR A C 1
ATOM 1434 O O . TYR A 1 181 ? 16.328 12.07 20.703 1 95.75 181 TYR A O 1
ATOM 1442 N N . ARG A 1 182 ? 17.688 13.852 20.797 1 95.94 182 ARG A N 1
ATOM 1443 C CA . ARG A 1 182 ? 17.172 14.344 22.078 1 95.94 182 ARG A CA 1
ATOM 1444 C C . ARG A 1 182 ? 16.141 15.445 21.859 1 95.94 182 ARG A C 1
ATOM 1446 O O . ARG A 1 182 ? 15.32 15.711 22.734 1 95.94 182 ARG A O 1
ATOM 1453 N N . VAL A 1 183 ? 16.172 16.094 20.719 1 96.44 183 VAL A N 1
ATOM 1454 C CA . VAL A 1 183 ? 15.297 17.234 20.516 1 96.44 183 VAL A CA 1
ATOM 1455 C C . VAL A 1 183 ? 14.281 16.922 19.422 1 96.44 183 VAL A C 1
ATOM 1457 O O . VAL A 1 183 ? 13.086 16.781 19.688 1 96.44 183 VAL A O 1
ATOM 1460 N N . ALA A 1 184 ? 14.781 16.609 18.219 1 96.94 184 ALA A N 1
ATOM 1461 C CA . ALA A 1 184 ? 13.898 16.453 17.062 1 96.94 184 ALA A CA 1
ATOM 1462 C C . ALA A 1 184 ? 13.062 15.188 17.172 1 96.94 184 ALA A C 1
ATOM 1464 O O . ALA A 1 184 ? 11.844 15.219 17.016 1 96.94 184 ALA A O 1
ATOM 1465 N N . LEU A 1 185 ? 13.688 14.086 17.5 1 97.19 185 LEU A N 1
ATOM 1466 C CA . LEU A 1 185 ? 13.047 12.773 17.484 1 97.19 185 LEU A CA 1
ATOM 1467 C C . LEU A 1 185 ? 11.898 12.727 18.5 1 97.19 185 LEU A C 1
ATOM 1469 O O . LEU A 1 185 ? 10.805 12.273 18.172 1 97.19 185 LEU A O 1
ATOM 1473 N N . PRO A 1 186 ? 12.078 13.195 19.719 1 96.38 186 PRO A N 1
ATOM 1474 C CA . PRO A 1 186 ? 10.977 13.188 20.672 1 96.38 186 PRO A CA 1
ATOM 1475 C C . PRO A 1 186 ? 9.797 14.047 20.234 1 96.38 186 PRO A C 1
ATOM 1477 O O . PRO A 1 186 ? 8.648 13.758 20.562 1 96.38 186 PRO A O 1
ATOM 1480 N N . LEU A 1 187 ? 10.055 15.102 19.5 1 95.38 187 LEU A N 1
ATOM 1481 C CA . LEU A 1 187 ? 9.008 16.031 19.078 1 95.38 187 LEU A CA 1
ATOM 1482 C C . LEU A 1 187 ? 8.156 15.438 17.969 1 95.38 187 LEU A C 1
ATOM 1484 O O . LEU A 1 187 ? 7.039 15.898 17.734 1 95.38 187 LEU A O 1
ATOM 1488 N N . VAL A 1 188 ? 8.664 14.398 17.312 1 94.88 188 VAL A N 1
ATOM 1489 C CA . VAL A 1 188 ? 7.906 13.805 16.219 1 94.88 188 VAL A CA 1
ATOM 1490 C C . VAL A 1 188 ? 7.418 12.414 16.609 1 94.88 188 VAL A C 1
ATOM 1492 O O . VAL A 1 188 ? 7.164 11.57 15.75 1 94.88 188 VAL A O 1
ATOM 1495 N N . LYS A 1 189 ? 7.344 12.141 17.828 1 93.94 189 LYS A N 1
ATOM 1496 C CA . LYS A 1 189 ? 6.922 10.844 18.359 1 93.94 189 LYS A CA 1
ATOM 1497 C C . LYS A 1 189 ? 5.578 10.422 17.766 1 93.94 189 LYS A C 1
ATOM 1499 O O . LYS A 1 189 ? 5.402 9.266 17.391 1 93.94 189 LYS A O 1
ATOM 1504 N N . PRO A 1 190 ? 4.625 11.281 17.641 1 87.19 190 PRO A N 1
ATOM 1505 C CA . PRO A 1 190 ? 3.354 10.867 17.047 1 87.19 190 PRO A CA 1
ATOM 1506 C C . PRO A 1 190 ? 3.518 10.344 15.617 1 87.19 190 PRO A C 1
ATOM 1508 O O . PRO A 1 190 ? 2.873 9.359 15.234 1 87.19 190 PRO A O 1
ATOM 1511 N N . THR A 1 191 ? 4.371 11.031 14.906 1 90.5 191 THR A N 1
ATOM 1512 C CA . THR A 1 191 ? 4.613 10.594 13.539 1 90.5 191 THR A CA 1
ATOM 1513 C C . THR A 1 191 ? 5.355 9.258 13.523 1 90.5 191 THR A C 1
ATOM 1515 O O . THR A 1 191 ? 5.117 8.422 12.648 1 90.5 191 THR A O 1
ATOM 1518 N N . LEU A 1 192 ? 6.223 9.055 14.523 1 93.75 192 LEU A N 1
ATOM 1519 C CA . LEU A 1 192 ? 6.906 7.77 14.648 1 93.75 192 LEU A CA 1
ATOM 1520 C C . LEU A 1 192 ? 5.91 6.645 14.883 1 93.75 192 LEU A C 1
ATOM 1522 O O . LEU A 1 192 ? 6.047 5.559 14.312 1 93.75 192 LEU A O 1
ATOM 1526 N N . VAL A 1 193 ? 4.941 6.895 15.672 1 88.5 193 VAL A N 1
ATOM 1527 C CA . VAL A 1 193 ? 3.906 5.906 15.953 1 88.5 193 VAL A CA 1
ATOM 1528 C C . VAL A 1 193 ? 3.125 5.602 14.672 1 88.5 193 VAL A C 1
ATOM 1530 O O . VAL A 1 193 ? 2.85 4.438 14.367 1 88.5 193 VAL A O 1
ATOM 1533 N N . THR A 1 194 ? 2.816 6.637 13.93 1 84.75 194 THR A N 1
ATOM 1534 C CA . THR A 1 194 ? 2.127 6.473 12.648 1 84.75 194 THR A CA 1
ATOM 1535 C C . THR A 1 194 ? 2.957 5.621 11.695 1 84.75 194 THR A C 1
ATOM 1537 O O . THR A 1 194 ? 2.434 4.699 11.062 1 84.75 194 THR A O 1
ATOM 1540 N N . LEU A 1 195 ? 4.234 5.953 11.656 1 92 195 LEU A N 1
ATOM 1541 C CA . LEU A 1 195 ? 5.133 5.191 10.797 1 92 195 LEU A CA 1
ATOM 1542 C C . LEU A 1 195 ? 5.195 3.73 11.234 1 92 195 LEU A C 1
ATOM 1544 O O . LEU A 1 195 ? 5.207 2.828 10.391 1 92 195 LEU A O 1
ATOM 1548 N N . ALA A 1 196 ? 5.246 3.545 12.539 1 92.69 196 ALA A N 1
ATOM 1549 C CA . ALA A 1 196 ? 5.277 2.182 13.062 1 92.69 196 ALA A CA 1
ATOM 1550 C C . ALA A 1 196 ? 4.047 1.396 12.617 1 92.69 196 ALA A C 1
ATOM 1552 O O . ALA A 1 196 ? 4.148 0.228 12.242 1 92.69 196 ALA A O 1
ATOM 1553 N N . ILE A 1 197 ? 2.967 1.973 12.625 1 86.19 197 ILE A N 1
ATOM 1554 C CA . ILE A 1 197 ? 1.708 1.331 12.266 1 86.19 197 ILE A CA 1
ATOM 1555 C C . ILE A 1 197 ? 1.718 0.98 10.781 1 86.19 197 ILE A C 1
ATOM 1557 O O . ILE A 1 197 ? 1.398 -0.149 10.398 1 86.19 197 ILE A O 1
ATOM 1561 N N . PHE A 1 198 ? 2.055 1.909 9.969 1 86.25 198 PHE A N 1
ATOM 1562 C CA . PHE A 1 198 ? 2.098 1.668 8.531 1 86.25 198 PHE A CA 1
ATOM 1563 C C . PHE A 1 198 ? 3.115 0.584 8.188 1 86.25 198 PHE A C 1
ATOM 1565 O O . PHE A 1 198 ? 2.885 -0.235 7.301 1 86.25 198 PHE A O 1
ATOM 1572 N N . THR A 1 199 ? 4.254 0.645 8.898 1 93.38 199 THR A N 1
ATOM 1573 C CA . THR A 1 199 ? 5.266 -0.382 8.68 1 93.38 199 THR A CA 1
ATOM 1574 C C . THR A 1 199 ? 4.746 -1.753 9.102 1 93.38 199 THR A C 1
ATOM 1576 O O . THR A 1 199 ? 4.996 -2.754 8.43 1 93.38 199 THR A O 1
ATOM 1579 N N . PHE A 1 200 ? 4.047 -1.772 10.234 1 91.69 200 PHE A N 1
ATOM 1580 C CA . PHE A 1 200 ? 3.436 -3.02 10.68 1 91.69 200 PHE A CA 1
ATOM 1581 C C . PHE A 1 200 ? 2.484 -3.564 9.617 1 91.69 200 PHE A C 1
ATOM 1583 O O . PHE A 1 200 ? 2.572 -4.734 9.242 1 91.69 200 PHE A O 1
ATOM 1590 N N . MET A 1 201 ? 1.622 -2.736 9.117 1 85.12 201 MET A N 1
ATOM 1591 C CA . MET A 1 201 ? 0.629 -3.158 8.133 1 85.12 201 MET A CA 1
ATOM 1592 C C . MET A 1 201 ? 1.305 -3.664 6.863 1 85.12 201 MET A C 1
ATOM 1594 O O . MET A 1 201 ? 0.891 -4.676 6.293 1 85.12 201 MET A O 1
ATOM 1598 N N . GLY A 1 202 ? 2.326 -2.971 6.438 1 87.81 202 GLY A N 1
ATOM 1599 C CA . GLY A 1 202 ? 3.027 -3.328 5.215 1 87.81 202 GLY A CA 1
ATOM 1600 C C . GLY A 1 202 ? 3.855 -4.59 5.348 1 87.81 202 GLY A C 1
ATOM 1601 O O . GLY A 1 202 ? 4.109 -5.281 4.359 1 87.81 202 GLY A O 1
ATOM 1602 N N . THR A 1 203 ? 4.238 -4.934 6.547 1 93.56 203 THR A N 1
ATOM 1603 C CA . THR A 1 203 ? 5.133 -6.062 6.758 1 93.56 203 THR A CA 1
ATOM 1604 C C . THR A 1 203 ? 4.348 -7.309 7.16 1 93.56 203 THR A C 1
ATOM 1606 O O . THR A 1 203 ? 4.578 -8.398 6.625 1 93.56 203 THR A O 1
ATOM 1609 N N . TRP A 1 204 ? 3.412 -7.184 8.016 1 92 204 TRP A N 1
ATOM 1610 C CA . TRP A 1 204 ? 2.664 -8.305 8.578 1 92 204 TRP A CA 1
ATOM 1611 C C . TRP A 1 204 ? 1.898 -9.047 7.484 1 92 204 TRP A C 1
ATOM 1613 O O . TRP A 1 204 ? 1.846 -10.281 7.48 1 92 204 TRP A O 1
ATOM 1623 N N . GLY A 1 205 ? 1.376 -8.328 6.582 1 89.75 205 GLY A N 1
ATOM 1624 C CA . GLY A 1 205 ? 0.544 -8.914 5.547 1 89.75 205 GLY A CA 1
ATOM 1625 C C . GLY A 1 205 ? 1.223 -8.969 4.191 1 89.75 205 GLY A C 1
ATOM 1626 O O . GLY A 1 205 ? 0.576 -9.234 3.178 1 89.75 205 GLY A O 1
ATOM 1627 N N . ASP A 1 206 ? 2.498 -8.703 4.18 1 91.12 206 ASP A N 1
ATOM 1628 C CA . ASP A 1 206 ? 3.221 -8.719 2.912 1 91.12 206 ASP A CA 1
ATOM 1629 C C . ASP A 1 206 ? 3.152 -10.094 2.26 1 91.12 206 ASP A C 1
ATOM 1631 O O . ASP A 1 206 ? 3.238 -11.117 2.943 1 91.12 206 ASP A O 1
ATOM 1635 N N . TYR A 1 207 ? 3.02 -10.125 0.951 1 90.75 207 TYR A N 1
ATOM 1636 C CA . TYR A 1 207 ? 2.824 -11.398 0.268 1 90.75 207 TYR A CA 1
ATOM 1637 C C . TYR A 1 207 ? 3.803 -11.547 -0.89 1 90.75 207 TYR A C 1
ATOM 1639 O O . TYR A 1 207 ? 4.488 -12.57 -0.999 1 90.75 207 TYR A O 1
ATOM 1647 N N . LEU A 1 208 ? 3.93 -10.547 -1.692 1 88.56 208 LEU A N 1
ATOM 1648 C CA . LEU A 1 208 ? 4.617 -10.727 -2.965 1 88.56 208 LEU A CA 1
ATOM 1649 C C . LEU A 1 208 ? 6.113 -10.93 -2.75 1 88.56 208 LEU A C 1
ATOM 1651 O O . LEU A 1 208 ? 6.699 -11.883 -3.268 1 88.56 208 LEU A O 1
ATOM 1655 N N . TRP A 1 209 ? 6.711 -10.07 -1.977 1 91.38 209 TRP A N 1
ATOM 1656 C CA . TRP A 1 209 ? 8.148 -10.219 -1.765 1 91.38 209 TRP A CA 1
ATOM 1657 C C . TRP A 1 209 ? 8.461 -11.5 -0.993 1 91.38 209 TRP A C 1
ATOM 1659 O O . TRP A 1 209 ? 9.328 -12.273 -1.39 1 91.38 209 TRP A O 1
ATOM 1669 N N . PRO A 1 210 ? 7.73 -11.773 0.088 1 93.25 210 PRO A N 1
ATOM 1670 C CA . PRO A 1 210 ? 7.969 -13.047 0.774 1 93.25 210 PRO A CA 1
ATOM 1671 C C . PRO A 1 210 ? 7.762 -14.25 -0.137 1 93.25 210 PRO A C 1
ATOM 1673 O O . PRO A 1 210 ? 8.484 -15.242 -0.024 1 93.25 210 PRO A O 1
ATOM 1676 N N . LEU A 1 211 ? 6.797 -14.18 -0.987 1 89.62 211 LEU A N 1
ATOM 1677 C CA . LEU A 1 211 ? 6.551 -15.266 -1.924 1 89.62 211 LEU A CA 1
ATOM 1678 C C . LEU A 1 211 ? 7.777 -15.516 -2.797 1 89.62 211 LEU A C 1
ATOM 1680 O O . LEU A 1 211 ? 8.156 -16.672 -3.021 1 89.62 211 LEU A O 1
ATOM 1684 N N . LEU A 1 212 ? 8.367 -14.492 -3.229 1 88.44 212 LEU A N 1
ATOM 1685 C CA . LEU A 1 212 ? 9.516 -14.609 -4.113 1 88.44 212 LEU A CA 1
ATOM 1686 C C . LEU A 1 212 ? 10.766 -15.008 -3.334 1 88.44 212 LEU A C 1
ATOM 1688 O O . LEU A 1 212 ? 11.562 -15.82 -3.807 1 88.44 212 LEU A O 1
ATOM 1692 N N . ASN A 1 213 ? 10.867 -14.508 -2.186 1 91.81 213 ASN A N 1
ATOM 1693 C CA . ASN A 1 213 ? 12.094 -14.664 -1.422 1 91.81 213 ASN A CA 1
ATOM 1694 C C . ASN A 1 213 ? 12.102 -15.969 -0.625 1 91.81 213 ASN A C 1
ATOM 1696 O O . ASN A 1 213 ? 13.156 -16.422 -0.174 1 91.81 213 ASN A O 1
ATOM 1700 N N . SER A 1 214 ? 10.969 -16.547 -0.391 1 92.5 214 SER A N 1
ATOM 1701 C CA . SER A 1 214 ? 10.875 -17.75 0.435 1 92.5 214 SER A CA 1
ATOM 1702 C C . SER A 1 214 ? 10.406 -18.953 -0.381 1 92.5 214 SER A C 1
ATOM 1704 O O . SER A 1 214 ? 9.211 -19.109 -0.634 1 92.5 214 SER A O 1
ATOM 1706 N N . THR A 1 215 ? 11.359 -19.844 -0.705 1 87.31 215 THR A N 1
ATOM 1707 C CA . THR A 1 215 ? 11.047 -21.016 -1.501 1 87.31 215 THR A CA 1
ATOM 1708 C C . THR A 1 215 ? 11.016 -22.266 -0.624 1 87.31 215 THR A C 1
ATOM 1710 O O . THR A 1 215 ? 10.562 -23.328 -1.062 1 87.31 215 THR A O 1
ATOM 1713 N N . GLU A 1 216 ? 11.43 -22.109 0.541 1 92.88 216 GLU A N 1
ATOM 1714 C CA . GLU A 1 216 ? 11.391 -23.188 1.511 1 92.88 216 GLU A CA 1
ATOM 1715 C C . GLU A 1 216 ? 10.305 -22.969 2.562 1 92.88 216 GLU A C 1
ATOM 1717 O O . GLU A 1 216 ? 10.164 -21.859 3.08 1 92.88 216 GLU A O 1
ATOM 1722 N N . SER A 1 217 ? 9.648 -24 2.928 1 90.81 217 SER A N 1
ATOM 1723 C CA . SER A 1 217 ? 8.516 -23.891 3.84 1 90.81 217 SER A CA 1
ATOM 1724 C C . SER A 1 217 ? 8.953 -23.406 5.215 1 90.81 217 SER A C 1
ATOM 1726 O O . SER A 1 217 ? 8.172 -22.781 5.938 1 90.81 217 SER A O 1
ATOM 1728 N N . SER A 1 218 ? 10.195 -23.625 5.555 1 94.38 218 SER A N 1
ATOM 1729 C CA . SER A 1 218 ? 10.703 -23.234 6.863 1 94.38 218 SER A CA 1
ATOM 1730 C C . SER A 1 218 ? 10.742 -21.719 7.004 1 94.38 218 SER A C 1
ATOM 1732 O O . SER A 1 218 ? 10.773 -21.188 8.117 1 94.38 218 SER A O 1
ATOM 1734 N N . MET A 1 219 ? 10.656 -21 5.859 1 95.25 219 MET A N 1
ATOM 1735 C CA . MET A 1 219 ? 10.773 -19.547 5.914 1 95.25 219 MET A CA 1
ATOM 1736 C C . MET A 1 219 ? 9.484 -18.875 5.445 1 95.25 219 MET A C 1
ATOM 1738 O O . MET A 1 219 ? 9.461 -17.672 5.219 1 95.25 219 MET A O 1
ATOM 1742 N N . TYR A 1 220 ? 8.43 -19.672 5.406 1 93.12 220 TYR A N 1
ATOM 1743 C CA . TYR A 1 220 ? 7.164 -19.078 4.988 1 93.12 220 TYR A CA 1
ATOM 1744 C C . TYR A 1 220 ? 6.613 -18.141 6.059 1 93.12 220 TYR A C 1
ATOM 1746 O O . TYR A 1 220 ? 6.727 -18.422 7.254 1 93.12 220 TYR A O 1
ATOM 1754 N N . THR A 1 221 ? 6.102 -17.047 5.574 1 93.56 221 THR A N 1
ATOM 1755 C CA . THR A 1 221 ? 5.285 -16.203 6.441 1 93.56 221 THR A CA 1
ATOM 1756 C C . THR A 1 221 ? 3.826 -16.641 6.41 1 93.56 221 THR A C 1
ATOM 1758 O O . THR A 1 221 ? 3.453 -17.516 5.633 1 93.56 221 THR A O 1
ATOM 1761 N N . LEU A 1 222 ? 3.068 -16.016 7.246 1 88.88 222 LEU A N 1
ATOM 1762 C CA . LEU A 1 222 ? 1.655 -16.359 7.359 1 88.88 222 LEU A CA 1
ATOM 1763 C C . LEU A 1 222 ? 0.941 -16.188 6.023 1 88.88 222 LEU A C 1
ATOM 1765 O O . LEU A 1 222 ? 0.132 -17.016 5.629 1 88.88 222 LEU A O 1
ATOM 1769 N N . SER A 1 223 ? 1.229 -15.164 5.316 1 88.69 223 SER A N 1
ATOM 1770 C CA . SER A 1 223 ? 0.593 -14.883 4.035 1 88.69 223 SER A CA 1
ATOM 1771 C C . SER A 1 223 ? 0.892 -15.969 3.012 1 88.69 223 SER A C 1
ATOM 1773 O O . SER A 1 223 ? 0.005 -16.391 2.268 1 88.69 223 SER A O 1
ATOM 1775 N N . ILE A 1 224 ? 2.094 -16.453 3.039 1 88.25 224 ILE A N 1
ATOM 1776 C CA . ILE A 1 224 ? 2.488 -17.516 2.111 1 88.25 224 ILE A CA 1
ATOM 1777 C C . ILE A 1 224 ? 1.863 -18.828 2.541 1 88.25 224 ILE A C 1
ATOM 1779 O O . ILE A 1 224 ? 1.392 -19.609 1.703 1 88.25 224 ILE A O 1
ATOM 1783 N N . GLY A 1 225 ? 1.938 -19.016 3.834 1 84.06 225 GLY A N 1
ATOM 1784 C CA . GLY A 1 225 ? 1.285 -20.219 4.336 1 84.06 225 GLY A CA 1
ATOM 1785 C C . GLY A 1 225 ? -0.178 -20.297 3.945 1 84.06 225 GLY A C 1
ATOM 1786 O O . GLY A 1 225 ? -0.658 -21.375 3.559 1 84.06 225 GLY A O 1
ATOM 1787 N N . LEU A 1 226 ? -0.861 -19.25 4.012 1 82.81 226 LEU A N 1
ATOM 1788 C CA . LEU A 1 226 ? -2.268 -19.219 3.627 1 82.81 226 LEU A CA 1
ATOM 1789 C C . LEU A 1 226 ? -2.43 -19.484 2.137 1 82.81 226 LEU A C 1
ATOM 1791 O O . LEU A 1 226 ? -3.348 -20.203 1.731 1 82.81 226 LEU A O 1
ATOM 1795 N N . ALA A 1 227 ? -1.578 -18.953 1.359 1 79.88 227 ALA A N 1
ATOM 1796 C CA . ALA A 1 227 ? -1.63 -19.156 -0.086 1 79.88 227 ALA A CA 1
ATOM 1797 C C . ALA A 1 227 ? -1.355 -20.609 -0.445 1 79.88 227 ALA A C 1
ATOM 1799 O O . ALA A 1 227 ? -1.967 -21.156 -1.367 1 79.88 227 ALA A O 1
ATOM 1800 N N . GLN A 1 228 ? -0.446 -21.094 0.199 1 77.69 228 GLN A N 1
ATOM 1801 C CA . GLN A 1 228 ? -0.114 -22.5 -0.06 1 77.69 228 GLN A CA 1
ATOM 1802 C C . GLN A 1 228 ? -1.281 -23.406 0.293 1 77.69 228 GLN A C 1
ATOM 1804 O O . GLN A 1 228 ? -1.509 -24.422 -0.376 1 77.69 228 GLN A O 1
ATOM 1809 N N . LEU A 1 229 ? -1.958 -23 1.323 1 75.44 229 LEU A N 1
ATOM 1810 C CA . LEU A 1 229 ? -3.143 -23.781 1.689 1 75.44 229 LEU A CA 1
ATOM 1811 C C . LEU A 1 229 ? -4.215 -23.672 0.612 1 75.44 229 LEU A C 1
ATOM 1813 O O . LEU A 1 229 ? -5.02 -24.594 0.436 1 75.44 229 LEU A O 1
ATOM 1817 N N . SER A 1 230 ? -4.219 -22.594 -0.104 1 71.88 230 SER A N 1
ATOM 1818 C CA . SER A 1 230 ? -5.25 -22.328 -1.101 1 71.88 230 SER A CA 1
ATOM 1819 C C . SER A 1 230 ? -4.984 -23.078 -2.395 1 71.88 230 SER A C 1
ATOM 1821 O O . SER A 1 230 ? -5.883 -23.25 -3.223 1 71.88 230 SER A O 1
ATOM 1823 N N . GLN A 1 231 ? -3.762 -23.453 -2.793 1 64.44 231 GLN A N 1
ATOM 1824 C CA . GLN A 1 231 ? -3.393 -24.078 -4.059 1 64.44 231 GLN A CA 1
ATOM 1825 C C . GLN A 1 231 ? -4.238 -25.328 -4.328 1 64.44 231 GLN A C 1
ATOM 1827 O O . GLN A 1 231 ? -4.41 -25.719 -5.48 1 64.44 231 GLN A O 1
ATOM 1832 N N . ASN A 1 232 ? -4.797 -25.859 -3.287 1 57.62 232 ASN A N 1
ATOM 1833 C CA . ASN A 1 232 ? -5.746 -26.922 -3.6 1 57.62 232 ASN A CA 1
ATOM 1834 C C . ASN A 1 232 ? -7.188 -26.469 -3.385 1 57.62 232 ASN A C 1
ATOM 1836 O O . ASN A 1 232 ? -7.66 -26.406 -2.248 1 57.62 232 ASN A O 1
ATOM 1840 N N . PHE A 1 233 ? -7.73 -25.672 -4.434 1 55.84 233 PHE A N 1
ATOM 1841 C CA . PHE A 1 233 ? -9.062 -25.094 -4.316 1 55.84 233 PHE A CA 1
ATOM 1842 C C . PHE A 1 233 ? -10.125 -26.188 -4.234 1 55.84 233 PHE A C 1
ATOM 1844 O O . PHE A 1 233 ? -10.461 -26.812 -5.238 1 55.84 233 PHE A O 1
ATOM 1851 N N . ASP A 1 234 ? -10.242 -26.828 -3.059 1 63.75 234 ASP A N 1
ATOM 1852 C CA . ASP A 1 234 ? -11.461 -27.594 -2.771 1 63.75 234 ASP A CA 1
ATOM 1853 C C . ASP A 1 234 ? -12.312 -26.875 -1.722 1 63.75 234 ASP A C 1
ATOM 1855 O O . ASP A 1 234 ? -11.82 -26 -1.007 1 63.75 234 ASP A O 1
ATOM 1859 N N . GLY A 1 235 ? -13.617 -26.906 -1.943 1 61.22 235 GLY A N 1
ATOM 1860 C CA . GLY A 1 235 ? -14.562 -26.266 -1.037 1 61.22 235 GLY A CA 1
ATOM 1861 C C . GLY A 1 235 ? -14.141 -26.344 0.417 1 61.22 235 GLY A C 1
ATOM 1862 O O . GLY A 1 235 ? -14.203 -25.359 1.142 1 61.22 235 GLY A O 1
ATOM 1863 N N . SER A 1 236 ? -13.68 -27.438 0.767 1 66.38 236 SER A N 1
ATOM 1864 C CA . SER A 1 236 ? -13.234 -27.609 2.146 1 66.38 236 SER A CA 1
ATOM 1865 C C . SER A 1 236 ? -11.992 -26.766 2.434 1 66.38 236 SER A C 1
ATOM 1867 O O . SER A 1 236 ? -11.859 -26.203 3.518 1 66.38 236 SER A O 1
ATOM 1869 N N . ASN A 1 237 ? -11.289 -26.516 1.449 1 81 237 ASN A N 1
ATOM 1870 C CA . ASN A 1 237 ? -10.055 -25.75 1.585 1 81 237 ASN A CA 1
ATOM 1871 C C . ASN A 1 237 ? -10.336 -24.266 1.748 1 81 237 ASN A C 1
ATOM 1873 O O . ASN A 1 237 ? -9.695 -23.594 2.561 1 81 237 ASN A O 1
ATOM 1877 N N . LEU A 1 238 ? -11.523 -23.953 1.184 1 86.38 238 LEU A N 1
ATOM 1878 C CA . LEU A 1 238 ? -11.828 -22.531 1.253 1 86.38 238 LEU A CA 1
ATOM 1879 C C . LEU A 1 238 ? -12.336 -22.141 2.641 1 86.38 238 LEU A C 1
ATOM 1881 O O . LEU A 1 238 ? -12.07 -21.031 3.119 1 86.38 238 LEU A O 1
ATOM 1885 N N . LYS A 1 239 ? -13.023 -23.047 3.215 1 89.94 239 LYS A N 1
ATOM 1886 C CA . LYS A 1 239 ? -13.492 -22.812 4.578 1 89.94 239 LYS A CA 1
ATOM 1887 C C . LYS A 1 239 ? -12.32 -22.75 5.555 1 89.94 239 LYS A C 1
ATOM 1889 O O . LYS A 1 239 ? -12.273 -21.859 6.406 1 89.94 239 LYS A O 1
ATOM 1894 N N . LEU A 1 240 ? -11.398 -23.641 5.32 1 86.38 240 LEU A N 1
ATOM 1895 C CA . LEU A 1 240 ? -10.211 -23.688 6.168 1 86.38 240 LEU A CA 1
ATOM 1896 C C . LEU A 1 240 ? -9.344 -22.453 5.961 1 86.38 240 LEU A C 1
ATOM 1898 O O . LEU A 1 240 ? -8.852 -21.859 6.926 1 86.38 240 LEU A O 1
ATOM 1902 N N . ILE A 1 241 ? -9.219 -22.094 4.773 1 86.19 241 ILE A N 1
ATOM 1903 C CA . ILE A 1 241 ? -8.406 -20.938 4.426 1 86.19 241 ILE A CA 1
ATOM 1904 C C . ILE A 1 241 ? -9.031 -19.672 5.023 1 86.19 241 ILE A C 1
ATOM 1906 O O . ILE A 1 241 ? -8.32 -18.812 5.539 1 86.19 241 ILE A O 1
ATOM 1910 N N . SER A 1 242 ? -10.312 -19.594 4.934 1 90.19 242 SER A N 1
ATOM 1911 C CA . SER A 1 242 ? -11.016 -18.438 5.477 1 90.19 242 SER A CA 1
ATOM 1912 C C . SER A 1 242 ? -10.859 -18.344 6.992 1 90.19 242 SER A C 1
ATOM 1914 O O . SER A 1 242 ? -10.648 -17.266 7.543 1 90.19 242 SER A O 1
ATOM 1916 N N . ALA A 1 243 ? -10.938 -19.453 7.602 1 89.88 243 ALA A N 1
ATOM 1917 C CA . ALA A 1 243 ? -10.734 -19.484 9.047 1 89.88 243 ALA A CA 1
ATOM 1918 C C . ALA A 1 243 ? -9.32 -19.062 9.414 1 89.88 243 ALA A C 1
ATOM 1920 O O . ALA A 1 243 ? -9.117 -18.266 10.336 1 89.88 243 ALA A O 1
ATOM 1921 N N . ALA A 1 244 ? -8.391 -19.609 8.703 1 86.94 244 ALA A N 1
ATOM 1922 C CA . ALA A 1 244 ? -6.992 -19.234 8.93 1 86.94 244 ALA A CA 1
ATOM 1923 C C . ALA A 1 244 ? -6.773 -17.75 8.695 1 86.94 244 ALA A C 1
ATOM 1925 O O . ALA A 1 244 ? -6.012 -17.109 9.422 1 86.94 244 ALA A O 1
ATOM 1926 N N . SER A 1 245 ? -7.418 -17.25 7.699 1 88.19 245 SER A N 1
ATOM 1927 C CA . SER A 1 245 ? -7.336 -15.828 7.379 1 88.19 245 SER A CA 1
ATOM 1928 C C . SER A 1 245 ? -7.84 -14.969 8.531 1 88.19 245 SER A C 1
ATOM 1930 O O . SER A 1 245 ? -7.207 -13.977 8.891 1 88.19 245 SER A O 1
ATOM 1932 N N . ILE A 1 246 ? -8.922 -15.391 9.094 1 89.62 246 ILE A N 1
ATOM 1933 C CA . ILE A 1 246 ? -9.484 -14.648 10.211 1 89.62 246 ILE A CA 1
ATOM 1934 C C . ILE A 1 246 ? -8.523 -14.688 11.398 1 89.62 246 ILE A C 1
ATOM 1936 O O . ILE A 1 246 ? -8.273 -13.656 12.031 1 89.62 246 ILE A O 1
ATOM 1940 N N . LEU A 1 247 ? -7.949 -15.766 11.625 1 86.88 247 LEU A N 1
ATOM 1941 C CA . LEU A 1 247 ? -7.016 -15.914 12.742 1 86.88 247 LEU A CA 1
ATOM 1942 C C . LEU A 1 247 ? -5.789 -15.031 12.539 1 86.88 247 LEU A C 1
ATOM 1944 O O . LEU A 1 247 ? -5.301 -14.414 13.484 1 86.88 247 LEU A O 1
ATOM 1948 N N . THR A 1 248 ? -5.348 -15.008 11.336 1 85.75 248 THR A N 1
ATOM 1949 C CA . THR A 1 248 ? -4.141 -14.25 11.023 1 85.75 248 THR A CA 1
ATOM 1950 C C . THR A 1 248 ? -4.414 -12.75 11.078 1 85.75 248 THR A C 1
ATOM 1952 O O . THR A 1 248 ? -3.48 -11.945 11.156 1 85.75 248 THR A O 1
ATOM 1955 N N . THR A 1 249 ? -5.652 -12.359 11 1 88.94 249 THR A N 1
ATOM 1956 C CA . THR A 1 249 ? -6.016 -10.945 11.031 1 88.94 249 THR A CA 1
ATOM 1957 C C . THR A 1 249 ? -6.152 -10.453 12.469 1 88.94 249 THR A C 1
ATOM 1959 O O . THR A 1 249 ? -6.152 -9.242 12.727 1 88.94 249 THR A O 1
ATOM 1962 N N . ILE A 1 250 ? -6.168 -11.258 13.438 1 88.12 250 ILE A N 1
ATOM 1963 C CA . ILE A 1 250 ? -6.422 -10.914 14.828 1 88.12 250 ILE A CA 1
ATOM 1964 C C . ILE A 1 250 ? -5.348 -9.945 15.328 1 88.12 250 ILE A C 1
ATOM 1966 O O . ILE A 1 250 ? -5.664 -8.906 15.906 1 88.12 250 ILE A O 1
ATOM 1970 N N . PRO A 1 251 ? -4.039 -10.172 15.062 1 88.19 251 PRO A N 1
ATOM 1971 C CA . PRO A 1 251 ? -3.025 -9.227 15.531 1 88.19 251 PRO A CA 1
ATOM 1972 C C . PRO A 1 251 ? -3.227 -7.82 14.961 1 88.19 251 PRO A C 1
ATOM 1974 O O . PRO A 1 251 ? -3.02 -6.828 15.672 1 88.19 251 PRO A O 1
ATOM 1977 N N . THR A 1 252 ? -3.654 -7.801 13.742 1 88.38 252 THR A N 1
ATOM 1978 C CA . THR A 1 252 ? -3.867 -6.492 13.133 1 88.38 252 THR A CA 1
ATOM 1979 C C . THR A 1 252 ? -5.082 -5.801 13.742 1 88.38 252 THR A C 1
ATOM 1981 O O . THR A 1 252 ? -5.074 -4.586 13.953 1 88.38 252 THR A O 1
ATOM 1984 N N . LEU A 1 253 ? -6.082 -6.535 14.078 1 87.38 253 LEU A N 1
ATOM 1985 C CA . LEU A 1 253 ? -7.27 -5.961 14.695 1 87.38 253 LEU A CA 1
ATOM 1986 C C . LEU A 1 253 ? -6.969 -5.48 16.109 1 87.38 253 LEU A C 1
ATOM 1988 O O . LEU A 1 253 ? -7.477 -4.441 16.547 1 87.38 253 LEU A O 1
ATOM 1992 N N . ILE A 1 254 ? -6.176 -6.215 16.797 1 88.62 254 ILE A N 1
ATOM 1993 C CA . ILE A 1 254 ? -5.77 -5.812 18.141 1 88.62 254 ILE A CA 1
ATOM 1994 C C . ILE A 1 254 ? -4.98 -4.508 18.078 1 88.62 254 ILE A C 1
ATOM 1996 O O . ILE A 1 254 ? -5.223 -3.59 18.859 1 88.62 254 ILE A O 1
ATOM 2000 N N . LEU A 1 255 ? -4.113 -4.449 17.141 1 85.56 255 LEU A N 1
ATOM 2001 C CA . LEU A 1 255 ? -3.352 -3.221 16.953 1 85.56 255 LEU A CA 1
ATOM 2002 C C . LEU A 1 255 ? -4.277 -2.053 16.609 1 85.56 255 LEU A C 1
ATOM 2004 O O . LEU A 1 255 ? -4.094 -0.948 17.125 1 85.56 255 LEU A O 1
ATOM 2008 N N . PHE A 1 256 ? -5.215 -2.311 15.797 1 83.56 256 PHE A N 1
ATOM 2009 C CA . PHE A 1 256 ? -6.184 -1.279 15.445 1 83.56 256 PHE A CA 1
ATOM 2010 C C . PHE A 1 256 ? -6.93 -0.789 16.688 1 83.56 256 PHE A C 1
ATOM 2012 O O . PHE A 1 256 ? -7.094 0.418 16.875 1 83.56 256 PHE A O 1
ATOM 2019 N N . MET A 1 257 ? -7.387 -1.705 17.438 1 85.31 257 MET A N 1
ATOM 2020 C CA . MET A 1 257 ? -8.148 -1.341 18.625 1 85.31 257 MET A CA 1
ATOM 2021 C C . MET A 1 257 ? -7.305 -0.487 19.578 1 85.31 257 MET A C 1
ATOM 2023 O O . MET A 1 257 ? -7.816 0.45 20.188 1 85.31 257 MET A O 1
ATOM 2027 N N . ALA A 1 258 ? -6.086 -0.755 19.609 1 84.31 258 ALA A N 1
ATOM 2028 C CA . ALA A 1 258 ? -5.18 -0.016 20.484 1 84.31 258 ALA A CA 1
ATOM 2029 C C . ALA A 1 258 ? -4.902 1.381 19.938 1 84.31 258 ALA A C 1
ATOM 2031 O O . ALA A 1 258 ? -4.645 2.314 20.703 1 84.31 258 ALA A O 1
ATOM 2032 N N . LEU A 1 259 ? -5.086 1.556 18.656 1 78.88 259 LEU A N 1
ATOM 2033 C CA . LEU A 1 259 ? -4.605 2.791 18.047 1 78.88 259 LEU A CA 1
ATOM 2034 C C . LEU A 1 259 ? -5.758 3.58 17.438 1 78.88 259 LEU A C 1
ATOM 2036 O O . LEU A 1 259 ? -5.555 4.664 16.875 1 78.88 259 LEU A O 1
ATOM 2040 N N . GLN A 1 260 ? -6.895 3.008 17.438 1 78.75 260 GLN A N 1
ATOM 2041 C CA . GLN A 1 260 ? -8.039 3.566 16.719 1 78.75 260 GLN A CA 1
ATOM 2042 C C . GLN A 1 260 ? -8.289 5.016 17.125 1 78.75 260 GLN A C 1
ATOM 2044 O O . GLN A 1 260 ? -8.758 5.82 16.328 1 78.75 260 GLN A O 1
ATOM 2049 N N . LYS A 1 261 ? -7.969 5.438 18.297 1 76.5 261 LYS A N 1
ATOM 2050 C CA . LYS A 1 261 ? -8.188 6.805 18.75 1 76.5 261 LYS A CA 1
ATOM 2051 C C . LYS A 1 261 ? -7.383 7.797 17.922 1 76.5 261 LYS A C 1
ATOM 2053 O O . LYS A 1 261 ? -7.828 8.922 17.672 1 76.5 261 LYS A O 1
ATOM 2058 N N . TYR A 1 262 ? -6.281 7.336 17.469 1 70.38 262 TYR A N 1
ATOM 2059 C CA . TYR A 1 262 ? -5.418 8.203 16.672 1 70.38 262 TYR A CA 1
ATOM 2060 C C . TYR A 1 262 ? -5.969 8.383 15.266 1 70.38 262 TYR A C 1
ATOM 2062 O O . TYR A 1 262 ? -5.734 9.406 14.625 1 70.38 262 TYR A O 1
ATOM 2070 N N . PHE A 1 263 ? -6.77 7.434 14.859 1 70.94 263 PHE A N 1
ATOM 2071 C CA . PHE A 1 263 ? -7.301 7.484 13.5 1 70.94 263 PHE A CA 1
ATOM 2072 C C . PHE A 1 263 ? -8.648 8.195 13.477 1 70.94 263 PHE A C 1
ATOM 2074 O O . PHE A 1 263 ? -8.992 8.852 12.492 1 70.94 263 PHE A O 1
ATOM 2081 N N . ILE A 1 264 ? -9.383 8.031 14.555 1 70.19 264 ILE A N 1
ATOM 2082 C CA . ILE A 1 264 ? -10.75 8.539 14.555 1 70.19 264 ILE A CA 1
ATOM 2083 C C . ILE A 1 264 ? -10.758 10.008 14.984 1 70.19 264 ILE A C 1
ATOM 2085 O O . ILE A 1 264 ? -11.492 10.82 14.422 1 70.19 264 ILE A O 1
ATOM 2089 N N . SER A 1 265 ? -10.039 10.422 16 1 60.88 265 SER A N 1
ATOM 2090 C CA . SER A 1 265 ? -10.086 11.781 16.531 1 60.88 265 SER A CA 1
ATOM 2091 C C . SER A 1 265 ? -9.383 12.758 15.602 1 60.88 265 SER A C 1
ATOM 2093 O O . SER A 1 265 ? -9.562 13.977 15.711 1 60.88 265 SER A O 1
ATOM 2095 N N . GLY A 1 266 ? -9.125 12.359 14.359 1 54.31 266 GLY A N 1
ATOM 2096 C CA . GLY A 1 266 ? -8.453 13.289 13.469 1 54.31 266 GLY A CA 1
ATOM 2097 C C . GLY A 1 266 ? -7.129 13.789 14.016 1 54.31 266 GLY A C 1
ATOM 2098 O O . GLY A 1 266 ? -6.516 14.688 13.438 1 54.31 266 GLY A O 1
ATOM 2099 N N . ALA A 1 267 ? -6.895 13.625 15.305 1 48.19 267 ALA A N 1
ATOM 2100 C CA . ALA A 1 267 ? -5.746 14.141 16.047 1 48.19 267 ALA A CA 1
ATOM 2101 C C . ALA A 1 267 ? -4.434 13.688 15.422 1 48.19 267 ALA A C 1
ATOM 2103 O O . ALA A 1 267 ? -3.357 13.93 15.969 1 48.19 267 ALA A O 1
ATOM 2104 N N . THR A 1 268 ? -4.488 12.984 14.453 1 44.38 268 THR A N 1
ATOM 2105 C CA . THR A 1 268 ? -3.18 12.727 13.867 1 44.38 268 THR A CA 1
ATOM 2106 C C . THR A 1 268 ? -2.5 14.039 13.469 1 44.38 268 THR A C 1
ATOM 2108 O O . THR A 1 268 ? -1.288 14.07 13.25 1 44.38 268 THR A O 1
ATOM 2111 N N . ASP A 1 269 ? -3.297 15.125 13.219 1 40.94 269 ASP A N 1
ATOM 2112 C CA . ASP A 1 269 ? -2.695 16.422 12.945 1 40.94 269 ASP A CA 1
ATOM 2113 C C . ASP A 1 269 ? -2.105 17.031 14.219 1 40.94 269 ASP A C 1
ATOM 2115 O O . ASP A 1 269 ? -1.109 17.75 14.164 1 40.94 269 ASP A O 1
ATOM 2119 N N . GLY A 1 270 ? -2.879 17.062 15.422 1 36.81 270 GLY A N 1
ATOM 2120 C CA . GLY A 1 270 ? -2.506 17.734 16.672 1 36.81 270 GLY A CA 1
ATOM 2121 C C . GLY A 1 270 ? -1.216 17.203 17.266 1 36.81 270 GLY A C 1
ATOM 2122 O O . GLY A 1 270 ? -0.763 17.688 18.297 1 36.81 270 GLY A O 1
ATOM 2123 N N . ALA A 1 271 ? -0.784 16.156 17.078 1 35.84 271 ALA A N 1
ATOM 2124 C CA . ALA A 1 271 ? 0.504 15.828 17.688 1 35.84 271 ALA A CA 1
ATOM 2125 C C . ALA A 1 271 ? 1.577 16.828 17.266 1 35.84 271 ALA A C 1
ATOM 2127 O O . ALA A 1 271 ? 2.684 16.828 17.797 1 35.84 271 ALA A O 1
ATOM 2128 N N . VAL A 1 272 ? 1.348 17.594 16.172 1 31.25 272 VAL A N 1
ATOM 2129 C CA . VAL A 1 272 ? 2.355 18.625 15.945 1 31.25 272 VAL A CA 1
ATOM 2130 C C . VAL A 1 272 ? 2.002 19.875 16.734 1 31.25 272 VAL A C 1
ATOM 2132 O O . VAL A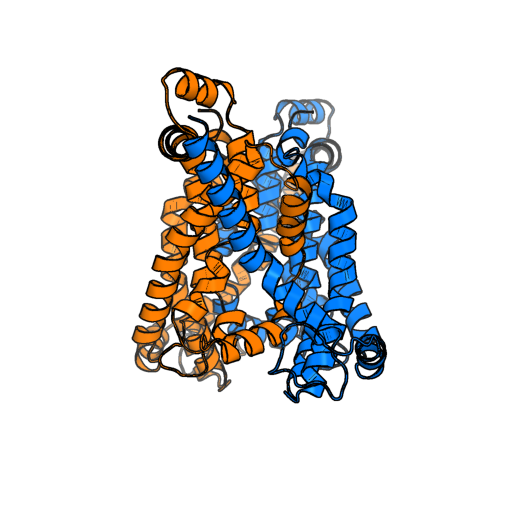 1 272 ? 2.812 20.797 16.828 1 31.25 272 VAL A O 1
ATOM 2135 N N . LYS A 1 273 ? 0.763 20.266 17.188 1 31.5 273 LYS A N 1
ATOM 2136 C CA . LYS A 1 273 ? 0.609 21.547 17.891 1 31.5 273 LYS A CA 1
ATOM 2137 C C . LYS A 1 273 ? 0.906 21.391 19.375 1 31.5 273 LYS A C 1
ATOM 2139 O O . LYS A 1 273 ? 0.748 22.344 20.141 1 31.5 273 LYS A O 1
ATOM 2144 N N . GLY A 1 274 ? 1.199 20.281 19.906 1 27 274 GLY A N 1
ATOM 2145 C CA . GLY A 1 274 ? 1.624 20.578 21.266 1 27 274 GLY A CA 1
ATOM 2146 C C . GLY A 1 274 ? 2.979 21.266 21.328 1 27 274 GLY A C 1
ATOM 2147 O O . GLY A 1 274 ? 3.754 21.203 20.359 1 27 274 GLY A O 1
ATOM 2148 N N . MET B 1 1 ? 37.969 20.578 15.969 1 60.53 1 MET B N 1
ATOM 2149 C CA . MET B 1 1 ? 36.688 21.109 15.469 1 60.53 1 MET B CA 1
ATOM 2150 C C . MET B 1 1 ? 36.5 20.719 14.008 1 60.53 1 MET B C 1
ATOM 2152 O O . MET B 1 1 ? 35.406 20.328 13.609 1 60.53 1 MET B O 1
ATOM 2156 N N . LYS B 1 2 ? 37.656 20.875 13.211 1 65.62 2 LYS B N 1
ATOM 2157 C CA . LYS B 1 2 ? 37.594 20.609 11.773 1 65.62 2 LYS B CA 1
ATOM 2158 C C . LYS B 1 2 ? 37.438 19.109 11.5 1 65.62 2 LYS B C 1
ATOM 2160 O O . LYS B 1 2 ? 36.656 18.719 10.641 1 65.62 2 LYS B O 1
ATOM 2165 N N . ARG B 1 3 ? 38.125 18.297 12.305 1 72.44 3 ARG B N 1
ATOM 2166 C CA . ARG B 1 3 ? 38.094 16.859 12.094 1 72.44 3 ARG B CA 1
ATOM 2167 C C . ARG B 1 3 ? 36.719 16.281 12.406 1 72.44 3 ARG B C 1
ATOM 2169 O O . ARG B 1 3 ? 36.25 15.406 11.695 1 72.44 3 ARG B O 1
ATOM 2176 N N . LYS B 1 4 ? 36.094 16.766 13.367 1 76.5 4 LYS B N 1
ATOM 2177 C CA . LYS B 1 4 ? 34.75 16.328 13.766 1 76.5 4 LYS B CA 1
ATOM 2178 C C . LYS B 1 4 ? 33.719 16.656 12.695 1 76.5 4 LYS B C 1
ATOM 2180 O O . LYS B 1 4 ? 32.844 15.844 12.406 1 76.5 4 LYS B O 1
ATOM 2185 N N . ARG B 1 5 ? 34 17.766 12.031 1 81.38 5 ARG B N 1
ATOM 2186 C CA . ARG B 1 5 ? 33.094 18.203 10.984 1 81.38 5 ARG B CA 1
ATOM 2187 C C . ARG B 1 5 ? 33.188 17.312 9.758 1 81.38 5 ARG B C 1
ATOM 2189 O O . ARG B 1 5 ? 32.188 16.984 9.133 1 81.38 5 ARG B O 1
ATOM 2196 N N . ILE B 1 6 ? 34.469 16.891 9.461 1 86.12 6 ILE B N 1
ATOM 2197 C CA . ILE B 1 6 ? 34.688 16.047 8.297 1 86.12 6 ILE B CA 1
ATOM 2198 C C . ILE B 1 6 ? 34.062 14.672 8.539 1 86.12 6 ILE B C 1
ATOM 2200 O O . ILE B 1 6 ? 33.438 14.094 7.645 1 86.12 6 ILE B O 1
ATOM 2204 N N . THR B 1 7 ? 34.25 14.141 9.695 1 86.94 7 THR B N 1
ATOM 2205 C CA . THR B 1 7 ? 33.719 12.828 10.039 1 86.94 7 THR B CA 1
ATOM 2206 C C . THR B 1 7 ? 32.188 12.844 10.008 1 86.94 7 THR B C 1
ATOM 2208 O O . THR B 1 7 ? 31.562 11.898 9.516 1 86.94 7 THR B O 1
ATOM 2211 N N . GLN B 1 8 ? 31.625 13.891 10.461 1 85.75 8 GLN B N 1
ATOM 2212 C CA . GLN B 1 8 ? 30.172 14.023 10.445 1 85.75 8 GLN B CA 1
ATOM 2213 C C . GLN B 1 8 ? 29.641 14.094 9.016 1 85.75 8 GLN B C 1
ATOM 2215 O O . GLN B 1 8 ? 28.609 13.5 8.703 1 85.75 8 GLN B O 1
ATOM 2220 N N . LYS B 1 9 ? 30.391 14.828 8.234 1 87.44 9 LYS B N 1
ATOM 2221 C CA . LYS B 1 9 ? 30 14.938 6.828 1 87.44 9 LYS B CA 1
ATOM 2222 C C . LYS B 1 9 ? 30.109 13.594 6.121 1 87.44 9 LYS B C 1
ATOM 2224 O O . LYS B 1 9 ? 29.234 13.219 5.348 1 87.44 9 LYS B O 1
ATOM 2229 N N . LEU B 1 10 ? 31.172 12.922 6.441 1 91.75 10 LEU B N 1
ATOM 2230 C CA . LEU B 1 10 ? 31.375 11.609 5.836 1 91.75 10 LEU B CA 1
ATOM 2231 C C . LEU B 1 10 ? 30.297 10.633 6.266 1 91.75 10 LEU B C 1
ATOM 2233 O O . LEU B 1 10 ? 29.812 9.836 5.457 1 91.75 10 LEU B O 1
ATOM 2237 N N . MET B 1 11 ? 29.922 10.695 7.453 1 91.25 11 MET B N 1
ATOM 2238 C CA . MET B 1 11 ? 28.875 9.812 7.973 1 91.25 11 MET B CA 1
ATOM 2239 C C . MET B 1 11 ? 27.531 10.117 7.328 1 91.25 11 MET B C 1
ATOM 2241 O O . MET B 1 11 ? 26.766 9.203 7.012 1 91.25 11 MET B O 1
ATOM 2245 N N . LEU B 1 12 ? 27.312 11.352 7.133 1 89.88 12 LEU B N 1
ATOM 2246 C CA . LEU B 1 12 ? 26.078 11.781 6.48 1 89.88 12 LEU B CA 1
ATOM 2247 C C . LEU B 1 12 ? 26 11.25 5.055 1 89.88 12 LEU B C 1
ATOM 2249 O O . LEU B 1 12 ? 25 10.656 4.66 1 89.88 12 LEU B O 1
ATOM 2253 N N . TYR B 1 13 ? 27.078 11.453 4.316 1 92.62 13 TYR B N 1
ATOM 2254 C CA . TYR B 1 13 ? 27.094 11 2.93 1 92.62 13 TYR B CA 1
ATOM 2255 C C . TYR B 1 13 ? 27.016 9.484 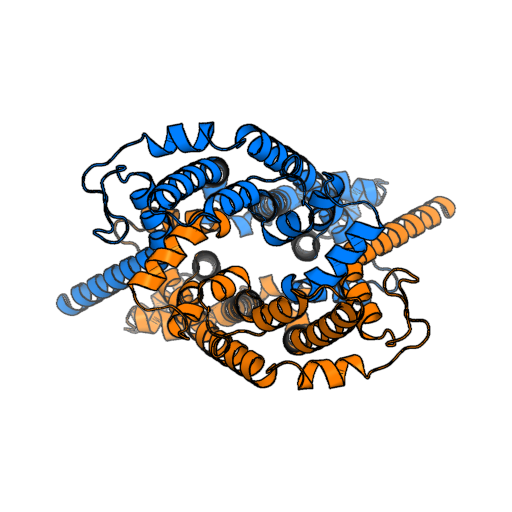2.852 1 92.62 13 TYR B C 1
ATOM 2257 O O . TYR B 1 13 ? 26.359 8.93 1.966 1 92.62 13 TYR B O 1
ATOM 2265 N N . ALA B 1 14 ? 27.625 8.875 3.795 1 94.44 14 ALA B N 1
ATOM 2266 C CA . ALA B 1 14 ? 27.562 7.422 3.842 1 94.44 14 ALA B CA 1
ATOM 2267 C C . ALA B 1 14 ? 26.125 6.953 4.098 1 94.44 14 ALA B C 1
ATOM 2269 O O . ALA B 1 14 ? 25.656 6 3.471 1 94.44 14 ALA B O 1
ATOM 2270 N N . LEU B 1 15 ? 25.438 7.641 4.973 1 92.25 15 LEU B N 1
ATOM 2271 C CA . LEU B 1 15 ? 24.047 7.316 5.285 1 92.25 15 LEU B CA 1
ATOM 2272 C C . LEU B 1 15 ? 23.156 7.543 4.07 1 92.25 15 LEU B C 1
ATOM 2274 O O . LEU B 1 15 ? 22.312 6.695 3.748 1 92.25 15 LEU B O 1
ATOM 2278 N N . MET B 1 16 ? 23.375 8.594 3.406 1 92.31 16 MET B N 1
ATOM 2279 C CA . MET B 1 16 ? 22.547 8.93 2.25 1 92.31 16 MET B CA 1
ATOM 2280 C C . MET B 1 16 ? 22.781 7.941 1.112 1 92.31 16 MET B C 1
ATOM 2282 O O . MET B 1 16 ? 21.828 7.555 0.422 1 92.31 16 MET B O 1
ATOM 2286 N N . VAL B 1 17 ? 24.047 7.586 0.98 1 92.94 17 VAL B N 1
ATOM 2287 C CA . VAL B 1 17 ? 24.359 6.598 -0.045 1 92.94 17 VAL B CA 1
ATOM 2288 C C . VAL B 1 17 ? 23.703 5.262 0.311 1 92.94 17 VAL B C 1
ATOM 2290 O O . VAL B 1 17 ? 23.094 4.621 -0.541 1 92.94 17 VAL B O 1
ATOM 2293 N N . PHE B 1 18 ? 23.797 4.879 1.498 1 92.19 18 PHE B N 1
ATOM 2294 C CA . PHE B 1 18 ? 23.234 3.623 1.976 1 92.19 18 PHE B CA 1
ATOM 2295 C C . PHE B 1 18 ? 21.719 3.594 1.756 1 92.19 18 PHE B C 1
ATOM 2297 O O . PHE B 1 18 ? 21.188 2.645 1.173 1 92.19 18 PHE B O 1
ATOM 2304 N N . ILE B 1 19 ? 21.094 4.645 2.117 1 91.06 19 ILE B N 1
ATOM 2305 C CA . ILE B 1 19 ? 19.641 4.734 2.004 1 91.06 19 ILE B CA 1
ATOM 2306 C C . ILE B 1 19 ? 19.234 4.773 0.532 1 91.06 19 ILE B C 1
ATOM 2308 O O . ILE B 1 19 ? 18.266 4.133 0.13 1 91.06 19 ILE B O 1
ATOM 2312 N N . SER B 1 20 ? 20.016 5.492 -0.195 1 90.69 20 SER B N 1
ATOM 2313 C CA . SER B 1 20 ? 19.719 5.586 -1.622 1 90.69 20 SER B CA 1
ATOM 2314 C C . SER B 1 20 ? 19.875 4.23 -2.307 1 90.69 20 SER B C 1
ATOM 2316 O O . SER B 1 20 ? 19.062 3.875 -3.172 1 90.69 20 SER B O 1
ATOM 2318 N N . VAL B 1 21 ? 20.859 3.512 -1.919 1 90.19 21 VAL B N 1
ATOM 2319 C CA . VAL B 1 21 ? 21.078 2.189 -2.496 1 90.19 21 VAL B CA 1
ATOM 2320 C C . VAL B 1 21 ? 19.906 1.272 -2.156 1 90.19 21 VAL B C 1
ATOM 2322 O O . VAL B 1 21 ? 19.422 0.529 -3.012 1 90.19 21 VAL B O 1
ATOM 2325 N N . ILE B 1 22 ? 19.406 1.374 -1.021 1 88 22 ILE B N 1
ATOM 2326 C CA . ILE B 1 22 ? 18.344 0.494 -0.564 1 88 22 ILE B CA 1
ATOM 2327 C C . ILE B 1 22 ? 17.031 0.876 -1.249 1 88 22 ILE B C 1
ATOM 2329 O O . ILE B 1 22 ? 16.25 0.005 -1.654 1 88 22 ILE B O 1
ATOM 2333 N N . THR B 1 23 ? 16.797 2.129 -1.428 1 88.75 23 THR B N 1
ATOM 2334 C CA . THR B 1 23 ? 15.5 2.588 -1.935 1 88.75 23 THR B CA 1
ATOM 2335 C C . THR B 1 23 ? 15.508 2.629 -3.461 1 88.75 23 THR B C 1
ATOM 2337 O O . THR B 1 23 ? 14.555 2.17 -4.102 1 88.75 23 THR B O 1
ATOM 2340 N N . VAL B 1 24 ? 16.641 3.121 -4.059 1 90.62 24 VAL B N 1
ATOM 2341 C CA . VAL B 1 24 ? 16.719 3.342 -5.496 1 90.62 24 VAL B CA 1
ATOM 2342 C C . VAL B 1 24 ? 17.391 2.148 -6.176 1 90.62 24 VAL B C 1
ATOM 2344 O O . VAL B 1 24 ? 17.156 1.886 -7.355 1 90.62 24 VAL B O 1
ATOM 2347 N N . GLY B 1 25 ? 18.172 1.452 -5.496 1 90.12 25 GLY B N 1
ATOM 2348 C CA . GLY B 1 25 ? 19 0.37 -6.012 1 90.12 25 GLY B CA 1
ATOM 2349 C C . GLY B 1 25 ? 18.203 -0.654 -6.805 1 90.12 25 GLY B C 1
ATOM 2350 O O . GLY B 1 25 ? 18.594 -1.01 -7.922 1 90.12 25 GLY B O 1
ATOM 2351 N N . PRO B 1 26 ? 17.125 -1.143 -6.238 1 87.06 26 PRO B N 1
ATOM 2352 C CA . PRO B 1 26 ? 16.328 -2.15 -6.957 1 87.06 26 PRO B CA 1
ATOM 2353 C C . PRO B 1 26 ? 15.875 -1.673 -8.336 1 87.06 26 PRO B C 1
ATOM 2355 O O . PRO B 1 26 ? 15.828 -2.463 -9.281 1 87.06 26 PRO B O 1
ATOM 2358 N N . PHE B 1 27 ? 15.57 -0.469 -8.453 1 89.38 27 PHE B N 1
ATOM 2359 C CA . PHE B 1 27 ? 15.141 0.094 -9.727 1 89.38 27 PHE B CA 1
ATOM 2360 C C . PHE B 1 27 ? 16.328 0.22 -10.688 1 89.38 27 PHE B C 1
ATOM 2362 O O . PHE B 1 27 ? 16.172 -0.001 -11.891 1 89.38 27 PHE B O 1
ATOM 2369 N N . LEU B 1 28 ? 17.453 0.573 -10.109 1 89.5 28 LEU B N 1
ATOM 2370 C CA . LEU B 1 28 ? 18.656 0.701 -10.922 1 89.5 28 LEU B CA 1
ATOM 2371 C C . LEU B 1 28 ? 19.078 -0.651 -11.492 1 89.5 28 LEU B C 1
ATOM 2373 O O . LEU B 1 28 ? 19.5 -0.737 -12.641 1 89.5 28 LEU B O 1
ATOM 2377 N N . VAL B 1 29 ? 18.906 -1.634 -10.711 1 90.31 29 VAL B N 1
ATOM 2378 C CA . VAL B 1 29 ? 19.234 -2.979 -11.172 1 90.31 29 VAL B CA 1
ATOM 2379 C C . VAL B 1 29 ? 18.328 -3.365 -12.336 1 90.31 29 VAL B C 1
ATOM 2381 O O . VAL B 1 29 ? 18.781 -3.979 -13.305 1 90.31 29 VAL B O 1
ATOM 2384 N N . THR B 1 30 ? 17.078 -3.039 -12.188 1 91.44 30 THR B N 1
ATOM 2385 C CA . THR B 1 30 ? 16.125 -3.318 -13.25 1 91.44 30 THR B CA 1
ATOM 2386 C C . THR B 1 30 ? 16.5 -2.582 -14.531 1 91.44 30 THR B C 1
ATOM 2388 O O . THR B 1 30 ? 16.469 -3.16 -15.625 1 91.44 30 THR B O 1
ATOM 2391 N N . LEU B 1 31 ? 16.875 -1.354 -14.383 1 92.56 31 LEU B N 1
ATOM 2392 C CA . LEU B 1 31 ? 17.297 -0.566 -15.531 1 92.56 31 LEU B CA 1
ATOM 2393 C C . LEU B 1 31 ? 18.547 -1.172 -16.172 1 92.56 31 LEU B C 1
ATOM 2395 O O . LEU B 1 31 ? 18.609 -1.312 -17.406 1 92.56 31 LEU B O 1
ATOM 2399 N N . PHE B 1 32 ? 19.5 -1.561 -15.375 1 94 32 PHE B N 1
ATOM 2400 C CA . PHE B 1 32 ? 20.719 -2.168 -15.875 1 94 32 PHE B CA 1
ATOM 2401 C C . PHE B 1 32 ? 20.438 -3.492 -16.562 1 94 32 PHE B C 1
ATOM 2403 O O . PHE B 1 32 ? 20.984 -3.775 -17.641 1 94 32 PHE B O 1
ATOM 2410 N N . MET B 1 33 ? 19.578 -4.258 -15.992 1 92.5 33 MET B N 1
ATOM 2411 C CA . MET B 1 33 ? 19.188 -5.535 -16.578 1 92.5 33 MET B CA 1
ATOM 2412 C C . MET B 1 33 ? 18.531 -5.336 -17.938 1 92.5 33 MET B C 1
ATOM 2414 O O . MET B 1 33 ? 18.797 -6.082 -18.891 1 92.5 33 MET B O 1
ATOM 2418 N N . ALA B 1 34 ? 17.703 -4.316 -18.031 1 92.94 34 ALA B N 1
ATOM 2419 C CA . ALA B 1 34 ? 17 -4.016 -19.266 1 92.94 34 ALA B CA 1
ATOM 2420 C C . ALA B 1 34 ? 17.969 -3.625 -20.375 1 92.94 34 ALA B C 1
ATOM 2422 O O . ALA B 1 34 ? 17.672 -3.801 -21.562 1 92.94 34 ALA B O 1
ATOM 2423 N N . LEU B 1 35 ? 19.125 -3.139 -20.016 1 95.5 35 LEU B N 1
ATOM 2424 C CA . LEU B 1 35 ? 20.078 -2.609 -20.984 1 95.5 35 LEU B CA 1
ATOM 2425 C C . LEU B 1 35 ? 21.109 -3.664 -21.359 1 95.5 35 LEU B C 1
ATOM 2427 O O . LEU B 1 35 ? 21.938 -3.439 -22.25 1 95.5 35 LEU B O 1
ATOM 2431 N N . LYS B 1 36 ? 21.047 -4.777 -20.766 1 94.44 36 LYS B N 1
ATOM 2432 C CA . LYS B 1 36 ? 22.031 -5.812 -21.062 1 94.44 36 LYS B CA 1
ATOM 2433 C C . LYS B 1 36 ? 21.781 -6.422 -22.453 1 94.44 36 LYS B C 1
ATOM 2435 O O . LYS B 1 36 ? 20.625 -6.625 -22.844 1 94.44 36 LYS B O 1
ATOM 2440 N N . SER B 1 37 ? 22.828 -6.777 -23.109 1 93.06 37 SER B N 1
ATOM 2441 C CA . SER B 1 37 ? 22.75 -7.391 -24.422 1 93.06 37 SER B CA 1
ATOM 2442 C C . SER B 1 37 ? 22.438 -8.883 -24.328 1 93.06 37 SER B C 1
ATOM 2444 O O . SER B 1 37 ? 22.594 -9.484 -23.266 1 93.06 37 SER B O 1
ATOM 2446 N N . PRO B 1 38 ? 21.922 -9.43 -25.406 1 86.5 38 PRO B N 1
ATOM 2447 C CA . PRO B 1 38 ? 21.562 -10.852 -25.391 1 86.5 38 PRO B CA 1
ATOM 2448 C C . PRO B 1 38 ? 22.719 -11.758 -24.984 1 86.5 38 PRO B C 1
ATOM 2450 O O . PRO B 1 38 ? 22.516 -12.766 -24.297 1 86.5 38 PRO B O 1
ATOM 2453 N N . GLY B 1 39 ? 23.891 -11.438 -25.266 1 85.19 39 GLY B N 1
ATOM 2454 C CA . GLY B 1 39 ? 25.047 -12.273 -24.953 1 85.19 39 GLY B CA 1
ATOM 2455 C C . GLY B 1 39 ? 25.594 -12.055 -23.562 1 85.19 39 GLY B C 1
ATOM 2456 O O . GLY B 1 39 ? 26.422 -12.836 -23.078 1 85.19 39 GLY B O 1
ATOM 2457 N N . GLU B 1 40 ? 25.078 -11.047 -22.922 1 90.12 40 GLU B N 1
ATOM 2458 C CA . GLU B 1 40 ? 25.594 -10.719 -21.578 1 90.12 40 GLU B CA 1
ATOM 2459 C C . GLU B 1 40 ? 24.906 -11.562 -20.516 1 90.12 40 GLU B C 1
ATOM 2461 O O . GLU B 1 40 ? 23.672 -11.695 -20.5 1 90.12 40 GLU B O 1
ATOM 2466 N N . ASN B 1 41 ? 25.766 -12.109 -19.625 1 85.62 41 ASN B N 1
ATOM 2467 C CA . ASN B 1 41 ? 25.266 -12.93 -18.531 1 85.62 41 ASN B CA 1
ATOM 2468 C C . ASN B 1 41 ? 24.531 -12.086 -17.484 1 85.62 41 ASN B C 1
ATOM 2470 O O . ASN B 1 41 ? 25.016 -11.023 -17.094 1 85.62 41 ASN B O 1
ATOM 2474 N N . ILE B 1 42 ? 23.438 -12.578 -17.047 1 82.69 42 ILE B N 1
ATOM 2475 C CA . ILE B 1 42 ? 22.625 -11.828 -16.094 1 82.69 42 ILE B CA 1
ATOM 2476 C C . ILE B 1 42 ? 23.203 -11.969 -14.695 1 82.69 42 ILE B C 1
ATOM 2478 O O . ILE B 1 42 ? 22.906 -11.18 -13.805 1 82.69 42 ILE B O 1
ATOM 2482 N N . TYR B 1 43 ? 24 -13.008 -14.445 1 78 43 TYR B N 1
ATOM 2483 C CA . TYR B 1 43 ? 24.578 -13.25 -13.133 1 78 43 TYR B CA 1
ATOM 2484 C C . TYR B 1 43 ? 25.953 -12.609 -13.008 1 78 43 TYR B C 1
ATOM 2486 O O . TYR B 1 43 ? 26.594 -12.68 -11.961 1 78 43 TYR B O 1
ATOM 2494 N N . GLY B 1 44 ? 26.422 -11.953 -14.008 1 79.19 44 GLY B N 1
ATOM 2495 C CA . GLY B 1 44 ? 27.719 -11.312 -13.977 1 79.19 44 GLY B CA 1
ATOM 2496 C C . GLY B 1 44 ? 27.703 -9.961 -13.289 1 79.19 44 GLY B C 1
ATOM 2497 O O . GLY B 1 44 ? 27.234 -9.836 -12.156 1 79.19 44 GLY B O 1
ATOM 2498 N N . THR B 1 45 ? 28.109 -9.016 -14.031 1 84 45 THR B N 1
ATOM 2499 C CA . THR B 1 45 ? 28.156 -7.652 -13.516 1 84 45 THR B CA 1
ATOM 2500 C C . THR B 1 45 ? 26.75 -7.059 -13.438 1 84 45 THR B C 1
ATOM 2502 O O . THR B 1 45 ? 25.891 -7.371 -14.258 1 84 45 THR B O 1
ATOM 2505 N N . ILE B 1 46 ? 26.641 -6.262 -12.445 1 86.31 46 ILE B N 1
ATOM 2506 C CA . ILE B 1 46 ? 25.344 -5.621 -12.25 1 86.31 46 ILE B CA 1
ATOM 2507 C C . ILE B 1 46 ? 25.094 -4.59 -13.352 1 86.31 46 ILE B C 1
ATOM 2509 O O . ILE B 1 46 ? 24 -4.488 -13.883 1 86.31 46 ILE B O 1
ATOM 2513 N N . TYR B 1 47 ? 26.203 -3.957 -13.75 1 90.44 47 TYR B N 1
ATOM 2514 C CA . TYR B 1 47 ? 26.062 -2.953 -14.797 1 90.44 47 TYR B CA 1
ATOM 2515 C C . TYR B 1 47 ? 26.281 -3.576 -16.172 1 90.44 47 TYR B C 1
ATOM 2517 O O . TYR B 1 47 ? 27.047 -4.531 -16.328 1 90.44 47 TYR B O 1
ATOM 2525 N N . PRO B 1 48 ? 25.547 -3.105 -17.125 1 94.25 48 PRO B N 1
ATOM 2526 C CA . PRO B 1 48 ? 25.719 -3.66 -18.469 1 94.25 48 PRO B CA 1
ATOM 2527 C C . PRO B 1 48 ? 27.078 -3.346 -19.078 1 94.25 48 PRO B C 1
ATOM 2529 O O . PRO B 1 48 ? 27.562 -2.215 -18.969 1 94.25 48 PRO B O 1
ATOM 2532 N N . THR B 1 49 ? 27.719 -4.266 -19.719 1 93.62 49 THR B N 1
ATOM 2533 C CA . THR B 1 49 ? 29.031 -4.105 -20.344 1 93.62 49 THR B CA 1
ATOM 2534 C C . THR B 1 49 ? 28.859 -3.748 -21.828 1 93.62 49 THR B C 1
ATOM 2536 O O . THR B 1 49 ? 29.75 -3.111 -22.406 1 93.62 49 THR B O 1
ATOM 2539 N N . ASP B 1 50 ? 27.781 -4.148 -22.438 1 93.94 50 ASP B N 1
ATOM 2540 C CA . ASP B 1 50 ? 27.406 -3.842 -23.828 1 93.94 50 ASP B CA 1
ATOM 2541 C C . ASP B 1 50 ? 25.953 -3.402 -23.922 1 93.94 50 ASP B C 1
ATOM 2543 O O . ASP B 1 50 ? 25.094 -4.156 -24.391 1 93.94 50 ASP B O 1
ATOM 2547 N N . PRO B 1 51 ? 25.734 -2.186 -23.484 1 95.31 51 PRO B N 1
ATOM 2548 C CA . PRO B 1 51 ? 24.344 -1.721 -23.391 1 95.31 51 PRO B CA 1
ATOM 2549 C C . PRO B 1 51 ? 23.625 -1.724 -24.734 1 95.31 51 PRO B C 1
ATOM 2551 O O . PRO B 1 51 ? 24.234 -1.445 -25.766 1 95.31 51 PRO B O 1
ATOM 2554 N N . THR B 1 52 ? 22.312 -2.119 -24.688 1 95.38 52 THR B N 1
ATOM 2555 C CA . THR B 1 52 ? 21.469 -2.131 -25.875 1 95.38 52 THR B CA 1
ATOM 2556 C C . THR B 1 52 ? 20.062 -1.665 -25.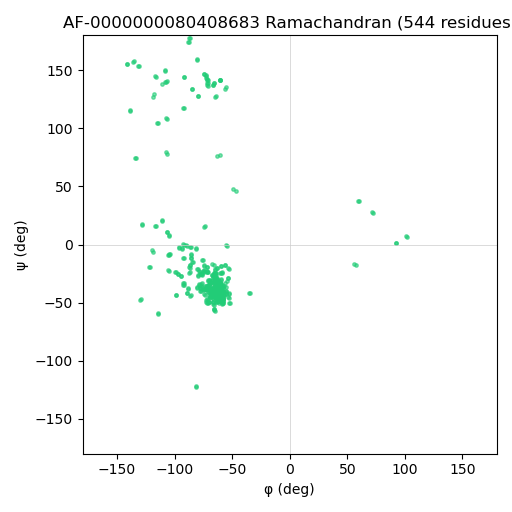531 1 95.38 52 THR B C 1
ATOM 2558 O O . THR B 1 52 ? 19.641 -1.742 -24.375 1 95.38 52 THR B O 1
ATOM 2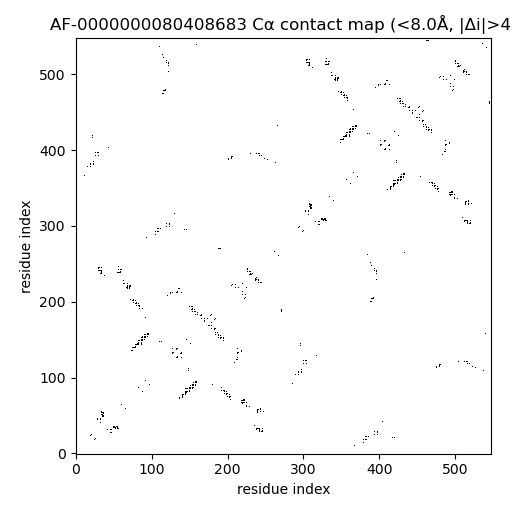561 N N . LEU B 1 53 ? 19.391 -1.173 -26.516 1 93.88 53 LEU B N 1
ATOM 2562 C CA . LEU B 1 53 ? 17.984 -0.792 -26.344 1 93.88 53 LEU B CA 1
ATOM 2563 C C . LEU B 1 53 ? 17.062 -1.816 -27 1 93.88 53 LEU B C 1
ATOM 2565 O O . LEU B 1 53 ? 15.844 -1.652 -27 1 93.88 53 LEU B O 1
ATOM 2569 N N . ALA B 1 54 ? 17.609 -2.887 -27.438 1 92 54 ALA B N 1
ATOM 2570 C CA . ALA B 1 54 ? 16.859 -3.895 -28.188 1 92 54 ALA B CA 1
ATOM 2571 C C . ALA B 1 54 ? 15.781 -4.539 -27.328 1 92 54 ALA B C 1
ATOM 2573 O O . ALA B 1 54 ? 14.711 -4.887 -27.828 1 92 54 ALA B O 1
ATOM 2574 N N . ASN B 1 55 ? 16.062 -4.664 -26.016 1 90.94 55 ASN B N 1
ATOM 2575 C CA . ASN B 1 55 ? 15.094 -5.301 -25.125 1 90.94 55 ASN B CA 1
ATOM 2576 C C . ASN B 1 55 ? 13.812 -4.484 -25.016 1 90.94 55 ASN B C 1
ATOM 2578 O O . ASN B 1 55 ? 12.734 -5.043 -24.812 1 90.94 55 ASN B O 1
ATOM 2582 N N . PHE B 1 56 ? 13.938 -3.219 -25.219 1 89.56 56 PHE B N 1
ATOM 2583 C CA . PHE B 1 56 ? 12.773 -2.346 -25.141 1 89.56 56 PHE B CA 1
ATOM 2584 C C . PHE B 1 56 ? 11.883 -2.533 -26.359 1 89.56 56 PHE B C 1
ATOM 2586 O O . PHE B 1 56 ? 10.656 -2.605 -26.234 1 89.56 56 PHE B O 1
ATOM 2593 N N . THR B 1 57 ? 12.438 -2.709 -27.453 1 86.56 57 THR B N 1
ATOM 2594 C CA . THR B 1 57 ? 11.672 -2.92 -28.688 1 86.56 57 THR B CA 1
ATOM 2595 C C . THR B 1 57 ? 11.078 -4.324 -28.719 1 86.56 57 THR B C 1
ATOM 2597 O O . THR B 1 57 ? 9.914 -4.5 -29.078 1 86.56 57 THR B O 1
ATOM 2600 N N . ASP B 1 58 ? 11.812 -5.246 -28.266 1 83.88 58 ASP B N 1
ATOM 2601 C CA . ASP B 1 58 ? 11.375 -6.637 -28.297 1 83.88 58 ASP B CA 1
ATOM 2602 C C . ASP B 1 58 ? 10.25 -6.875 -27.297 1 83.88 58 ASP B C 1
ATOM 2604 O O . ASP B 1 58 ? 9.344 -7.668 -27.547 1 83.88 58 ASP B O 1
ATOM 2608 N N . SER B 1 59 ? 10.414 -6.258 -26.125 1 80.94 59 SER B N 1
ATOM 2609 C CA . SER B 1 59 ? 9.406 -6.461 -25.094 1 80.94 59 SER B CA 1
ATOM 2610 C C . SER B 1 59 ? 8.031 -5.973 -25.547 1 80.94 59 SER B C 1
ATOM 2612 O O . SER B 1 59 ? 7.008 -6.57 -25.203 1 80.94 59 SER B O 1
ATOM 2614 N N . PHE B 1 60 ? 7.957 -4.973 -26.328 1 74.88 60 PHE B N 1
ATOM 2615 C CA . PHE B 1 60 ? 6.699 -4.422 -26.812 1 74.88 60 PHE B CA 1
ATOM 2616 C C . PHE B 1 60 ? 6.066 -5.355 -27.844 1 74.88 60 PHE B C 1
ATOM 2618 O O . PHE B 1 60 ? 4.844 -5.496 -27.891 1 74.88 60 PHE B O 1
ATOM 2625 N N . SER B 1 61 ? 6.867 -5.957 -28.594 1 72 61 SER B N 1
ATOM 2626 C CA . SER B 1 61 ? 6.367 -6.789 -29.672 1 72 61 SER B CA 1
ATOM 2627 C C . SER B 1 61 ? 5.941 -8.164 -29.172 1 72 61 SER B C 1
ATOM 2629 O O . SER B 1 61 ? 4.98 -8.742 -29.672 1 72 61 SER B O 1
ATOM 2631 N N . LYS B 1 62 ? 6.629 -8.656 -28.266 1 68.81 62 LYS B N 1
ATOM 2632 C CA . LYS B 1 62 ? 6.414 -10.039 -27.844 1 68.81 62 LYS B CA 1
ATOM 2633 C C . LYS B 1 62 ? 5.195 -10.164 -26.938 1 68.81 62 LYS B C 1
ATOM 2635 O O . LYS B 1 62 ? 4.605 -11.242 -26.828 1 68.81 62 LYS B O 1
ATOM 2640 N N . ALA B 1 63 ? 4.879 -9.141 -26.359 1 66.94 63 ALA B N 1
ATOM 2641 C CA . ALA B 1 63 ? 3.74 -9.258 -25.453 1 66.94 63 ALA B CA 1
ATOM 2642 C C . ALA B 1 63 ? 2.592 -8.359 -25.906 1 66.94 63 ALA B C 1
ATOM 2644 O O . ALA B 1 63 ? 2.789 -7.441 -26.703 1 66.94 63 ALA B O 1
ATOM 2645 N N . ASN B 1 64 ? 1.4 -8.898 -26.016 1 80 64 ASN B N 1
ATOM 2646 C CA . ASN B 1 64 ? 0.24 -8.055 -26.281 1 80 64 ASN B CA 1
ATOM 2647 C C . ASN B 1 64 ? 0.193 -6.863 -25.328 1 80 64 ASN B C 1
ATOM 2649 O O . ASN B 1 64 ? -0.854 -6.562 -24.75 1 80 64 ASN B O 1
ATOM 2653 N N . PHE B 1 65 ? 1.332 -6.16 -25.156 1 82.06 65 PHE B N 1
ATOM 2654 C CA . PHE B 1 65 ? 1.459 -5.105 -24.156 1 82.06 65 PHE B CA 1
ATOM 2655 C C . PHE B 1 65 ? 0.542 -3.934 -24.484 1 82.06 65 PHE B C 1
ATOM 2657 O O . PHE B 1 65 ? 0.115 -3.199 -23.594 1 82.06 65 PHE B O 1
ATOM 2664 N N . GLY B 1 66 ? 0.275 -3.826 -25.797 1 84.44 66 GLY B N 1
ATOM 2665 C CA . GLY B 1 66 ? -0.677 -2.785 -26.156 1 84.44 66 GLY B CA 1
ATOM 2666 C C . GLY B 1 66 ? -2.037 -2.977 -25.516 1 84.44 66 GLY B C 1
ATOM 2667 O O . GLY B 1 66 ? -2.609 -2.029 -24.969 1 84.44 66 GLY B O 1
ATOM 2668 N N . LEU B 1 67 ? -2.451 -4.211 -25.594 1 90.38 67 LEU B N 1
ATOM 2669 C CA . LEU B 1 67 ? -3.742 -4.523 -24.984 1 90.38 67 LEU B CA 1
ATOM 2670 C C . LEU B 1 67 ? -3.682 -4.387 -23.469 1 90.38 67 LEU B C 1
ATOM 2672 O O . LEU B 1 67 ? -4.594 -3.834 -22.859 1 90.38 67 LEU B O 1
ATOM 2676 N N . TYR B 1 68 ? -2.635 -4.844 -22.891 1 91.12 68 TYR B N 1
ATOM 2677 C CA . TYR B 1 68 ? -2.488 -4.789 -21.438 1 91.12 68 TYR B CA 1
ATOM 2678 C C . TYR B 1 68 ? -2.395 -3.346 -20.953 1 91.12 68 TYR B C 1
ATOM 2680 O O . TYR B 1 68 ? -2.926 -3 -19.891 1 91.12 68 TYR B O 1
ATOM 2688 N N . PHE B 1 69 ? -1.715 -2.576 -21.781 1 90.25 69 PHE B N 1
ATOM 2689 C CA . PHE B 1 69 ? -1.637 -1.153 -21.484 1 90.25 69 PHE B CA 1
ATOM 2690 C C . PHE B 1 69 ? -3.02 -0.514 -21.516 1 90.25 69 PHE B C 1
ATOM 2692 O O . PHE B 1 69 ? -3.389 0.239 -20.609 1 90.25 69 PHE B O 1
ATOM 2699 N N . LEU B 1 70 ? -3.723 -0.791 -22.531 1 93.62 70 LEU B N 1
ATOM 2700 C CA . LEU B 1 70 ? -5.059 -0.231 -22.688 1 93.62 70 LEU B CA 1
ATOM 2701 C C . LEU B 1 70 ? -5.965 -0.668 -21.531 1 93.62 70 LEU B C 1
ATOM 2703 O O . LEU B 1 70 ? -6.699 0.147 -20.969 1 93.62 70 LEU B O 1
ATOM 2707 N N . ASN B 1 71 ? -5.945 -1.948 -21.172 1 95.88 71 ASN B N 1
ATOM 2708 C CA . ASN B 1 71 ? -6.734 -2.438 -20.047 1 95.88 71 ASN B CA 1
ATOM 2709 C C . ASN B 1 71 ? -6.383 -1.705 -18.75 1 95.88 71 ASN B C 1
ATOM 2711 O O . ASN B 1 71 ? -7.273 -1.294 -18.016 1 95.88 71 ASN B O 1
ATOM 2715 N N . THR B 1 72 ? -5.09 -1.566 -18.531 1 95 72 THR B N 1
ATOM 2716 C CA . THR B 1 72 ? -4.637 -0.874 -17.328 1 95 72 THR B CA 1
ATOM 2717 C C . THR B 1 72 ? -5.117 0.576 -17.328 1 95 72 THR B C 1
ATOM 2719 O O . THR B 1 72 ? -5.582 1.08 -16.312 1 95 72 THR B O 1
ATOM 2722 N N . PHE B 1 73 ? -5.012 1.203 -18.484 1 95.25 73 PHE B N 1
ATOM 2723 C CA . PHE B 1 73 ? -5.445 2.59 -18.609 1 95.25 73 PHE B CA 1
ATOM 2724 C C . PHE B 1 73 ? -6.938 2.721 -18.344 1 95.25 73 PHE B C 1
ATOM 2726 O O . PHE B 1 73 ? -7.367 3.604 -17.609 1 95.25 73 PHE B O 1
ATOM 2733 N N . ILE B 1 74 ? -7.73 1.879 -18.922 1 97.69 74 ILE B N 1
ATOM 2734 C CA . ILE B 1 74 ? -9.18 1.92 -18.781 1 97.69 74 ILE B CA 1
ATOM 2735 C C . ILE B 1 74 ? -9.547 1.719 -17.312 1 97.69 74 ILE B C 1
ATOM 2737 O O . ILE B 1 74 ? -10.312 2.502 -16.734 1 97.69 74 ILE B O 1
ATOM 2741 N N . VAL B 1 75 ? -8.977 0.698 -16.672 1 97.69 75 VAL B N 1
ATOM 2742 C CA . VAL B 1 75 ? -9.266 0.387 -15.281 1 97.69 75 VAL B CA 1
ATOM 2743 C C . VAL B 1 75 ? -8.891 1.572 -14.398 1 97.69 75 VAL B C 1
ATOM 2745 O O . VAL B 1 75 ? -9.68 2.004 -13.555 1 97.69 75 VAL B O 1
ATOM 2748 N N . THR B 1 76 ? -7.727 2.135 -14.625 1 97 76 THR B N 1
ATOM 2749 C CA . THR B 1 76 ? -7.23 3.232 -13.797 1 97 76 THR B CA 1
ATOM 2750 C C . THR B 1 76 ? -8.055 4.496 -14.031 1 97 76 THR B C 1
ATOM 2752 O O . THR B 1 76 ? -8.438 5.176 -13.078 1 97 76 THR B O 1
ATOM 2755 N N . ALA B 1 77 ? -8.328 4.801 -15.297 1 97 77 ALA B N 1
ATOM 2756 C CA . ALA B 1 77 ? -9.039 6.016 -15.68 1 97 77 ALA B CA 1
ATOM 2757 C C . ALA B 1 77 ? -10.461 6.012 -15.125 1 97 77 ALA B C 1
ATOM 2759 O O . ALA B 1 77 ? -11.023 7.066 -14.828 1 97 77 ALA B O 1
ATOM 2760 N N . ILE B 1 78 ? -11.031 4.871 -14.984 1 98.06 78 ILE B N 1
ATOM 2761 C CA . ILE B 1 78 ? -12.398 4.773 -14.477 1 98.06 78 ILE B CA 1
ATOM 2762 C C . ILE B 1 78 ? -12.375 4.699 -12.953 1 98.06 78 ILE B C 1
ATOM 2764 O O . ILE B 1 78 ? -13.219 5.297 -12.281 1 98.06 78 ILE B O 1
ATOM 2768 N N . ALA B 1 79 ? -11.422 4.012 -12.383 1 97.81 79 ALA B N 1
ATOM 2769 C CA . ALA B 1 79 ? -11.336 3.797 -10.945 1 97.81 79 ALA B CA 1
ATOM 2770 C C . ALA B 1 79 ? -11.117 5.113 -10.203 1 97.81 79 ALA B C 1
ATOM 2772 O O . ALA B 1 79 ? -11.711 5.352 -9.148 1 97.81 79 ALA B O 1
ATOM 2773 N N . ILE B 1 80 ? -10.305 6 -10.75 1 97.19 80 ILE B N 1
ATOM 2774 C CA . ILE B 1 80 ? -9.891 7.207 -10.047 1 97.19 80 ILE B CA 1
ATOM 2775 C C . ILE B 1 80 ? -11.102 8.109 -9.82 1 97.19 80 ILE B C 1
ATOM 2777 O O . ILE B 1 80 ? -11.422 8.453 -8.68 1 97.19 80 ILE B O 1
ATOM 2781 N N . PRO B 1 81 ? -11.836 8.5 -10.883 1 98 81 PRO B N 1
ATOM 2782 C CA . PRO B 1 81 ? -12.984 9.383 -10.641 1 98 81 PRO B CA 1
ATOM 2783 C C . PRO B 1 81 ? -14.039 8.734 -9.75 1 98 81 PRO B C 1
ATOM 2785 O O . PRO B 1 81 ? -14.688 9.414 -8.953 1 98 81 PRO B O 1
ATOM 2788 N N . LEU B 1 82 ? -14.242 7.453 -9.891 1 97.88 82 LEU B N 1
ATOM 2789 C CA . LEU B 1 82 ? -15.219 6.777 -9.039 1 97.88 82 LEU B CA 1
ATOM 2790 C C . LEU B 1 82 ? -14.766 6.773 -7.582 1 97.88 82 LEU B C 1
ATOM 2792 O O . LEU B 1 82 ? -15.57 6.992 -6.676 1 97.88 82 LEU B O 1
ATOM 2796 N N . ASN B 1 83 ? -13.5 6.48 -7.367 1 98.06 83 ASN B N 1
ATOM 2797 C CA . ASN B 1 83 ? -12.945 6.527 -6.02 1 98.06 83 ASN B CA 1
ATOM 2798 C C . ASN B 1 83 ? -13.109 7.914 -5.398 1 98.06 83 ASN B C 1
ATOM 2800 O O . ASN B 1 83 ? -13.578 8.039 -4.266 1 98.06 83 ASN B O 1
ATOM 2804 N N . LEU B 1 84 ? -12.688 8.938 -6.168 1 97.88 84 LEU B N 1
ATOM 2805 C CA . LEU B 1 84 ? -12.805 10.312 -5.68 1 97.88 84 LEU B CA 1
ATOM 2806 C C . LEU B 1 84 ? -14.25 10.641 -5.324 1 97.88 84 LEU B C 1
ATOM 2808 O O . LEU B 1 84 ? -14.516 11.242 -4.281 1 97.88 84 LEU B O 1
ATOM 2812 N N . LEU B 1 85 ? -15.133 10.234 -6.172 1 97.25 85 LEU B N 1
ATOM 2813 C CA . LEU B 1 85 ? -16.547 10.531 -5.973 1 97.25 85 LEU B CA 1
ATOM 2814 C C . LEU B 1 85 ? -17.094 9.812 -4.742 1 97.25 85 LEU B C 1
ATOM 2816 O O . LEU B 1 85 ? -17.609 10.453 -3.822 1 97.25 85 LEU B O 1
ATOM 2820 N N . PHE B 1 86 ? -16.891 8.539 -4.629 1 97 86 PHE B N 1
ATOM 2821 C CA . PHE B 1 86 ? -17.531 7.758 -3.584 1 97 86 PHE B CA 1
ATOM 2822 C C . PHE B 1 86 ? -16.844 7.961 -2.246 1 97 86 PHE B C 1
ATOM 2824 O O . PHE B 1 86 ? -17.484 7.984 -1.197 1 97 86 PHE B O 1
ATOM 2831 N N . CYS B 1 87 ? -15.523 8.062 -2.252 1 97.62 87 CYS B N 1
ATOM 2832 C CA . CYS B 1 87 ? -14.82 8.312 -0.995 1 97.62 87 CYS B CA 1
ATOM 2833 C C . CYS B 1 87 ? -15.156 9.688 -0.442 1 97.62 87 CYS B C 1
ATOM 2835 O O . CYS B 1 87 ? -15.391 9.844 0.758 1 97.62 87 CYS B O 1
ATOM 2837 N N . SER B 1 88 ? -15.141 10.719 -1.325 1 97.75 88 SER B N 1
ATOM 2838 C CA . SER B 1 88 ? -15.477 12.055 -0.858 1 97.75 88 SER B CA 1
ATOM 2839 C C . SER B 1 88 ? -16.922 12.141 -0.394 1 97.75 88 SER B C 1
ATOM 2841 O O . SER B 1 88 ? -17.234 12.797 0.604 1 97.75 88 SER B O 1
ATOM 2843 N N . LEU B 1 89 ? -17.781 11.484 -1.139 1 96.12 89 LEU B N 1
ATOM 2844 C CA . LEU B 1 89 ? -19.203 11.477 -0.789 1 96.12 89 LEU B CA 1
ATOM 2845 C C . LEU B 1 89 ? -19.438 10.758 0.536 1 96.12 89 LEU B C 1
ATOM 2847 O O . LEU B 1 89 ? -20.25 11.203 1.354 1 96.12 89 LEU B O 1
ATOM 2851 N N . ALA B 1 90 ? -18.797 9.664 0.752 1 96.25 90 ALA B N 1
ATOM 2852 C CA . ALA B 1 90 ? -18.984 8.883 1.971 1 96.25 90 ALA B CA 1
ATOM 2853 C C . ALA B 1 90 ? -18.328 9.57 3.166 1 96.25 90 ALA B C 1
ATOM 2855 O O . ALA B 1 90 ? -18.844 9.508 4.285 1 96.25 90 ALA B O 1
ATOM 2856 N N . ALA B 1 91 ? -17.266 10.18 2.936 1 97 91 ALA B N 1
ATOM 2857 C CA . ALA B 1 91 ? -16.5 10.812 4.004 1 97 91 ALA B CA 1
ATOM 2858 C C . ALA B 1 91 ? -17.25 12 4.598 1 97 91 ALA B C 1
ATOM 2860 O O . ALA B 1 91 ? -17.109 12.297 5.789 1 97 91 ALA B O 1
ATOM 2861 N N . TYR B 1 92 ? -18.031 12.688 3.814 1 96.62 92 TYR B N 1
ATOM 2862 C CA . TYR B 1 92 ? -18.625 13.953 4.234 1 96.62 92 TYR B CA 1
ATOM 2863 C C . TYR B 1 92 ? -19.609 13.734 5.379 1 96.62 92 TYR B C 1
ATOM 2865 O O . TYR B 1 92 ? -19.469 14.344 6.445 1 96.62 92 TYR B O 1
ATOM 2873 N N . PRO B 1 93 ? -20.625 12.859 5.195 1 95.44 93 PRO B N 1
ATOM 2874 C CA . PRO B 1 93 ? -21.516 12.633 6.328 1 95.44 93 PRO B CA 1
ATOM 2875 C C . PRO B 1 93 ? -20.797 12.086 7.555 1 95.44 93 PRO B C 1
ATOM 2877 O O . PRO B 1 93 ? -21.188 12.375 8.688 1 95.44 93 PRO B O 1
ATOM 2880 N N . LEU B 1 94 ? -19.781 11.375 7.359 1 94.81 94 LEU B N 1
ATOM 2881 C CA . LEU B 1 94 ? -19.031 10.797 8.469 1 94.81 94 LEU B CA 1
ATOM 2882 C C . LEU B 1 94 ? -18.25 11.875 9.211 1 94.81 94 LEU B C 1
ATOM 2884 O O . LEU B 1 94 ? -17.875 11.695 10.375 1 94.81 94 LEU B O 1
ATOM 2888 N N . ALA B 1 95 ? -18 12.93 8.547 1 94.5 95 ALA B N 1
ATOM 2889 C CA . ALA B 1 95 ? -17.281 14.055 9.148 1 94.5 95 ALA B CA 1
ATOM 2890 C C . ALA B 1 95 ? -18.25 15.07 9.742 1 94.5 95 ALA B C 1
ATOM 2892 O O . ALA B 1 95 ? -17.984 15.664 10.789 1 94.5 95 ALA B O 1
ATOM 2893 N N . ARG B 1 96 ? -19.391 15.227 9.094 1 93.69 96 ARG B N 1
ATOM 2894 C CA . ARG B 1 96 ? -20.141 16.453 9.359 1 93.69 96 ARG B CA 1
ATOM 2895 C C . ARG B 1 96 ? -21.547 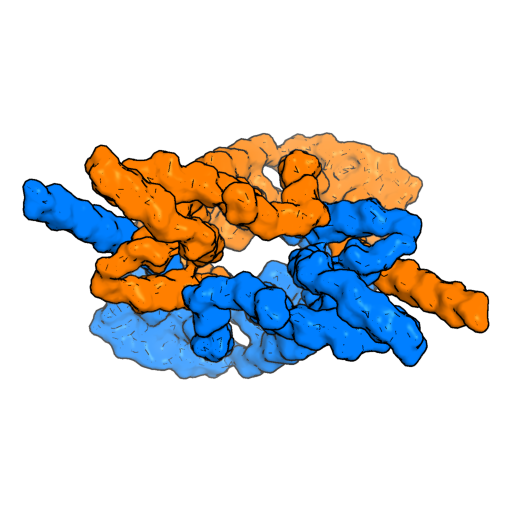16.141 9.867 1 93.69 96 ARG B C 1
ATOM 2897 O O . ARG B 1 96 ? -22.203 17.016 10.438 1 93.69 96 ARG B O 1
ATOM 2904 N N . MET B 1 97 ? -22.016 15 9.656 1 90.75 97 MET B N 1
ATOM 2905 C CA . MET B 1 97 ? -23.406 14.719 10 1 90.75 97 MET B CA 1
ATOM 2906 C C . MET B 1 97 ? -23.5 13.805 11.219 1 90.75 97 MET B C 1
ATOM 2908 O O . MET B 1 97 ? -22.594 13.008 11.461 1 90.75 97 MET B O 1
ATOM 2912 N N . ASP B 1 98 ? -24.562 14.039 11.875 1 89.25 98 ASP B N 1
ATOM 2913 C CA . ASP B 1 98 ? -24.828 13.18 13.023 1 89.25 98 ASP B CA 1
ATOM 2914 C C . ASP B 1 98 ? -25.969 12.211 12.734 1 89.25 98 ASP B C 1
ATOM 2916 O O . ASP B 1 98 ? -27.094 12.625 12.477 1 89.25 98 ASP B O 1
ATOM 2920 N N . PHE B 1 99 ? -25.719 11.062 12.594 1 90.81 99 PHE B N 1
ATOM 2921 C CA . PHE B 1 99 ? -26.734 10.047 12.383 1 90.81 99 PHE B CA 1
ATOM 2922 C C . PHE B 1 99 ? -26.453 8.812 13.234 1 90.81 99 PHE B C 1
ATOM 2924 O O . PHE B 1 99 ? -25.328 8.617 13.703 1 90.81 99 PHE B O 1
ATOM 2931 N N . ARG B 1 100 ? -27.469 8.07 13.484 1 92 100 ARG B N 1
ATOM 2932 C CA . ARG B 1 100 ? -27.359 6.895 14.344 1 92 100 ARG B CA 1
ATOM 2933 C C . ARG B 1 100 ? -26.438 5.844 13.719 1 92 100 ARG B C 1
ATOM 2935 O O . ARG B 1 100 ? -26.594 5.5 12.547 1 92 100 ARG B O 1
ATOM 2942 N N . GLY B 1 101 ? -25.453 5.375 14.445 1 92.19 101 GLY B N 1
ATOM 2943 C CA . GLY B 1 101 ? -24.547 4.328 13.984 1 92.19 101 GLY B CA 1
ATOM 2944 C C . GLY B 1 101 ? -23.297 4.863 13.312 1 92.19 101 GLY B C 1
ATOM 2945 O O . GLY B 1 101 ? -22.484 4.094 12.805 1 92.19 101 GLY B O 1
ATOM 2946 N N . ARG B 1 102 ? -23.141 6.125 13.234 1 93.5 102 ARG B N 1
ATOM 2947 C CA . ARG B 1 102 ? -22 6.77 12.578 1 93.5 102 ARG B CA 1
ATOM 2948 C C . ARG B 1 102 ? -20.672 6.242 13.125 1 93.5 102 ARG B C 1
ATOM 2950 O O . ARG B 1 102 ? -19.781 5.898 12.359 1 93.5 102 ARG B O 1
ATOM 2957 N N . GLY B 1 103 ? -20.609 6.137 14.453 1 91.06 103 GLY B N 1
ATOM 2958 C CA . GLY B 1 103 ? -19.391 5.66 15.094 1 91.06 103 GLY B CA 1
ATOM 2959 C C . GLY B 1 103 ? -19.031 4.238 14.695 1 91.06 103 GLY B C 1
ATOM 2960 O O . GLY B 1 103 ? -17.859 3.938 14.438 1 91.06 103 GLY B O 1
ATOM 2961 N N . ILE B 1 104 ? -20.016 3.449 14.609 1 90.88 104 ILE B N 1
ATOM 2962 C CA . ILE B 1 104 ? -19.812 2.047 14.258 1 90.88 104 ILE B CA 1
ATOM 2963 C C . ILE B 1 104 ? -19.375 1.938 12.797 1 90.88 104 ILE B C 1
ATOM 2965 O O . ILE B 1 104 ? -18.438 1.218 12.477 1 90.88 104 ILE B O 1
ATOM 2969 N N . VAL B 1 105 ? -20.094 2.697 11.953 1 93.44 105 VAL B N 1
ATOM 2970 C CA . VAL B 1 105 ? -19.766 2.672 10.531 1 93.44 105 VAL B CA 1
ATOM 2971 C C . VAL B 1 105 ? -18.328 3.158 10.32 1 93.44 105 VAL B C 1
ATOM 2973 O O . VAL B 1 105 ? -17.562 2.527 9.594 1 93.44 105 VAL B O 1
ATOM 2976 N N . LEU B 1 106 ? -18.031 4.188 10.992 1 92 106 LEU B N 1
ATOM 2977 C CA . LEU B 1 106 ? -16.688 4.758 10.883 1 92 106 LEU B CA 1
ATOM 2978 C C . LEU B 1 106 ? -15.641 3.768 11.367 1 92 106 LEU B C 1
ATOM 2980 O O . LEU B 1 106 ? -14.656 3.514 10.672 1 92 106 LEU B O 1
ATOM 2984 N N . SER B 1 107 ? -15.898 3.176 12.477 1 89.31 107 SER B N 1
ATOM 2985 C CA . SER B 1 107 ? -14.945 2.23 13.055 1 89.31 107 SER B CA 1
ATOM 2986 C C . SER B 1 107 ? -14.758 1.012 12.164 1 89.31 107 SER B C 1
ATOM 2988 O O . SER B 1 107 ? -13.641 0.546 11.961 1 89.31 107 SER B O 1
ATOM 2990 N N . LEU B 1 108 ? -15.797 0.519 11.609 1 90.44 108 LEU B N 1
ATOM 2991 C CA . LEU B 1 108 ? -15.734 -0.658 10.75 1 90.44 108 LEU B CA 1
ATOM 2992 C C . LEU B 1 108 ? -14.969 -0.353 9.469 1 90.44 108 LEU B C 1
ATOM 2994 O O . LEU B 1 108 ? -14.117 -1.14 9.047 1 90.44 108 LEU B O 1
ATOM 2998 N N . ILE B 1 109 ? -15.227 0.774 8.891 1 92.19 109 ILE B N 1
ATOM 2999 C CA . ILE B 1 109 ? -14.562 1.152 7.648 1 92.19 109 ILE B CA 1
ATOM 3000 C C . ILE B 1 109 ? -13.07 1.325 7.895 1 92.19 109 ILE B C 1
ATOM 3002 O O . ILE B 1 109 ? -12.242 0.767 7.168 1 92.19 109 ILE B O 1
ATOM 3006 N N . ILE B 1 110 ? -12.703 1.988 8.938 1 87.44 110 ILE B N 1
ATOM 3007 C CA . ILE B 1 110 ? -11.305 2.266 9.227 1 87.44 110 ILE B CA 1
ATOM 3008 C C . ILE B 1 110 ? -10.586 0.972 9.617 1 87.44 110 ILE B C 1
ATOM 3010 O O . ILE B 1 110 ? -9.422 0.775 9.281 1 87.44 110 ILE B O 1
ATOM 3014 N N . ALA B 1 111 ? -11.312 0.073 10.281 1 87.94 111 ALA B N 1
ATOM 3015 C CA . ALA B 1 111 ? -10.742 -1.209 10.688 1 87.94 111 ALA B CA 1
ATOM 3016 C C . ALA B 1 111 ? -10.289 -2.018 9.469 1 87.94 111 ALA B C 1
ATOM 3018 O O . ALA B 1 111 ? -9.32 -2.777 9.547 1 87.94 111 ALA B O 1
ATOM 3019 N N . THR B 1 112 ? -10.984 -1.848 8.352 1 88.56 112 THR B N 1
ATOM 3020 C CA . THR B 1 112 ? -10.648 -2.625 7.164 1 88.56 112 THR B CA 1
ATOM 3021 C C . THR B 1 112 ? -9.266 -2.252 6.641 1 88.56 112 THR B C 1
ATOM 3023 O O . THR B 1 112 ? -8.641 -3.025 5.91 1 88.56 112 THR B O 1
ATOM 3026 N N . MET B 1 113 ? -8.766 -1.077 6.898 1 84.88 113 MET B N 1
ATOM 3027 C CA . MET B 1 113 ? -7.438 -0.652 6.461 1 84.88 113 MET B CA 1
ATOM 3028 C C . MET B 1 113 ? -6.355 -1.509 7.105 1 84.88 113 MET B C 1
ATOM 3030 O O . MET B 1 113 ? -5.242 -1.61 6.578 1 84.88 113 MET B O 1
ATOM 3034 N N . MET B 1 114 ? -6.75 -2.146 8.195 1 82.81 114 MET B N 1
ATOM 3035 C CA . MET B 1 114 ? -5.766 -2.906 8.961 1 82.81 114 MET B CA 1
ATOM 3036 C C . MET B 1 114 ? -5.727 -4.359 8.508 1 82.81 114 MET B C 1
ATOM 3038 O O . MET B 1 114 ? -4.84 -5.117 8.906 1 82.81 114 MET B O 1
ATOM 3042 N N . VAL B 1 115 ? -6.672 -4.742 7.73 1 84.19 115 VAL B N 1
ATOM 3043 C CA . VAL B 1 115 ? -6.738 -6.125 7.27 1 84.19 115 VAL B CA 1
ATOM 3044 C C . VAL B 1 115 ? -6.012 -6.258 5.934 1 84.19 115 VAL B C 1
ATOM 3046 O O . VAL B 1 115 ? -6.418 -5.66 4.934 1 84.19 115 VAL B O 1
ATOM 3049 N N . PRO B 1 116 ? -4.984 -7.02 5.855 1 84.44 116 PRO B N 1
ATOM 3050 C CA . PRO B 1 116 ? -4.289 -7.219 4.582 1 84.44 116 PRO B CA 1
ATOM 3051 C C . PRO B 1 116 ? -5.145 -7.953 3.551 1 84.44 116 PRO B C 1
ATOM 3053 O O . PRO B 1 116 ? -5.859 -8.898 3.895 1 84.44 116 PRO B O 1
ATOM 3056 N N . PHE B 1 117 ? -5.082 -7.527 2.381 1 86.06 117 PHE B N 1
ATOM 3057 C CA . PHE B 1 117 ? -5.852 -8.102 1.284 1 86.06 117 PHE B CA 1
ATOM 3058 C C . PHE B 1 117 ? -5.59 -9.594 1.16 1 86.06 117 PHE B C 1
ATOM 3060 O O . PHE B 1 117 ? -6.504 -10.367 0.874 1 86.06 117 PHE B O 1
ATOM 3067 N N . GLN B 1 118 ? -4.387 -9.938 1.335 1 81.94 118 GLN B N 1
ATOM 3068 C CA . GLN B 1 118 ? -3.939 -11.312 1.136 1 81.94 118 GLN B CA 1
ATOM 3069 C C . GLN B 1 118 ? -4.688 -12.273 2.057 1 81.94 118 GLN B C 1
ATOM 3071 O O . GLN B 1 118 ? -4.742 -13.477 1.794 1 81.94 118 GLN B O 1
ATOM 3076 N N . LEU B 1 119 ? -5.262 -11.703 3.07 1 78.25 119 LEU B N 1
ATOM 3077 C CA . LEU B 1 119 ? -5.902 -12.562 4.059 1 78.25 119 LEU B CA 1
ATOM 3078 C C . LEU B 1 119 ? -7.336 -12.883 3.648 1 78.25 119 LEU B C 1
ATOM 3080 O O . LEU B 1 119 ? -7.934 -13.836 4.16 1 78.25 119 LEU B O 1
ATOM 3084 N N . TYR B 1 120 ? -7.883 -12.086 2.711 1 85.62 120 TYR B N 1
ATOM 3085 C CA . TYR B 1 120 ? -9.258 -12.383 2.326 1 85.62 120 TYR B CA 1
ATOM 3086 C C . TYR B 1 120 ? -9.383 -12.5 0.812 1 85.62 120 TYR B C 1
ATOM 3088 O O . TYR B 1 120 ? -10.5 -12.508 0.277 1 85.62 120 TYR B O 1
ATOM 3096 N N . MET B 1 121 ? -8.328 -12.656 0.175 1 86.56 121 MET B N 1
ATOM 3097 C CA . MET B 1 121 ? -8.344 -12.656 -1.285 1 86.56 121 MET B CA 1
ATOM 3098 C C . MET B 1 121 ? -9.008 -13.914 -1.828 1 86.56 121 MET B C 1
ATOM 3100 O O . MET B 1 121 ? -9.672 -13.867 -2.863 1 86.56 121 MET B O 1
ATOM 3104 N N . ALA B 1 122 ? -8.914 -15.031 -1.135 1 84.31 122 ALA B N 1
ATOM 3105 C CA . ALA B 1 122 ? -9.438 -16.297 -1.653 1 84.31 122 ALA B CA 1
ATOM 3106 C C . ALA B 1 122 ? -10.961 -16.297 -1.647 1 84.31 122 ALA B C 1
ATOM 3108 O O . ALA B 1 122 ? -11.594 -16.5 -2.686 1 84.31 122 ALA B O 1
ATOM 3109 N N . PRO B 1 123 ? -11.562 -15.961 -0.541 1 84.31 123 PRO B N 1
ATOM 3110 C CA . PRO B 1 123 ? -13.023 -15.906 -0.579 1 84.31 123 PRO B CA 1
ATOM 3111 C C . PRO B 1 123 ? -13.547 -14.812 -1.513 1 84.31 123 PRO B C 1
ATOM 3113 O O . PRO B 1 123 ? -14.617 -14.977 -2.113 1 84.31 123 PRO B O 1
ATOM 3116 N N . LEU B 1 124 ? -12.844 -13.82 -1.647 1 86.19 124 LEU B N 1
ATOM 3117 C CA . LEU B 1 124 ? -13.258 -12.75 -2.549 1 86.19 124 LEU B CA 1
ATOM 3118 C C . LEU B 1 124 ? -13.211 -13.211 -4 1 86.19 124 LEU B C 1
ATOM 3120 O O . LEU B 1 124 ? -14.07 -12.844 -4.801 1 86.19 124 LEU B O 1
ATOM 3124 N N . PHE B 1 125 ? -12.227 -13.938 -4.293 1 86.38 125 PHE B N 1
ATOM 3125 C CA . PHE B 1 125 ? -12.117 -14.5 -5.633 1 86.38 125 PHE B CA 1
ATOM 3126 C C . PHE B 1 125 ? -13.32 -15.383 -5.949 1 86.38 125 PHE B C 1
ATOM 3128 O O . PHE B 1 125 ? -13.891 -15.297 -7.039 1 86.38 125 PHE B O 1
ATOM 3135 N N . GLN B 1 126 ? -13.625 -16.188 -5.016 1 84.5 126 GLN B N 1
ATOM 3136 C CA . GLN B 1 126 ? -14.773 -17.062 -5.195 1 84.5 126 GLN B CA 1
ATOM 3137 C C . GLN B 1 126 ? -16.062 -16.266 -5.359 1 84.5 126 GLN B C 1
ATOM 3139 O O . GLN B 1 126 ? -16.891 -16.578 -6.227 1 84.5 126 GLN B O 1
ATOM 3144 N N . LEU B 1 127 ? -16.219 -15.289 -4.535 1 85.94 127 LEU B N 1
ATOM 3145 C CA . LEU B 1 127 ? -17.406 -14.445 -4.609 1 85.94 127 LEU B CA 1
ATOM 3146 C C . LEU B 1 127 ? -17.5 -13.742 -5.957 1 85.94 127 LEU B C 1
ATOM 3148 O O . LEU B 1 127 ? -18.562 -13.68 -6.562 1 85.94 127 LEU B O 1
ATOM 3152 N N . ALA B 1 128 ? -16.422 -13.227 -6.422 1 88.69 128 ALA B N 1
ATOM 3153 C CA . ALA B 1 128 ? -16.391 -12.547 -7.715 1 88.69 128 ALA B CA 1
ATOM 3154 C C . ALA B 1 128 ? -16.797 -13.492 -8.844 1 88.69 128 ALA B C 1
ATOM 3156 O O . ALA B 1 128 ? -17.469 -13.078 -9.789 1 88.69 128 ALA B O 1
ATOM 3157 N N . GLY B 1 129 ? -16.312 -14.703 -8.742 1 88.5 129 GLY B N 1
ATOM 3158 C CA . GLY B 1 129 ? -16.719 -15.703 -9.711 1 88.5 129 GLY B CA 1
ATOM 3159 C C . GLY B 1 129 ? -18.219 -15.961 -9.719 1 88.5 129 GLY B C 1
ATOM 3160 O O . GLY B 1 129 ? -18.844 -16.016 -10.781 1 88.5 129 GLY B O 1
ATOM 3161 N N . GLU B 1 130 ? -18.781 -16 -8.57 1 86.88 130 GLU B N 1
ATOM 3162 C CA . GLU B 1 130 ? -20.203 -16.266 -8.438 1 86.88 130 GLU B CA 1
ATOM 3163 C C . GLU B 1 130 ? -21.031 -15.094 -8.953 1 86.88 130 GLU B C 1
ATOM 3165 O O . GLU B 1 130 ? -22.141 -15.289 -9.484 1 86.88 130 GLU B O 1
ATOM 3170 N N . LEU B 1 131 ? -20.484 -13.93 -8.836 1 90.12 131 LEU B N 1
ATOM 3171 C CA . LEU B 1 131 ? -21.219 -12.742 -9.258 1 90.12 131 LEU B CA 1
ATOM 3172 C C . LEU B 1 131 ? -20.953 -12.43 -10.727 1 90.12 131 LEU B C 1
ATOM 3174 O O . LEU B 1 131 ? -21.484 -11.453 -11.258 1 90.12 131 LEU B O 1
ATOM 3178 N N . GLY B 1 132 ? -20.109 -13.25 -11.359 1 92.94 132 GLY B N 1
ATOM 3179 C CA . GLY B 1 132 ? -19.797 -13.055 -12.766 1 92.94 132 GLY B CA 1
ATOM 3180 C C . GLY B 1 132 ? -18.906 -11.852 -13.023 1 92.94 132 GLY B C 1
ATOM 3181 O O . GLY B 1 132 ? -18.984 -11.234 -14.086 1 92.94 132 GLY B O 1
ATOM 3182 N N . LEU B 1 133 ? -18.141 -11.516 -12.055 1 94.44 133 LEU B N 1
ATOM 3183 C CA . LEU B 1 133 ? -17.312 -10.32 -12.164 1 94.44 133 LEU B CA 1
ATOM 3184 C C . LEU B 1 133 ? -15.93 -10.664 -12.688 1 94.44 133 LEU B C 1
ATOM 3186 O O . LEU B 1 133 ? -15.141 -9.773 -13 1 94.44 133 LEU B O 1
ATOM 3190 N N . ARG B 1 134 ? -15.625 -11.938 -12.906 1 94.31 134 ARG B N 1
ATOM 3191 C CA . ARG B 1 134 ? -14.305 -12.336 -13.391 1 94.31 134 ARG B CA 1
ATOM 3192 C C . ARG B 1 134 ? -14.117 -11.953 -14.852 1 94.31 134 ARG B C 1
ATOM 3194 O O . ARG B 1 134 ? -15.062 -12 -15.633 1 94.31 134 ARG B O 1
ATOM 3201 N N . ASN B 1 135 ? -12.953 -11.539 -15.156 1 96.69 135 ASN B N 1
ATOM 3202 C CA . ASN B 1 135 ? -12.578 -11.148 -16.516 1 96.69 135 ASN B CA 1
ATOM 3203 C C . ASN B 1 135 ? -13.445 -10 -17.031 1 96.69 135 ASN B C 1
ATOM 3205 O O . ASN B 1 135 ? -13.891 -10.031 -18.172 1 96.69 135 ASN B O 1
ATOM 3209 N N . THR B 1 136 ? -13.773 -9.062 -16.125 1 96.88 136 THR B N 1
ATOM 3210 C CA . THR B 1 136 ? -14.508 -7.863 -16.516 1 96.88 136 THR B CA 1
ATOM 3211 C C . THR B 1 136 ? -13.836 -6.613 -15.953 1 96.88 136 THR B C 1
ATOM 3213 O O . THR B 1 136 ? -13.141 -6.684 -14.938 1 96.88 136 THR B O 1
ATOM 3216 N N . TYR B 1 137 ? -14.055 -5.516 -16.641 1 97.31 137 TYR B N 1
ATOM 3217 C CA . TYR B 1 137 ? -13.539 -4.246 -16.125 1 97.31 137 TYR B CA 1
ATOM 3218 C C . TYR B 1 137 ? -14.172 -3.902 -14.789 1 97.31 137 TYR B C 1
ATOM 3220 O O . TYR B 1 137 ? -13.5 -3.381 -13.891 1 97.31 137 TYR B O 1
ATOM 3228 N N . VAL B 1 138 ? -15.43 -4.246 -14.625 1 96.38 138 VAL B N 1
ATOM 3229 C CA . VAL B 1 138 ? -16.125 -3.969 -13.367 1 96.38 138 VAL B CA 1
ATOM 3230 C C . VAL B 1 138 ? -15.469 -4.754 -12.234 1 96.38 138 VAL B C 1
ATOM 3232 O O . VAL B 1 138 ? -15.273 -4.223 -11.141 1 96.38 138 VAL B O 1
ATOM 3235 N N . GLY B 1 139 ? -15.141 -6.008 -12.539 1 95.62 139 GLY B N 1
ATOM 3236 C CA . GLY B 1 139 ? -14.453 -6.82 -11.539 1 95.62 139 GLY B CA 1
ATOM 3237 C C . GLY B 1 139 ? -13.102 -6.266 -11.148 1 95.62 139 GLY B C 1
ATOM 3238 O O . GLY B 1 139 ? -12.711 -6.328 -9.977 1 95.62 139 GLY B O 1
ATOM 3239 N N . LEU B 1 140 ? -12.414 -5.66 -12.07 1 96.5 140 LEU B N 1
ATOM 3240 C CA . LEU B 1 140 ? -11.086 -5.113 -11.812 1 96.5 140 LEU B CA 1
ATOM 3241 C C . LEU B 1 140 ? -11.18 -3.807 -11.031 1 96.5 140 LEU B C 1
ATOM 3243 O O . LEU B 1 140 ? -10.289 -3.484 -10.242 1 96.5 140 LEU B O 1
ATOM 3247 N N . ILE B 1 141 ? -12.297 -3.096 -11.133 1 96.69 141 ILE B N 1
ATOM 3248 C CA . ILE B 1 141 ? -12.398 -1.729 -10.625 1 96.69 141 ILE B CA 1
ATOM 3249 C C . ILE B 1 141 ? -13.094 -1.732 -9.266 1 96.69 141 ILE B C 1
ATOM 3251 O O . ILE B 1 141 ? -12.891 -0.82 -8.461 1 96.69 141 ILE B O 1
ATOM 3255 N N . VAL B 1 142 ? -13.867 -2.715 -8.992 1 92.56 142 VAL B N 1
ATOM 3256 C CA . VAL B 1 142 ? -14.836 -2.705 -7.902 1 92.56 142 VAL B CA 1
ATOM 3257 C C . VAL B 1 142 ? -14.125 -2.473 -6.574 1 92.56 142 VAL B C 1
ATOM 3259 O O . VAL B 1 142 ? -14.641 -1.784 -5.691 1 92.56 142 VAL B O 1
ATOM 3262 N N . MET B 1 143 ? -12.938 -3 -6.438 1 89 143 MET B N 1
ATOM 3263 C CA . MET B 1 143 ? -12.227 -2.904 -5.164 1 89 143 MET B CA 1
ATOM 3264 C C . MET B 1 143 ? -11.656 -1.503 -4.965 1 89 143 MET B C 1
ATOM 3266 O O . MET B 1 143 ? -11.266 -1.144 -3.852 1 89 143 MET B O 1
ATOM 3270 N N . GLN B 1 144 ? -11.633 -0.711 -6.008 1 93.69 144 GLN B N 1
ATOM 3271 C CA . GLN B 1 144 ? -10.984 0.593 -5.941 1 93.69 144 GLN B CA 1
ATOM 3272 C C . GLN B 1 144 ? -12.016 1.717 -5.84 1 93.69 144 GLN B C 1
ATOM 3274 O O . GLN B 1 144 ? -11.656 2.871 -5.59 1 93.69 144 GLN B O 1
ATOM 3279 N N . VAL B 1 145 ? -13.273 1.425 -5.984 1 93.88 145 VAL B N 1
ATOM 3280 C CA . VAL B 1 145 ? -14.328 2.428 -6.086 1 93.88 145 VAL B CA 1
ATOM 3281 C C . VAL B 1 145 ? -14.461 3.172 -4.758 1 93.88 145 VAL B C 1
ATOM 3283 O O . VAL B 1 145 ? -14.633 4.395 -4.742 1 93.88 145 VAL B O 1
ATOM 3286 N N . ALA B 1 146 ? -14.398 2.43 -3.689 1 94.62 146 ALA B N 1
ATOM 3287 C CA . ALA B 1 146 ? -14.453 2.988 -2.34 1 94.62 146 ALA B CA 1
ATOM 3288 C C . ALA B 1 146 ? -13.453 2.293 -1.421 1 94.62 146 ALA B C 1
ATOM 3290 O O . ALA B 1 146 ? -13.555 1.088 -1.18 1 94.62 146 ALA B O 1
ATOM 3291 N N . THR B 1 147 ? -12.5 3.047 -0.989 1 94.25 147 THR B N 1
ATOM 3292 C CA . THR B 1 147 ? -11.461 2.492 -0.124 1 94.25 147 THR B CA 1
ATOM 3293 C C . THR B 1 147 ? -11.5 3.146 1.253 1 94.25 147 THR B C 1
ATOM 3295 O O . THR B 1 147 ? -11.812 4.336 1.373 1 94.25 147 THR B O 1
ATOM 3298 N N . ALA B 1 148 ? -11.211 2.316 2.234 1 92.44 148 ALA B N 1
ATOM 3299 C CA . ALA B 1 148 ? -11.172 2.828 3.602 1 92.44 148 ALA B CA 1
ATOM 3300 C C . ALA B 1 148 ? -10.18 3.977 3.734 1 92.44 148 ALA B C 1
ATOM 3302 O O . ALA B 1 148 ? -10.469 4.984 4.383 1 92.44 148 ALA B O 1
ATOM 3303 N N . PHE B 1 149 ? -9.055 3.877 3.113 1 90.19 149 PHE B N 1
ATOM 3304 C CA . PHE B 1 149 ? -8.055 4.934 3.156 1 90.19 149 PHE B CA 1
ATOM 3305 C C . PHE B 1 149 ? -8.594 6.223 2.549 1 90.19 149 PHE B C 1
ATOM 3307 O O . PHE B 1 149 ? -8.406 7.305 3.109 1 90.19 149 PHE B O 1
ATOM 3314 N N . GLY B 1 150 ? -9.203 6.105 1.393 1 94.81 150 GLY B N 1
ATOM 3315 C CA . GLY B 1 150 ? -9.773 7.281 0.757 1 94.81 150 GLY B CA 1
ATOM 3316 C C . GLY B 1 150 ? -10.82 7.973 1.61 1 94.81 150 GLY B C 1
ATOM 3317 O O . GLY B 1 150 ? -10.82 9.203 1.726 1 94.81 150 GLY B O 1
ATOM 3318 N N . ILE B 1 151 ? -11.672 7.188 2.18 1 96.06 151 ILE B N 1
ATOM 3319 C CA . ILE B 1 151 ? -12.719 7.73 3.043 1 96.06 151 ILE B CA 1
ATOM 3320 C C . ILE B 1 151 ? -12.086 8.406 4.258 1 96.06 151 ILE B C 1
ATOM 3322 O O . ILE B 1 151 ? -12.461 9.523 4.625 1 96.06 151 ILE B O 1
ATOM 3326 N N . TYR B 1 152 ? -11.164 7.723 4.812 1 91.88 152 TYR B N 1
ATOM 3327 C CA . TYR B 1 152 ? -10.453 8.273 5.961 1 91.88 152 TYR B CA 1
ATOM 3328 C C . TYR B 1 152 ? -9.773 9.586 5.605 1 91.88 152 TYR B C 1
ATOM 3330 O O . TYR B 1 152 ? -9.93 10.586 6.312 1 91.88 152 TYR B O 1
ATOM 3338 N N . LEU B 1 153 ? -9.023 9.617 4.527 1 90.56 153 LEU B N 1
ATOM 3339 C CA . LEU B 1 153 ? -8.289 10.797 4.09 1 90.56 153 LEU B CA 1
ATOM 3340 C C . LEU B 1 153 ? -9.234 11.977 3.854 1 90.56 153 LEU B C 1
ATOM 3342 O O . LEU B 1 153 ? -8.984 13.086 4.324 1 90.56 153 LEU B O 1
ATOM 3346 N N . MET B 1 154 ? -10.328 11.758 3.18 1 95.94 154 MET B N 1
ATOM 3347 C CA . MET B 1 154 ? -11.289 12.82 2.863 1 95.94 154 MET B CA 1
ATOM 3348 C C . MET B 1 154 ? -12.008 13.289 4.121 1 95.94 154 MET B C 1
ATOM 3350 O O . MET B 1 154 ? -12.297 14.484 4.262 1 95.94 154 MET B O 1
ATOM 3354 N N . ARG B 1 155 ? -12.344 12.359 4.977 1 95.56 155 ARG B N 1
ATOM 3355 C CA . ARG B 1 155 ? -12.977 12.75 6.227 1 95.56 155 ARG B CA 1
ATOM 3356 C C . ARG B 1 155 ? -12.094 13.711 7.016 1 95.56 155 ARG B C 1
ATOM 3358 O O . ARG B 1 155 ? -12.578 14.727 7.527 1 95.56 155 ARG B O 1
ATOM 3365 N N . GLN B 1 156 ? -10.859 13.359 7.113 1 88.81 156 GLN B N 1
ATOM 3366 C CA . GLN B 1 156 ? -9.922 14.219 7.828 1 88.81 156 GLN B CA 1
ATOM 3367 C C . GLN B 1 156 ? -9.859 15.609 7.199 1 88.81 156 GLN B C 1
ATOM 3369 O O . GLN B 1 156 ? -9.789 16.609 7.91 1 88.81 156 GLN B O 1
ATOM 3374 N N . ALA B 1 157 ? -9.883 15.672 5.945 1 91.62 157 ALA B N 1
ATOM 3375 C CA . ALA B 1 157 ? -9.859 16.953 5.242 1 91.62 157 ALA B CA 1
ATOM 3376 C C . ALA B 1 157 ? -11.102 17.781 5.562 1 91.62 157 ALA B C 1
ATOM 3378 O O . ALA B 1 157 ? -11.008 18.984 5.801 1 91.62 157 ALA B O 1
ATOM 3379 N N . TYR B 1 158 ? -12.227 17.141 5.562 1 96 158 TYR B N 1
ATOM 3380 C CA . TYR B 1 158 ? -13.477 17.844 5.844 1 96 158 TYR B CA 1
ATOM 3381 C C . TYR B 1 158 ? -13.492 18.375 7.273 1 96 158 TYR B C 1
ATOM 3383 O O . TYR B 1 158 ? -14.023 19.453 7.535 1 96 158 TYR B O 1
ATOM 3391 N N . LEU B 1 159 ? -12.969 17.656 8.203 1 93.19 159 LEU B N 1
ATOM 3392 C CA . LEU B 1 159 ? -12.969 18.031 9.609 1 93.19 159 LEU B CA 1
ATOM 3393 C C . LEU B 1 159 ? -12.133 19.297 9.82 1 93.19 159 LEU B C 1
ATOM 3395 O O . LEU B 1 159 ? -12.344 20.031 10.781 1 93.19 159 LEU B O 1
ATOM 3399 N N . ARG B 1 160 ? -11.273 19.531 8.922 1 90.06 160 ARG B N 1
ATOM 3400 C CA . ARG B 1 160 ? -10.375 20.672 9.055 1 90.06 160 ARG B CA 1
ATOM 3401 C C . ARG B 1 160 ? -11.039 21.953 8.555 1 90.06 160 ARG B C 1
ATOM 3403 O O . ARG B 1 160 ? -10.562 23.062 8.828 1 90.06 160 ARG B O 1
ATOM 3410 N N . ILE B 1 161 ? -12.078 21.781 7.852 1 92.5 161 ILE B N 1
ATOM 3411 C CA . ILE B 1 161 ? -12.805 22.938 7.336 1 92.5 161 ILE B CA 1
ATOM 3412 C C . ILE B 1 161 ? -13.688 23.516 8.438 1 92.5 161 ILE B C 1
ATOM 3414 O O . ILE B 1 161 ? -14.438 22.797 9.094 1 92.5 161 ILE B O 1
ATOM 3418 N N . PRO B 1 162 ? -13.555 24.828 8.672 1 95 162 PRO B N 1
ATOM 3419 C CA . PRO B 1 162 ? -14.461 25.438 9.648 1 95 162 PRO B CA 1
ATOM 3420 C C . PRO B 1 162 ? -15.93 25.203 9.312 1 95 162 PRO B C 1
ATOM 3422 O O . PRO B 1 162 ? -16.359 25.453 8.18 1 95 162 PRO B O 1
ATOM 3425 N N . LYS B 1 163 ? -16.672 24.859 10.266 1 93.56 163 LYS B N 1
ATOM 3426 C CA . LYS B 1 163 ? -18.094 24.547 10.086 1 93.56 163 LYS B CA 1
ATOM 3427 C C . LYS B 1 163 ? -18.875 25.797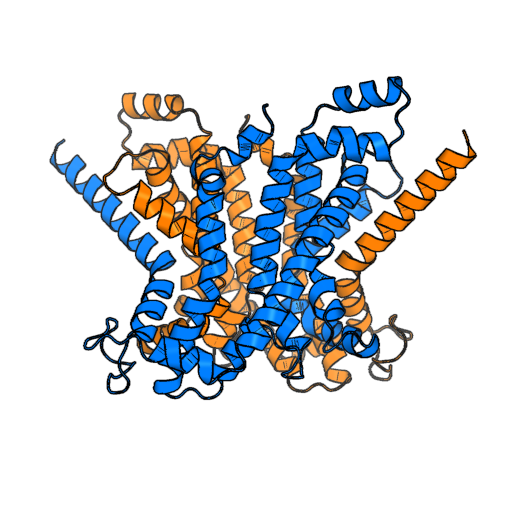 9.672 1 93.56 163 LYS B C 1
ATOM 3429 O O . LYS B 1 163 ? -19.938 25.688 9.039 1 93.56 163 LYS B O 1
ATOM 3434 N N . GLU B 1 164 ? -18.312 26.906 10.039 1 94.94 164 GLU B N 1
ATOM 3435 C CA . GLU B 1 164 ? -18.984 28.188 9.789 1 94.94 164 GLU B CA 1
ATOM 3436 C C . GLU B 1 164 ? -19.203 28.406 8.289 1 94.94 164 GLU B C 1
ATOM 3438 O O . GLU B 1 164 ? -20.188 29.031 7.887 1 94.94 164 GLU B O 1
ATOM 3443 N N . LEU B 1 165 ? -18.312 27.922 7.516 1 93.75 165 LEU B N 1
ATOM 3444 C CA . LEU B 1 165 ? -18.422 28.078 6.07 1 93.75 165 LEU B CA 1
ATOM 3445 C C . LEU B 1 165 ? -19.625 27.328 5.523 1 93.75 165 LEU B C 1
ATOM 3447 O O . LEU B 1 165 ? -20.312 27.812 4.609 1 93.75 165 LEU B O 1
ATOM 3451 N N . GLU B 1 166 ? -19.906 26.234 6.062 1 94 166 GLU B N 1
ATOM 3452 C CA . GLU B 1 166 ? -21.062 25.438 5.66 1 94 166 GLU B CA 1
ATOM 3453 C C . GLU B 1 166 ? -22.359 26.016 6.223 1 94 166 GLU B C 1
ATOM 3455 O O . GLU B 1 166 ? -23.391 26.031 5.543 1 94 166 GLU B O 1
ATOM 3460 N N . GLU B 1 167 ? -22.297 26.469 7.449 1 94 167 GLU B N 1
ATOM 3461 C CA . GLU B 1 167 ? -23.469 27.047 8.109 1 94 167 GLU B CA 1
ATOM 3462 C C . GLU B 1 167 ? -23.984 28.266 7.34 1 94 167 GLU B C 1
ATOM 3464 O O . GLU B 1 167 ? -25.203 28.453 7.219 1 94 167 GLU B O 1
ATOM 3469 N N . SER B 1 168 ? -23.062 29.047 6.832 1 94.56 168 SER B N 1
ATOM 3470 C CA . SER B 1 168 ? -23.453 30.219 6.039 1 94.56 168 SER B CA 1
ATOM 3471 C C . SER B 1 168 ? -24.219 29.797 4.789 1 94.56 168 SER B C 1
ATOM 3473 O O . SER B 1 168 ? -25.188 30.453 4.406 1 94.56 168 SER B O 1
ATOM 3475 N N . ALA B 1 169 ? -23.828 28.75 4.191 1 93.94 169 ALA B N 1
ATOM 3476 C CA . ALA B 1 169 ? -24.5 28.266 2.988 1 93.94 169 ALA B CA 1
ATOM 3477 C C . ALA B 1 169 ? -25.891 27.734 3.316 1 93.94 169 ALA B C 1
ATOM 3479 O O . ALA B 1 169 ? -26.828 27.922 2.537 1 93.94 169 ALA B O 1
ATOM 3480 N N . TYR B 1 170 ? -25.969 27.094 4.465 1 91.5 170 TYR B N 1
ATOM 3481 C CA . TYR B 1 170 ? -27.266 26.625 4.906 1 91.5 170 TYR B CA 1
ATOM 3482 C C . TYR B 1 170 ? -28.219 27.812 5.137 1 91.5 170 TYR B C 1
ATOM 3484 O O . TYR B 1 170 ? -29.406 27.734 4.793 1 91.5 170 TYR B O 1
ATOM 3492 N N . LEU B 1 171 ? -27.688 28.828 5.695 1 93.94 171 LEU B N 1
ATOM 3493 C CA . LEU B 1 171 ? -28.484 30.016 5.945 1 93.94 171 LEU B CA 1
ATOM 3494 C C . LEU B 1 171 ? -28.969 30.641 4.633 1 93.94 171 LEU B C 1
ATOM 3496 O O . LEU B 1 171 ? -30.047 31.203 4.578 1 93.94 171 LEU B O 1
ATOM 3500 N N . ASP B 1 172 ? -28.234 30.484 3.557 1 94.38 172 ASP B N 1
ATOM 3501 C CA . ASP B 1 172 ? -28.594 30.984 2.234 1 94.38 172 ASP B CA 1
ATOM 3502 C C . ASP B 1 172 ? -29.578 30.047 1.539 1 94.38 172 ASP B C 1
ATOM 3504 O O . ASP B 1 172 ? -29.984 30.297 0.406 1 94.38 172 ASP B O 1
ATOM 3508 N N . GLY B 1 173 ? -29.891 28.906 2.199 1 92.81 173 GLY B N 1
ATOM 3509 C CA . GLY B 1 173 ? -30.922 28.031 1.682 1 92.81 173 GLY B CA 1
ATOM 3510 C C . GLY B 1 173 ? -30.375 26.812 0.962 1 92.81 173 GLY B C 1
ATOM 3511 O O . GLY B 1 173 ? -31.141 26.047 0.366 1 92.81 173 GLY B O 1
ATOM 3512 N N . ALA B 1 174 ? -29.078 26.656 1.021 1 93.06 174 ALA B N 1
ATOM 3513 C CA . ALA B 1 174 ? -28.484 25.516 0.346 1 93.06 174 ALA B CA 1
ATOM 3514 C C . ALA B 1 174 ? -28.797 24.219 1.08 1 93.06 174 ALA B C 1
ATOM 3516 O O . ALA B 1 174 ? -28.891 24.203 2.311 1 93.06 174 ALA B O 1
ATOM 3517 N N . ASN B 1 175 ? -29.031 23.141 0.324 1 90.06 175 ASN B N 1
ATOM 3518 C CA . ASN B 1 175 ? -29.219 21.828 0.949 1 90.06 175 ASN B CA 1
ATOM 3519 C C . ASN B 1 175 ? -27.891 21.125 1.175 1 90.06 175 ASN B C 1
ATOM 3521 O O . ASN B 1 175 ? -26.828 21.625 0.785 1 90.06 175 ASN B O 1
ATOM 3525 N N . ARG B 1 176 ? -27.875 19.984 1.762 1 88.38 176 ARG B N 1
ATOM 3526 C CA . ARG B 1 176 ? -26.672 19.281 2.201 1 88.38 176 ARG B CA 1
ATOM 3527 C C . ARG B 1 176 ? -25.797 18.906 1.013 1 88.38 176 ARG B C 1
ATOM 3529 O O . ARG B 1 176 ? -24.562 19 1.083 1 88.38 176 ARG B O 1
ATOM 3536 N N . PHE B 1 177 ? -26.438 18.453 -0.031 1 91.5 177 PHE B N 1
ATOM 3537 C CA . PHE B 1 177 ? -25.672 18.062 -1.206 1 91.5 177 PHE B CA 1
ATOM 3538 C C . PHE B 1 177 ? -25.031 19.281 -1.859 1 91.5 177 PHE B C 1
ATOM 3540 O O . PHE B 1 177 ? -23.875 19.219 -2.301 1 91.5 177 PHE B O 1
ATOM 3547 N N . GLN B 1 178 ? -25.75 20.391 -1.922 1 93.56 178 GLN B N 1
ATOM 3548 C CA . GLN B 1 178 ? -25.219 21.625 -2.477 1 93.56 178 GLN B CA 1
ATOM 3549 C C . GLN B 1 178 ? -24.031 22.141 -1.658 1 93.56 178 GLN B C 1
ATOM 3551 O O . GLN B 1 178 ? -23.031 22.594 -2.219 1 93.56 178 GLN B O 1
ATOM 3556 N N . VAL B 1 179 ? -24.188 22.016 -0.355 1 95.12 179 VAL B N 1
ATOM 3557 C CA . VAL B 1 179 ? -23.109 22.453 0.521 1 95.12 179 VAL B CA 1
ATOM 3558 C C . VAL B 1 179 ? -21.891 21.562 0.317 1 95.12 179 VAL B C 1
ATOM 3560 O O . VAL B 1 179 ? -20.766 22.062 0.227 1 95.12 179 VAL B O 1
ATOM 3563 N N . TRP B 1 180 ? -22.094 20.25 0.192 1 96.06 180 TRP B N 1
ATOM 3564 C CA . TRP B 1 180 ? -20.984 19.344 -0.054 1 96.06 180 TRP B CA 1
ATOM 3565 C C . TRP B 1 180 ? -20.312 19.641 -1.384 1 96.06 180 TRP B C 1
ATOM 3567 O O . TRP B 1 180 ? -19.078 19.797 -1.444 1 96.06 180 TRP B O 1
ATOM 3577 N N . TYR B 1 181 ? -21.094 19.781 -2.422 1 95.75 181 TYR B N 1
ATOM 3578 C CA . TYR B 1 181 ? -20.594 19.859 -3.785 1 95.75 181 TYR B CA 1
ATOM 3579 C C . TYR B 1 181 ? -20.016 21.25 -4.062 1 95.75 181 TYR B C 1
ATOM 3581 O O . TYR B 1 181 ? -18.984 21.375 -4.723 1 95.75 181 TYR B O 1
ATOM 3589 N N . ARG B 1 182 ? -20.562 22.375 -3.484 1 95.94 182 ARG B N 1
ATOM 3590 C CA . ARG B 1 182 ? -20.203 23.734 -3.867 1 95.94 182 ARG B CA 1
ATOM 3591 C C . ARG B 1 182 ? -19.297 24.375 -2.814 1 95.94 182 ARG B C 1
ATOM 3593 O O . ARG B 1 182 ? -18.578 25.328 -3.109 1 95.94 182 ARG B O 1
ATOM 3600 N N . VAL B 1 183 ? -19.344 23.875 -1.592 1 96.38 183 VAL B N 1
ATOM 3601 C CA . VAL B 1 183 ? -18.625 24.547 -0.518 1 96.38 183 VAL B CA 1
ATOM 3602 C C . VAL B 1 183 ? -17.5 23.641 -0.011 1 96.38 183 VAL B C 1
ATOM 3604 O O . VAL B 1 183 ? -16.312 23.922 -0.222 1 96.38 183 VAL B O 1
ATOM 3607 N N . ALA B 1 184 ? -17.875 22.453 0.471 1 96.94 184 ALA B N 1
ATOM 3608 C CA . ALA B 1 184 ? -16.906 21.578 1.131 1 96.94 184 ALA B CA 1
ATOM 3609 C C . ALA B 1 184 ? -15.93 20.984 0.124 1 96.94 184 ALA B C 1
ATOM 3611 O O . ALA B 1 184 ? -14.711 21.047 0.323 1 96.94 184 ALA B O 1
ATOM 3612 N N . LEU B 1 185 ? -16.438 20.484 -0.98 1 97.12 185 LEU B N 1
ATOM 3613 C CA . LEU B 1 185 ? -15.625 19.75 -1.95 1 97.12 185 LEU B CA 1
ATOM 3614 C C . LEU B 1 185 ? -14.547 20.656 -2.547 1 97.12 185 LEU B C 1
ATOM 3616 O O . LEU B 1 185 ? -13.383 20.266 -2.623 1 97.12 185 LEU B O 1
ATOM 3620 N N . PRO B 1 186 ? -14.859 21.844 -2.953 1 96.38 186 PRO B N 1
ATOM 3621 C CA . PRO B 1 186 ? -13.828 22.734 -3.496 1 96.38 186 PRO B CA 1
ATOM 3622 C C . PRO B 1 186 ? -12.742 23.078 -2.475 1 96.38 186 PRO B C 1
ATOM 3624 O O . PRO B 1 186 ? -11.586 23.312 -2.844 1 96.38 186 PRO B O 1
ATOM 3627 N N . LEU B 1 187 ? -13.086 23.125 -1.215 1 95.38 187 LEU B N 1
ATOM 3628 C CA . LEU B 1 187 ? -12.156 23.516 -0.164 1 95.38 187 LEU B CA 1
ATOM 3629 C C . LEU B 1 187 ? -11.156 22.406 0.124 1 95.38 187 LEU B C 1
ATOM 3631 O O . LEU B 1 187 ? -10.094 22.641 0.7 1 95.38 187 LEU B O 1
ATOM 3635 N N . VAL B 1 188 ? -11.484 21.188 -0.296 1 94.88 188 VAL B N 1
ATOM 3636 C CA . VAL B 1 188 ? -10.586 20.062 -0.014 1 94.88 188 VAL B CA 1
ATOM 3637 C C . VAL B 1 188 ? -9.945 19.578 -1.311 1 94.88 188 VAL B C 1
ATOM 3639 O O . VAL B 1 188 ? -9.523 18.422 -1.406 1 94.88 188 VAL B O 1
ATOM 3642 N N . LYS B 1 189 ? -9.922 20.375 -2.289 1 93.94 189 LYS B N 1
ATOM 3643 C CA . LYS B 1 189 ? -9.367 20.031 -3.6 1 93.94 189 LYS B CA 1
ATOM 3644 C C . LYS B 1 189 ? -7.945 19.5 -3.475 1 93.94 189 LYS B C 1
ATOM 3646 O O . LYS B 1 189 ? -7.59 18.5 -4.121 1 93.94 189 LYS B O 1
ATOM 3651 N N . PRO B 1 190 ? -7.094 20.047 -2.662 1 87.19 190 PRO B N 1
ATOM 3652 C CA . PRO B 1 190 ? -5.742 19.5 -2.527 1 87.19 190 PRO B CA 1
ATOM 3653 C C . PRO B 1 190 ? -5.742 18.047 -2.049 1 87.19 190 PRO B C 1
ATOM 3655 O O . PRO B 1 190 ? -4.949 17.234 -2.533 1 87.19 190 PRO B O 1
ATOM 3658 N N . THR B 1 191 ? -6.633 17.812 -1.125 1 90.44 191 THR B N 1
ATOM 3659 C CA . THR B 1 191 ? -6.723 16.453 -0.62 1 90.44 191 THR B CA 1
ATOM 3660 C C . THR B 1 191 ? -7.281 15.516 -1.688 1 90.44 191 THR B C 1
ATOM 3662 O O . THR B 1 191 ? -6.879 14.359 -1.774 1 90.44 191 THR B O 1
ATOM 3665 N N . LEU B 1 192 ? -8.172 16.047 -2.527 1 93.75 192 LEU B N 1
ATOM 3666 C CA . LEU B 1 192 ? -8.688 15.258 -3.641 1 93.75 192 LEU B CA 1
ATOM 3667 C C . LEU B 1 192 ? -7.57 14.875 -4.602 1 93.75 192 LEU B C 1
ATOM 3669 O O . LEU B 1 192 ? -7.523 13.742 -5.09 1 93.75 192 LEU B O 1
ATOM 3673 N N . VAL B 1 193 ? -6.699 15.773 -4.848 1 88.44 193 VAL B N 1
ATOM 3674 C CA . VAL B 1 193 ? -5.562 15.523 -5.727 1 88.44 193 VAL B CA 1
ATOM 3675 C C . VAL B 1 193 ? -4.668 14.445 -5.109 1 88.44 193 VAL B C 1
ATOM 3677 O O . VAL B 1 193 ? -4.219 13.531 -5.805 1 88.44 193 VAL B O 1
ATOM 3680 N N . THR B 1 194 ? -4.453 14.547 -3.822 1 84.75 194 THR B N 1
ATOM 3681 C CA . THR B 1 194 ? -3.668 13.555 -3.105 1 84.75 194 THR B CA 1
ATOM 3682 C C . THR B 1 194 ? -4.316 12.172 -3.217 1 84.75 194 THR B C 1
ATOM 3684 O O . THR B 1 194 ? -3.637 11.188 -3.5 1 84.75 194 THR B O 1
ATOM 3687 N N . LEU B 1 195 ? -5.613 12.18 -3.01 1 92 195 LEU B N 1
ATOM 3688 C CA . LEU B 1 195 ? -6.348 10.922 -3.117 1 92 195 LEU B CA 1
ATOM 3689 C C . LEU B 1 195 ? -6.246 10.352 -4.527 1 92 195 LEU B C 1
ATOM 3691 O O . LEU B 1 195 ? -6.082 9.141 -4.699 1 92 195 LEU B O 1
ATOM 3695 N N . ALA B 1 196 ? -6.359 11.242 -5.5 1 92.75 196 ALA B N 1
ATOM 3696 C CA . ALA B 1 196 ? -6.242 10.797 -6.887 1 92.75 196 ALA B CA 1
ATOM 3697 C C . ALA B 1 196 ? -4.891 10.133 -7.141 1 92.75 196 ALA B C 1
ATOM 3699 O O . ALA B 1 196 ? -4.816 9.109 -7.816 1 92.75 196 ALA B O 1
ATOM 3700 N N . ILE B 1 197 ? -3.904 10.648 -6.637 1 86.25 197 ILE B N 1
ATOM 3701 C CA . ILE B 1 197 ? -2.551 10.133 -6.824 1 86.25 197 ILE B CA 1
ATOM 3702 C C . ILE B 1 197 ? -2.42 8.766 -6.16 1 86.25 197 ILE B C 1
ATOM 3704 O O . ILE B 1 197 ? -1.929 7.816 -6.777 1 86.25 197 ILE B O 1
ATOM 3708 N N . PHE B 1 198 ? -2.824 8.664 -4.953 1 86.31 198 PHE B N 1
ATOM 3709 C CA . PHE B 1 198 ? -2.742 7.395 -4.238 1 86.31 198 PHE B CA 1
ATOM 3710 C C . PHE B 1 198 ? -3.584 6.328 -4.934 1 86.31 198 PHE B C 1
ATOM 3712 O O . PHE B 1 198 ? -3.189 5.164 -4.996 1 86.31 198 PHE B O 1
ATOM 3719 N N . THR B 1 199 ? -4.754 6.766 -5.402 1 93.38 199 THR B N 1
ATOM 3720 C CA . THR B 1 199 ? -5.609 5.832 -6.129 1 93.38 199 THR B CA 1
ATOM 3721 C C . THR B 1 199 ? -4.938 5.379 -7.422 1 93.38 199 THR B C 1
ATOM 3723 O O . THR B 1 199 ? -5.012 4.203 -7.789 1 93.38 199 THR B O 1
ATOM 3726 N N . PHE B 1 200 ? -4.312 6.332 -8.102 1 91.69 200 PHE B N 1
ATOM 3727 C CA . PHE B 1 200 ? -3.572 5.992 -9.312 1 91.69 200 PHE B CA 1
ATOM 3728 C C . PHE B 1 200 ? -2.492 4.961 -9.008 1 91.69 200 PHE B C 1
ATOM 3730 O O . PHE B 1 200 ? -2.402 3.93 -9.68 1 91.69 200 PHE B O 1
ATOM 3737 N N . MET B 1 201 ? -1.718 5.199 -7.992 1 85.19 201 MET B N 1
ATOM 3738 C CA . MET B 1 201 ? -0.617 4.305 -7.641 1 85.19 201 MET B CA 1
ATOM 3739 C C . MET B 1 201 ? -1.136 2.92 -7.277 1 85.19 201 MET B C 1
ATOM 3741 O O . MET B 1 201 ? -0.561 1.908 -7.684 1 85.19 201 MET B O 1
ATOM 3745 N N . GLY B 1 202 ? -2.207 2.885 -6.535 1 87.88 202 GLY B N 1
ATOM 3746 C CA . GLY B 1 202 ? -2.773 1.625 -6.086 1 87.88 202 GLY B CA 1
ATOM 3747 C C . GLY B 1 202 ? -3.438 0.837 -7.199 1 87.88 202 GLY B C 1
ATOM 3748 O O . GLY B 1 202 ? -3.537 -0.389 -7.125 1 87.88 202 GLY B O 1
ATOM 3749 N N . THR B 1 203 ? -3.852 1.503 -8.242 1 93.75 203 THR B N 1
ATOM 3750 C CA . THR B 1 203 ? -4.602 0.848 -9.305 1 93.75 203 THR B CA 1
ATOM 3751 C C . THR B 1 203 ? -3.688 0.495 -10.477 1 93.75 203 THR B C 1
ATOM 3753 O O . THR B 1 203 ? -3.736 -0.621 -10.992 1 93.75 203 THR B O 1
ATOM 3756 N N . TRP B 1 204 ? -2.834 1.368 -10.867 1 92.19 204 TRP B N 1
ATOM 3757 C CA . TRP B 1 204 ? -1.98 1.206 -12.039 1 92.19 204 TRP B CA 1
ATOM 3758 C C . TRP B 1 204 ? -1.055 0.005 -11.875 1 92.19 204 TRP B C 1
ATOM 3760 O O . TRP B 1 204 ? -0.841 -0.756 -12.82 1 92.19 204 TRP B O 1
ATOM 3770 N N . GLY B 1 205 ? -0.569 -0.183 -10.711 1 89.81 205 GLY B N 1
ATOM 3771 C CA . GLY B 1 205 ? 0.4 -1.238 -10.461 1 89.81 205 GLY B CA 1
ATOM 3772 C C . GLY B 1 205 ? -0.18 -2.414 -9.703 1 89.81 205 GLY B C 1
ATOM 3773 O O . GLY B 1 205 ? 0.559 -3.285 -9.234 1 89.81 205 GLY B O 1
ATOM 3774 N N . ASP B 1 206 ? -1.486 -2.43 -9.57 1 91.25 206 ASP B N 1
ATOM 3775 C CA . ASP B 1 206 ? -2.119 -3.521 -8.836 1 91.25 206 ASP B CA 1
ATOM 3776 C C . ASP B 1 206 ? -1.823 -4.867 -9.492 1 91.25 206 ASP B C 1
ATOM 3778 O O . ASP B 1 206 ? -1.807 -4.977 -10.719 1 91.25 206 ASP B O 1
ATOM 3782 N N . TYR B 1 207 ? -1.614 -5.887 -8.68 1 90.81 207 TYR B N 1
ATOM 3783 C CA . TYR B 1 207 ? -1.207 -7.176 -9.227 1 90.81 207 TYR B CA 1
ATOM 3784 C C . TYR B 1 207 ? -2.078 -8.297 -8.68 1 90.81 207 TYR B C 1
ATOM 3786 O O . TYR B 1 207 ? -2.617 -9.109 -9.438 1 90.81 207 TYR B O 1
ATOM 3794 N N . LEU B 1 208 ? -2.283 -8.32 -7.406 1 88.56 208 LEU B N 1
ATOM 3795 C CA . LEU B 1 208 ? -2.859 -9.508 -6.789 1 88.56 208 LEU B CA 1
ATOM 3796 C C . LEU B 1 208 ? -4.324 -9.664 -7.176 1 88.56 208 LEU B C 1
ATOM 3798 O O . LEU B 1 208 ? -4.742 -10.734 -7.629 1 88.56 208 LEU B O 1
ATOM 3802 N N . TRP B 1 209 ? -5.074 -8.617 -7.039 1 91.44 209 TRP B N 1
ATOM 3803 C CA . TRP B 1 209 ? -6.488 -8.734 -7.379 1 91.44 209 TRP B CA 1
ATOM 3804 C C . TRP B 1 209 ? -6.672 -8.969 -8.875 1 91.44 209 TRP B C 1
ATOM 3806 O O . TRP B 1 209 ? -7.406 -9.867 -9.281 1 91.44 209 TRP B O 1
ATOM 3816 N N . PRO B 1 210 ? -5.988 -8.203 -9.727 1 93.31 210 PRO B N 1
ATOM 3817 C CA . PRO B 1 210 ? -6.098 -8.492 -11.156 1 93.31 210 PRO B CA 1
ATOM 3818 C C . PRO B 1 210 ? -5.676 -9.914 -11.508 1 93.31 210 PRO B C 1
ATOM 3820 O O . PRO B 1 210 ? -6.262 -10.539 -12.391 1 93.31 210 PRO B O 1
ATOM 3823 N N . LEU B 1 211 ? -4.68 -10.398 -10.844 1 89.69 211 LEU B N 1
ATOM 3824 C CA . LEU B 1 211 ? -4.23 -11.766 -11.086 1 89.69 211 LEU B CA 1
ATOM 3825 C C . LEU B 1 211 ? -5.355 -12.758 -10.805 1 89.69 211 LEU B C 1
ATOM 3827 O O . LEU B 1 211 ? -5.562 -13.695 -11.578 1 89.69 211 LEU B O 1
ATOM 3831 N N . LEU B 1 212 ? -6.047 -12.539 -9.789 1 88.56 212 LEU B N 1
ATOM 3832 C CA . LEU B 1 212 ? -7.117 -13.453 -9.391 1 88.56 212 LEU B CA 1
ATOM 3833 C C . LEU B 1 212 ? -8.352 -13.258 -10.266 1 88.56 212 LEU B C 1
ATOM 3835 O O . LEU B 1 212 ? -9 -14.234 -10.648 1 88.56 212 LEU B O 1
ATOM 3839 N N . ASN B 1 213 ? -8.578 -12.078 -10.609 1 91.88 213 ASN B N 1
ATOM 3840 C CA . ASN B 1 213 ? -9.828 -11.75 -11.289 1 91.88 213 ASN B CA 1
ATOM 3841 C C . ASN B 1 213 ? -9.711 -11.938 -12.797 1 91.88 213 ASN B C 1
ATOM 3843 O O . ASN B 1 213 ? -10.719 -12.023 -13.5 1 91.88 213 ASN B O 1
ATOM 3847 N N . SER B 1 214 ? -8.523 -11.961 -13.328 1 92.56 214 SER B N 1
ATOM 3848 C CA . SER B 1 214 ? -8.328 -12.055 -14.766 1 92.56 214 SER B CA 1
ATOM 3849 C C . SER B 1 214 ? -7.648 -13.359 -15.156 1 92.56 214 SER B C 1
ATOM 3851 O O . SER B 1 214 ? -6.43 -13.5 -15.023 1 92.56 214 SER B O 1
ATOM 3853 N N . THR B 1 215 ? -8.453 -14.281 -15.711 1 87.31 215 THR B N 1
ATOM 3854 C CA . THR B 1 215 ? -7.93 -15.586 -16.109 1 87.31 215 THR B CA 1
ATOM 3855 C C . THR B 1 215 ? -7.789 -15.672 -17.625 1 87.31 215 THR B C 1
ATOM 3857 O O . THR B 1 215 ? -7.172 -16.609 -18.156 1 87.31 215 THR B O 1
ATOM 3860 N N . GLU B 1 216 ? -8.289 -14.719 -18.25 1 92.81 216 GLU B N 1
ATOM 3861 C CA . GLU B 1 216 ? -8.172 -14.625 -19.703 1 92.81 216 GLU B CA 1
ATOM 3862 C C . GLU B 1 216 ? -7.199 -13.523 -20.109 1 92.81 216 GLU B C 1
ATOM 3864 O O . GLU B 1 216 ? -7.242 -12.414 -19.578 1 92.81 216 GLU B O 1
ATOM 3869 N N . SER B 1 217 ? -6.43 -13.797 -21.094 1 90.75 217 SER B N 1
ATOM 3870 C CA . SER B 1 217 ? -5.379 -12.875 -21.516 1 90.75 217 SER B CA 1
ATOM 3871 C C . SER B 1 217 ? -5.969 -11.562 -22.031 1 90.75 217 SER B C 1
ATOM 3873 O O . SER B 1 217 ? -5.324 -10.516 -21.953 1 90.75 217 SER B O 1
ATOM 3875 N N . SER B 1 218 ? -7.191 -11.602 -22.516 1 94.31 218 SER B N 1
ATOM 3876 C CA . SER B 1 218 ? -7.828 -10.406 -23.047 1 94.31 218 SER B CA 1
ATOM 3877 C C . SER B 1 218 ? -8.07 -9.367 -21.969 1 94.31 218 SER B C 1
ATOM 3879 O O . SER B 1 218 ? -8.25 -8.18 -22.266 1 94.31 218 SER B O 1
ATOM 3881 N N . MET B 1 219 ? -8.016 -9.812 -20.688 1 95.25 219 MET B N 1
ATOM 3882 C CA . MET B 1 219 ? -8.336 -8.891 -19.594 1 95.25 219 MET B CA 1
ATOM 3883 C C . MET B 1 219 ? -7.125 -8.664 -18.703 1 95.25 219 MET B C 1
ATOM 3885 O O . MET B 1 219 ? -7.246 -8.094 -17.625 1 95.25 219 MET B O 1
ATOM 3889 N N . TYR B 1 220 ? -5.965 -9.039 -19.219 1 93.06 220 TYR B N 1
ATOM 3890 C CA . TYR B 1 220 ? -4.766 -8.828 -18.422 1 93.06 220 TYR B CA 1
ATOM 3891 C C . TYR B 1 220 ? -4.414 -7.348 -18.344 1 93.06 220 TYR B C 1
ATOM 3893 O O . TYR B 1 220 ? -4.566 -6.613 -19.312 1 93.06 220 TYR B O 1
ATOM 3901 N N . THR B 1 221 ? -4.023 -6.973 -17.141 1 93.56 221 THR B N 1
ATOM 3902 C CA . THR B 1 221 ? -3.387 -5.672 -16.984 1 93.56 221 THR B CA 1
ATOM 3903 C C . THR B 1 221 ? -1.881 -5.777 -17.203 1 93.56 221 THR B C 1
ATOM 3905 O O . THR B 1 221 ? -1.347 -6.875 -17.375 1 93.56 221 THR B O 1
ATOM 3908 N N . LEU B 1 222 ? -1.253 -4.648 -17.203 1 88.88 222 LEU B N 1
ATOM 3909 C CA . LEU B 1 222 ? 0.183 -4.586 -17.453 1 88.88 222 LEU B CA 1
ATOM 3910 C C . LEU B 1 222 ? 0.95 -5.414 -16.422 1 88.88 222 LEU B C 1
ATOM 3912 O O . LEU B 1 222 ? 1.888 -6.133 -16.781 1 88.88 222 LEU B O 1
ATOM 3916 N N . SER B 1 223 ? 0.566 -5.375 -15.211 1 88.69 223 SER B N 1
ATOM 3917 C CA . SER B 1 223 ? 1.24 -6.109 -14.141 1 88.69 223 SER B CA 1
ATOM 3918 C C . SER B 1 223 ? 1.153 -7.617 -14.367 1 88.69 223 SER B C 1
ATOM 3920 O O . SER B 1 223 ? 2.135 -8.336 -14.172 1 88.69 223 SER B O 1
ATOM 3922 N N . ILE B 1 224 ? 0.029 -8.039 -14.836 1 88.19 224 ILE B N 1
ATOM 3923 C CA . ILE B 1 224 ? -0.163 -9.461 -15.102 1 88.19 224 ILE B CA 1
ATOM 3924 C C . ILE B 1 224 ? 0.603 -9.867 -16.359 1 88.19 224 ILE B C 1
ATOM 3926 O O . ILE B 1 224 ? 1.225 -10.93 -16.391 1 88.19 224 ILE B O 1
ATOM 3930 N N . GLY B 1 225 ? 0.475 -8.984 -17.312 1 84.06 225 GLY B N 1
ATOM 3931 C CA . GLY B 1 225 ? 1.247 -9.25 -18.516 1 84.06 225 GLY B CA 1
ATOM 3932 C C . GLY B 1 225 ? 2.73 -9.422 -18.25 1 84.06 225 GLY B C 1
ATOM 3933 O O . GLY B 1 225 ? 3.371 -10.312 -18.797 1 84.06 225 GLY B O 1
ATOM 3934 N N . LEU B 1 226 ? 3.264 -8.625 -17.438 1 82.69 226 LEU B N 1
ATOM 3935 C CA . LEU B 1 226 ? 4.672 -8.711 -17.062 1 82.69 226 LEU B CA 1
ATOM 3936 C C . LEU B 1 226 ? 4.965 -10.016 -16.344 1 82.69 226 LEU B C 1
ATOM 3938 O O . LEU B 1 226 ? 5.996 -10.656 -16.578 1 82.69 226 LEU B O 1
ATOM 3942 N N . ALA B 1 227 ? 4.102 -10.406 -15.477 1 79.81 227 ALA B N 1
ATOM 3943 C CA . ALA B 1 227 ? 4.27 -11.641 -14.719 1 79.81 227 ALA B CA 1
ATOM 3944 C C . ALA B 1 227 ? 4.215 -12.859 -15.641 1 79.81 227 ALA B C 1
ATOM 3946 O O . ALA B 1 227 ? 4.949 -13.828 -15.445 1 79.81 227 ALA B O 1
ATOM 3947 N N . GLN B 1 228 ? 3.342 -12.781 -16.484 1 77.62 228 GLN B N 1
ATOM 3948 C CA . GLN B 1 228 ? 3.215 -13.883 -17.422 1 77.62 228 GLN B CA 1
ATOM 3949 C C . GLN B 1 228 ? 4.469 -14.023 -18.281 1 77.62 228 GLN B C 1
ATOM 3951 O O . GLN B 1 228 ? 4.867 -15.141 -18.641 1 77.62 228 GLN B O 1
ATOM 3956 N N . LEU B 1 229 ? 5.016 -12.891 -18.562 1 75.5 229 LEU B N 1
ATOM 3957 C CA . LEU B 1 229 ? 6.266 -12.93 -19.312 1 75.5 229 LEU B CA 1
ATOM 3958 C C . LEU B 1 229 ? 7.375 -13.562 -18.484 1 75.5 229 LEU B C 1
ATOM 3960 O O . LEU B 1 229 ? 8.297 -14.172 -19.031 1 75.5 229 LEU B O 1
ATOM 3964 N N . SER B 1 230 ? 7.289 -13.453 -17.203 1 71.75 230 SER B N 1
ATOM 3965 C CA . SER B 1 230 ? 8.328 -13.93 -16.297 1 71.75 230 SER B CA 1
ATOM 3966 C C . SER B 1 230 ? 8.234 -15.438 -16.078 1 71.75 230 SER B C 1
ATOM 3968 O O . SER B 1 230 ? 9.195 -16.062 -15.633 1 71.75 230 SER B O 1
ATOM 3970 N N . GLN B 1 231 ? 7.102 -16.125 -16.188 1 64.19 231 GLN B N 1
ATOM 3971 C CA . GLN B 1 231 ? 6.887 -17.547 -15.891 1 64.19 231 GLN B CA 1
ATOM 3972 C C . GLN B 1 231 ? 7.898 -18.422 -16.641 1 64.19 231 GLN B C 1
ATOM 3974 O O . GLN B 1 231 ? 8.195 -19.531 -16.203 1 64.19 231 GLN B O 1
ATOM 3979 N N . ASN B 1 232 ? 8.461 -17.875 -17.672 1 57.25 232 ASN B N 1
ATOM 3980 C CA . ASN B 1 232 ? 9.555 -18.656 -18.234 1 57.25 232 ASN B CA 1
ATOM 3981 C C . ASN B 1 232 ? 10.906 -18.047 -17.922 1 57.25 232 ASN B C 1
ATOM 3983 O O . ASN B 1 232 ? 11.289 -17.031 -18.516 1 57.25 232 ASN B O 1
ATOM 3987 N N . PHE B 1 233 ? 11.398 -18.281 -16.609 1 55.84 233 PHE B N 1
ATOM 3988 C CA . PHE B 1 233 ? 12.648 -17.688 -16.141 1 55.84 233 PHE B CA 1
ATOM 3989 C C . PHE B 1 233 ? 13.82 -18.141 -16.984 1 55.84 233 PHE B C 1
ATOM 3991 O O . PHE B 1 233 ? 14.266 -19.281 -16.875 1 55.84 233 PHE B O 1
ATOM 3998 N N . ASP B 1 234 ? 13.977 -17.562 -18.203 1 63.53 234 ASP B N 1
ATOM 3999 C CA . ASP B 1 234 ? 15.25 -17.641 -18.906 1 63.53 234 ASP B CA 1
ATOM 4000 C C . ASP B 1 234 ? 15.922 -16.266 -18.969 1 63.53 234 ASP B C 1
ATOM 4002 O O . ASP B 1 234 ? 15.266 -15.234 -18.781 1 63.53 234 ASP B O 1
ATOM 4006 N N . GLY B 1 235 ? 17.234 -16.281 -18.75 1 61 235 GLY B N 1
ATOM 4007 C CA . GLY B 1 235 ? 18.016 -15.055 -18.781 1 61 235 GLY B CA 1
ATOM 4008 C C . GLY B 1 235 ? 17.516 -14.055 -19.797 1 61 235 GLY B C 1
ATOM 4009 O O . GLY B 1 235 ? 17.406 -12.859 -19.5 1 61 235 GLY B O 1
ATOM 4010 N N . SER B 1 236 ? 17.188 -14.531 -20.875 1 66.12 236 SER B N 1
ATOM 4011 C CA . SER B 1 236 ? 16.672 -13.648 -21.922 1 66.12 236 SER B CA 1
ATOM 4012 C C . SER B 1 236 ? 15.312 -13.07 -21.531 1 66.12 236 SER B C 1
ATOM 4014 O O . SER B 1 236 ? 15.039 -11.891 -21.797 1 66.12 236 SER B O 1
ATOM 4016 N N . ASN B 1 237 ? 14.664 -13.742 -20.75 1 80.81 237 ASN B N 1
ATOM 4017 C CA . ASN B 1 237 ? 13.336 -13.312 -20.312 1 80.81 237 ASN B CA 1
ATOM 4018 C C . ASN B 1 237 ? 13.414 -12.227 -19.25 1 80.81 237 ASN B C 1
ATOM 4020 O O . ASN B 1 237 ? 12.641 -11.266 -19.281 1 80.81 237 ASN B O 1
ATOM 4024 N N . LEU B 1 238 ? 14.594 -12.312 -18.594 1 86.25 238 LEU B N 1
ATOM 4025 C CA . LEU B 1 238 ? 14.711 -11.336 -17.516 1 86.25 238 LEU B CA 1
ATOM 4026 C C . LEU B 1 238 ? 15.062 -9.961 -18.062 1 86.25 238 LEU B C 1
ATOM 4028 O O . LEU B 1 238 ? 14.625 -8.945 -17.531 1 86.25 238 LEU B O 1
ATOM 4032 N N . LYS B 1 239 ? 15.836 -9.992 -19.078 1 89.94 239 LYS B N 1
ATOM 4033 C CA . LYS B 1 239 ? 16.188 -8.734 -19.734 1 89.94 239 LYS B CA 1
ATOM 4034 C C . LYS B 1 239 ? 14.953 -8.086 -20.375 1 89.94 239 LYS B C 1
ATOM 4036 O O . LYS B 1 239 ? 14.734 -6.883 -20.219 1 89.94 239 LYS B O 1
ATOM 4041 N N . LEU B 1 240 ? 14.18 -8.938 -20.969 1 86.31 240 LEU B N 1
ATOM 4042 C CA . LEU B 1 240 ? 12.961 -8.461 -21.625 1 86.31 240 LEU B CA 1
ATOM 4043 C C . LEU B 1 240 ? 11.945 -7.977 -20.578 1 86.31 240 LEU B C 1
ATOM 4045 O O . LEU B 1 240 ? 11.328 -6.926 -20.766 1 86.31 240 LEU B O 1
ATOM 4049 N N . ILE B 1 241 ? 11.852 -8.695 -19.578 1 86.12 241 ILE B N 1
ATOM 4050 C CA . ILE B 1 241 ? 10.922 -8.352 -18.516 1 86.12 241 ILE B CA 1
ATOM 4051 C C . ILE B 1 241 ? 11.328 -7.027 -17.875 1 86.12 241 ILE B C 1
ATOM 4053 O O . ILE B 1 241 ? 10.477 -6.188 -17.562 1 86.12 241 ILE B O 1
ATOM 4057 N N . SER B 1 242 ? 12.594 -6.879 -17.656 1 90.25 242 SER B N 1
ATOM 4058 C CA . SER B 1 242 ? 13.094 -5.648 -17.047 1 90.25 242 SER B CA 1
ATOM 4059 C C . SER B 1 242 ? 12.836 -4.445 -17.953 1 90.25 242 SER B C 1
ATOM 4061 O O . SER B 1 242 ? 12.453 -3.379 -17.469 1 90.25 242 SER B O 1
ATOM 4063 N N . ALA B 1 243 ? 13.031 -4.633 -19.188 1 89.88 243 ALA B N 1
ATOM 4064 C CA . ALA B 1 243 ? 12.742 -3.561 -20.141 1 89.88 243 ALA B CA 1
ATOM 4065 C C . ALA B 1 243 ? 11.258 -3.205 -20.141 1 89.88 243 ALA B C 1
ATOM 4067 O O . ALA B 1 243 ? 10.898 -2.027 -20.109 1 89.88 243 ALA B O 1
ATOM 4068 N N . ALA B 1 244 ? 10.461 -4.207 -20.172 1 86.88 244 ALA B N 1
ATOM 4069 C CA . ALA B 1 244 ? 9.016 -3.992 -20.109 1 86.88 244 ALA B CA 1
ATOM 4070 C C . ALA B 1 244 ? 8.609 -3.285 -18.828 1 86.88 244 ALA B C 1
ATOM 4072 O O . ALA B 1 244 ? 7.727 -2.428 -18.828 1 86.88 244 ALA B O 1
ATOM 4073 N N . SER B 1 245 ? 9.242 -3.67 -17.766 1 88.19 245 SER B N 1
ATOM 4074 C CA . SER B 1 245 ? 8.992 -3.055 -16.469 1 88.19 245 SER B CA 1
ATOM 4075 C C . SER B 1 245 ? 9.305 -1.562 -16.5 1 88.19 245 SER B C 1
ATOM 4077 O O . SER B 1 245 ? 8.523 -0.751 -15.992 1 88.19 245 SER B O 1
ATOM 4079 N N . ILE B 1 246 ? 10.398 -1.241 -17.094 1 89.75 246 ILE B N 1
ATOM 4080 C CA . ILE B 1 246 ? 10.789 0.161 -17.188 1 89.75 246 ILE B CA 1
ATOM 4081 C C . ILE B 1 246 ? 9.766 0.929 -18.031 1 89.75 246 ILE B C 1
ATOM 4083 O O . ILE B 1 246 ? 9.344 2.021 -17.641 1 89.75 246 ILE B O 1
ATOM 4087 N N . LEU B 1 247 ? 9.328 0.365 -19.047 1 87 247 LEU B N 1
ATOM 4088 C CA . LEU B 1 247 ? 8.352 1.016 -19.922 1 87 247 LEU B CA 1
ATOM 4089 C C . LEU B 1 247 ? 7.035 1.238 -19.188 1 87 247 LEU B C 1
ATOM 4091 O O . LEU B 1 247 ? 6.41 2.293 -19.328 1 87 247 LEU B O 1
ATOM 4095 N N . THR B 1 248 ? 6.672 0.265 -18.438 1 85.88 248 THR B N 1
ATOM 4096 C CA . THR B 1 248 ? 5.395 0.331 -17.734 1 85.88 248 THR B CA 1
ATOM 4097 C C . THR B 1 248 ? 5.461 1.333 -16.594 1 85.88 248 THR B C 1
ATOM 4099 O O . THR B 1 248 ? 4.43 1.767 -16.078 1 85.88 248 THR B O 1
ATOM 4102 N N . THR B 1 249 ? 6.633 1.678 -16.156 1 89.12 249 THR B N 1
ATOM 4103 C CA . THR B 1 249 ? 6.805 2.621 -15.055 1 89.12 249 THR B CA 1
ATOM 4104 C C . THR B 1 249 ? 6.785 4.059 -15.57 1 89.12 249 THR B C 1
ATOM 4106 O O . THR B 1 249 ? 6.605 5 -14.789 1 89.12 249 THR B O 1
ATOM 4109 N N . ILE B 1 250 ? 6.848 4.316 -16.797 1 88.19 250 ILE B N 1
ATOM 4110 C CA . ILE B 1 250 ? 6.965 5.645 -17.391 1 88.19 250 ILE B CA 1
ATOM 4111 C C . ILE B 1 250 ? 5.746 6.484 -17.016 1 88.19 250 ILE B C 1
ATOM 4113 O O . ILE B 1 250 ? 5.887 7.621 -16.547 1 88.19 250 ILE B O 1
ATOM 4117 N N . PRO B 1 251 ? 4.504 5.969 -17.109 1 88.44 251 PRO B N 1
ATOM 4118 C CA . PRO B 1 251 ? 3.344 6.785 -16.734 1 88.44 251 PRO B CA 1
ATOM 4119 C C . PRO B 1 251 ? 3.395 7.242 -15.281 1 88.44 251 PRO B C 1
ATOM 4121 O O . PRO B 1 251 ? 3.018 8.375 -14.969 1 88.44 251 PRO B O 1
ATOM 4124 N N . THR B 1 252 ? 3.887 6.359 -14.469 1 88.56 252 THR B N 1
ATOM 4125 C CA . THR B 1 252 ? 3.963 6.723 -13.055 1 88.56 252 THR B CA 1
ATOM 4126 C C . THR B 1 252 ? 5.035 7.781 -12.828 1 88.56 252 THR B C 1
ATOM 4128 O O . THR B 1 252 ? 4.855 8.695 -12.016 1 88.56 252 THR B O 1
ATOM 4131 N N . LEU B 1 253 ? 6.102 7.719 -13.555 1 87.69 253 LEU B N 1
ATOM 4132 C CA . LEU B 1 253 ? 7.16 8.711 -13.422 1 87.69 253 LEU B CA 1
ATOM 4133 C C . LEU B 1 253 ? 6.711 10.062 -13.953 1 87.69 253 LEU B C 1
ATOM 4135 O O . LEU B 1 253 ? 7.051 11.102 -13.383 1 87.69 253 LEU B O 1
ATOM 4139 N N . ILE B 1 254 ? 5.988 10.039 -15 1 88.88 254 ILE B N 1
ATOM 4140 C CA . ILE B 1 254 ? 5.449 11.273 -15.562 1 88.88 254 ILE B CA 1
ATOM 4141 C C . ILE B 1 254 ? 4.504 11.93 -14.555 1 88.88 254 ILE B C 1
ATOM 4143 O O . ILE B 1 254 ? 4.566 13.133 -14.328 1 88.88 254 ILE B O 1
ATOM 4147 N N . LEU B 1 255 ? 3.693 11.117 -13.984 1 85.88 255 LEU B N 1
ATOM 4148 C CA . LEU B 1 255 ? 2.789 11.625 -12.961 1 85.88 255 LEU B CA 1
ATOM 4149 C C . LEU B 1 255 ? 3.57 12.211 -11.789 1 85.88 255 LEU B C 1
ATOM 4151 O O . LEU B 1 255 ? 3.209 13.266 -11.258 1 85.88 255 LEU B O 1
ATOM 4155 N N . PHE B 1 256 ? 4.586 11.539 -11.414 1 83.94 256 PHE B N 1
ATOM 4156 C CA . PHE B 1 256 ? 5.43 12.031 -10.328 1 83.94 256 PHE B CA 1
ATOM 4157 C C . PHE B 1 256 ? 6.023 13.391 -10.672 1 83.94 256 PHE B C 1
ATOM 4159 O O . PHE B 1 256 ? 6.016 14.305 -9.852 1 83.94 256 PHE B O 1
ATOM 4166 N N . MET B 1 257 ? 6.539 13.477 -11.836 1 85.5 257 MET B N 1
ATOM 4167 C CA . MET B 1 257 ? 7.168 14.727 -12.25 1 85.5 257 MET B CA 1
ATOM 4168 C C . MET B 1 257 ? 6.164 15.867 -12.234 1 85.5 257 MET B C 1
ATOM 4170 O O . MET B 1 257 ? 6.504 17 -11.867 1 85.5 257 MET B O 1
ATOM 4174 N N . ALA B 1 258 ? 4.996 15.578 -12.539 1 84.56 258 ALA B N 1
ATOM 4175 C CA . ALA B 1 258 ? 3.947 16.594 -12.578 1 84.56 258 ALA B CA 1
ATOM 4176 C C . ALA B 1 258 ? 3.521 16.984 -11.164 1 84.56 258 ALA B C 1
ATOM 4178 O O . ALA B 1 258 ? 3.088 18.125 -10.938 1 84.56 258 ALA B O 1
ATOM 4179 N N . LEU B 1 259 ? 3.764 16.125 -10.211 1 79.06 259 LEU B N 1
ATOM 4180 C CA . LEU B 1 259 ? 3.166 16.359 -8.898 1 79.06 259 LEU B CA 1
ATOM 4181 C C . LEU B 1 259 ? 4.242 16.516 -7.832 1 79.06 259 LEU B C 1
ATOM 4183 O O . LEU B 1 259 ? 3.93 16.734 -6.656 1 79.06 259 LEU B O 1
ATOM 4187 N N . GLN B 1 260 ? 5.434 16.328 -8.203 1 79 260 GLN B N 1
ATOM 4188 C CA . GLN B 1 260 ? 6.539 16.266 -7.25 1 79 260 GLN B CA 1
ATOM 4189 C C . GLN B 1 260 ? 6.566 17.5 -6.359 1 79 260 GLN B C 1
ATOM 4191 O O . GLN B 1 260 ? 6.973 17.422 -5.195 1 79 260 GLN B O 1
ATOM 4196 N N . LYS B 1 261 ? 6.121 18.625 -6.777 1 76.62 261 LYS B N 1
ATOM 4197 C CA . LYS B 1 261 ? 6.133 19.844 -5.98 1 76.62 261 LYS B CA 1
ATOM 4198 C C . LYS B 1 261 ? 5.254 19.703 -4.742 1 76.62 261 LYS B C 1
ATOM 4200 O O . LYS B 1 261 ? 5.562 20.266 -3.688 1 76.62 261 LYS B O 1
ATOM 4205 N N . TYR B 1 262 ? 4.254 18.938 -4.887 1 70.62 262 TYR B N 1
ATOM 4206 C CA . TYR B 1 262 ? 3.336 18.734 -3.77 1 70.62 262 TYR B CA 1
ATOM 4207 C C . TYR B 1 262 ? 3.949 17.828 -2.715 1 70.62 262 TYR B C 1
ATOM 4209 O O . TYR B 1 262 ? 3.627 17.938 -1.528 1 70.62 262 TYR B O 1
ATOM 4217 N N . PHE B 1 263 ? 4.891 17.031 -3.154 1 71 263 PHE B N 1
ATOM 4218 C CA . PHE B 1 263 ? 5.504 16.078 -2.234 1 71 263 PHE B CA 1
ATOM 4219 C C . PHE B 1 263 ? 6.746 16.672 -1.582 1 71 263 PHE B C 1
ATOM 4221 O O . PHE B 1 263 ? 7.059 16.359 -0.432 1 71 263 PHE B O 1
ATOM 4228 N N . ILE B 1 264 ? 7.418 17.5 -2.342 1 70.62 264 ILE B N 1
ATOM 4229 C CA . ILE B 1 264 ? 8.703 18 -1.857 1 70.62 264 ILE B CA 1
ATOM 4230 C C . ILE B 1 264 ? 8.492 19.234 -0.984 1 70.62 264 ILE B C 1
ATOM 4232 O O . ILE B 1 264 ? 9.148 19.391 0.046 1 70.62 264 ILE B O 1
ATOM 4236 N N . SER B 1 265 ? 7.656 20.188 -1.323 1 61.38 265 SER B N 1
ATOM 4237 C CA . SER B 1 265 ? 7.492 21.438 -0.59 1 61.38 265 SER B CA 1
ATOM 4238 C C . SER B 1 265 ? 6.727 21.219 0.71 1 61.38 265 SER B C 1
ATOM 4240 O O . SER B 1 265 ? 6.746 22.078 1.599 1 61.38 265 SER B O 1
ATOM 4242 N N . GLY B 1 266 ? 6.594 19.953 1.139 1 54.69 266 GLY B N 1
ATOM 4243 C CA . GLY B 1 266 ? 5.859 19.75 2.375 1 54.69 266 GLY B CA 1
ATOM 4244 C C . GLY B 1 266 ? 4.445 20.297 2.334 1 54.69 266 GLY B C 1
ATOM 4245 O O . GLY B 1 266 ? 3.752 20.312 3.352 1 54.69 266 GLY B O 1
ATOM 4246 N N . ALA B 1 267 ? 4.152 21.172 1.383 1 48.53 267 ALA B N 1
ATOM 4247 C CA . ALA B 1 267 ? 2.9 21.906 1.235 1 48.53 267 ALA B CA 1
ATOM 4248 C C . ALA B 1 267 ? 1.707 20.953 1.19 1 48.53 267 ALA B C 1
ATOM 4250 O O . ALA B 1 267 ? 0.574 21.391 0.958 1 48.53 267 ALA B O 1
ATOM 4251 N N . THR B 1 268 ? 1.921 19.781 1.257 1 44.5 268 THR B N 1
ATOM 4252 C CA . THR B 1 268 ? 0.701 18.984 1.346 1 44.5 268 THR B CA 1
ATOM 4253 C C . THR B 1 268 ? -0.119 19.391 2.568 1 44.5 268 THR B C 1
ATOM 4255 O O . THR B 1 268 ? -1.302 19.047 2.668 1 44.5 268 THR B O 1
ATOM 4258 N N . ASP B 1 269 ? 0.552 19.984 3.609 1 41.22 269 ASP B N 1
ATOM 4259 C CA . ASP B 1 269 ? -0.195 20.484 4.754 1 41.22 269 ASP B CA 1
ATOM 4260 C C . ASP B 1 269 ? -0.962 21.766 4.391 1 41.22 269 ASP B C 1
ATOM 4262 O O . ASP B 1 269 ? -2.039 22.016 4.934 1 41.22 269 ASP B O 1
ATOM 4266 N N . GLY B 1 270 ? -0.287 22.844 3.719 1 37.09 270 GLY B N 1
ATOM 4267 C CA . GLY B 1 270 ? -0.854 24.156 3.428 1 37.09 270 GLY B CA 1
ATOM 4268 C C . GLY B 1 270 ? -2.094 24.078 2.557 1 37.09 270 GLY B C 1
ATOM 4269 O O . GLY B 1 270 ? -2.695 25.109 2.24 1 37.09 270 GLY B O 1
ATOM 4270 N N . ALA B 1 271 ? -2.336 23.219 1.839 1 36.22 271 ALA B N 1
ATOM 4271 C CA . ALA B 1 271 ? -3.605 23.281 1.117 1 36.22 271 ALA B CA 1
ATOM 4272 C C . ALA B 1 271 ? -4.781 23.406 2.082 1 36.22 271 ALA B C 1
ATOM 4274 O O . ALA B 1 271 ? -5.91 23.672 1.663 1 36.22 271 ALA B O 1
ATOM 4275 N N . VAL B 1 272 ? -4.605 23.094 3.379 1 31.5 272 VAL B N 1
ATOM 4276 C CA . VAL B 1 272 ? -5.727 23.406 4.262 1 31.5 272 VAL B CA 1
ATOM 4277 C C . VAL B 1 272 ? -5.602 24.844 4.766 1 31.5 272 VAL B C 1
ATOM 4279 O O . VAL B 1 272 ? -6.543 25.391 5.348 1 31.5 272 VAL B O 1
ATOM 4282 N N . LYS B 1 273 ? -4.461 25.625 4.883 1 32 273 LYS B N 1
ATOM 4283 C CA . LYS B 1 273 ? -4.52 26.969 5.445 1 32 273 LYS B CA 1
ATOM 4284 C C . LYS B 1 273 ? -4.863 28 4.375 1 32 273 LYS B C 1
ATOM 4286 O O . LYS B 1 273 ? -4.887 29.203 4.645 1 32 273 LYS B O 1
ATOM 4291 N N . GLY B 1 274 ? -5.023 27.703 3.17 1 26.62 274 GLY B N 1
ATOM 4292 C CA . GLY B 1 274 ? -5.543 28.891 2.521 1 26.62 274 GLY B CA 1
ATOM 4293 C C . GLY B 1 274 ? -6.992 29.188 2.877 1 26.62 274 GLY B C 1
ATOM 4294 O O . GLY B 1 274 ? -7.707 28.297 3.35 1 26.62 274 GLY B O 1
#

Organism: NCBI:txid1345023

Solvent-accessible surface area (backbone atoms only — not comparable to full-atom values): 28605 Å² total; per-residue (Å²): 113,69,66,60,50,51,52,52,49,50,49,48,52,50,49,51,49,53,52,43,46,65,48,44,35,54,57,50,46,20,53,25,37,14,22,36,32,91,87,54,63,81,84,59,61,72,61,51,90,52,70,40,67,61,28,48,58,48,32,51,69,75,36,72,43,66,57,13,45,48,45,31,49,54,40,34,66,53,23,34,60,42,20,55,49,46,9,47,58,57,11,44,50,73,52,73,51,89,58,92,60,49,68,57,53,51,50,51,38,53,52,46,67,48,49,44,61,73,47,39,44,66,55,42,46,53,50,33,52,75,70,64,28,48,59,38,66,64,46,65,23,58,74,48,28,44,40,39,61,46,20,50,56,38,19,49,50,53,63,68,49,66,63,63,66,52,52,53,39,43,73,73,67,46,51,74,65,51,37,42,65,69,51,53,47,63,62,35,43,62,58,49,53,52,46,41,49,54,44,43,55,60,48,60,41,41,42,67,64,50,52,68,37,27,86,44,79,91,51,26,30,46,43,44,50,50,49,60,54,44,74,54,82,39,72,70,33,51,21,26,43,22,18,41,22,53,60,69,38,44,66,38,51,53,51,41,69,74,42,41,65,50,68,67,67,51,45,67,62,51,55,66,72,108,114,70,66,60,50,51,52,51,51,50,49,49,52,50,48,51,49,53,51,42,45,65,49,43,35,53,57,50,47,21,54,24,38,14,22,37,32,91,87,54,61,81,85,59,60,72,62,50,89,54,68,38,66,60,27,49,59,47,31,52,69,75,35,71,43,66,58,13,45,49,44,30,47,52,40,34,66,51,23,33,60,42,20,54,50,45,10,46,58,56,11,44,49,72,50,74,50,88,57,92,60,49,68,57,53,50,50,51,38,53,52,46,67,48,50,44,62,74,49,39,45,65,54,41,46,54,49,34,53,74,70,64,28,48,58,39,66,63,48,66,23,58,74,47,29,46,38,40,61,46,21,50,55,38,19,49,50,54,62,69,48,64,64,64,67,52,51,55,40,43,72,75,64,46,52,72,66,51,36,42,64,70,49,51,46,64,62,35,44,59,57,50,52,52,46,42,50,54,44,43,54,58,47,57,40,42,43,68,64,49,52,66,38,26,86,45,80,91,52,26,31,46,41,45,49,49,49,61,53,45,75,53,84,39,73,70,32,49,22,25,43,24,19,41,22,54,60,68,38,44,67,39,49,53,50,41,68,75,44,42,64,50,67,68,68,50,44,68,63,52,54,67,73,108

Radius of gyration: 24.62 Å; Cα contacts (8 Å, |Δi|>4): 696; chains: 2; bounding box: 79×61×54 Å